Protein 4IJJ (pdb70)

Foldseek 3Di:
DVLVVLVPDDVCPLPPVLLVVLLVVLVVVLVVLVVVLVVLVVVLVVLVPDDDDPCVVVSVVVNVVSVVVNVVSVVVNVLSVVLNVCSVVSNAQAAPVPRHGADPVRCVVPVSDRHHDVVVVVVVVVVVD/DDDPVSQVPDDVCALPVVLLVVVLVVLVVVLVVLVVVLVVLVVVLVCLVVDDDDVPPVVSVVVNVVSVVVNVVSVVVSVLSVVLVVCSVVVNQQAAPVPRHGADPVNCVVPVSDHHHPVPVVVVVVVVVD/DVVCVQVPDDPCPPPPVNLVVLLVVLVVVLVVLVVVLVVLVVVLCVLVPDDDVVVPDCSVVCNVVSVVVSVVSVVVSVLSVVQNVCSVVVNAQAEDPDSHGADSVVCVVVVSDRHHDVCVVVVCVVVVD

Nearest PDB structures (foldseek):
  4ijj-assembly3_C  TM=1.008E+00  e=1.246E-18  Pseudomonas aeruginosa UCBPP-PA14
  4ijj-assembly1_A  TM=9.873E-01  e=1.034E-15  Pseudomonas aeruginosa UCBPP-PA14
  1tjl-assembly1_A  TM=8.844E-01  e=2.245E-07  Escherichia coli
  8qbv-assembly1_A  TM=3.954E-01  e=4.457E+00  Nostoc punctiforme
  6b87-assembly3_D  TM=4.694E-01  e=9.895E+00  synthetic construct

Solvent-accessible surface area: 24070 Å² total; per-residue (Å²): 96,105,101,136,121,11,60,76,55,116,113,34,47,9,62,150,72,5,32,46,36,0,89,81,32,0,71,125,50,64,95,90,5,73,13,104,15,33,15,9,74,26,34,20,35,84,28,109,42,134,84,75,175,94,49,40,80,58,55,75,74,16,87,68,14,6,54,29,17,7,72,36,7,88,130,54,27,53,78,6,45,94,0,29,115,37,6,76,172,36,80,0,0,92,4,120,95,54,57,103,67,0,23,31,180,32,0,35,65,46,7,14,0,42,24,0,65,93,0,47,88,124,65,73,134,169,58,168,173,209,38,111,98,141,115,4,52,69,52,128,103,31,48,3,59,148,70,6,35,52,24,0,89,55,44,0,86,130,60,79,90,102,16,75,13,92,20,35,16,6,102,37,38,9,108,77,35,69,45,136,63,106,170,110,63,54,83,72,71,83,72,18,77,59,15,3,35,22,9,13,57,38,12,87,89,59,26,67,75,3,48,86,0,29,117,29,5,82,195,38,72,3,1,89,5,123,91,62,45,105,70,4,23,38,170,23,0,36,74,45,6,18,2,39,28,8,87,121,0,35,89,97,44,64,141,156,103,129,187,120,105,99,131,130,14,48,76,64,152,92,43,51,8,60,149,72,7,34,37,38,0,100,65,48,0,79,153,51,87,93,97,6,93,16,106,17,37,18,6,95,12,35,19,129,60,24,104,39,147,66,92,164,94,73,48,81,54,63,131,84,16,54,52,18,8,49,18,11,5,54,32,6,92,144,46,33,82,64,3,49,98,0,34,107,38,11,98,174,44,73,1,2,96,9,120,124,68,66,100,69,1,30,32,175,53,0,28,74,44,6,10,3,19,38,6,82,107,12,52,87,148,65,48,123,210,89,170,171

InterPro domains:
  IPR000962 Zinc finger, DksA/TraR C4-type [PF01258] (91-126)
  IPR012784 RNA polymerase-binding transcription factor DksA [MF_00926] (11-132)
  IPR012784 RNA polymerase-binding transcription factor DksA [TIGR02420] (15-123)
  IPR037187 DksA, N-terminal domain superfamily [SSF109635] (1-92)
  IPR048489 DnaK suppressor protein DksA, N-terminal domain [PF21157] (19-88)

Organism: Pseudomonas aeruginosa (strain UCBPP-PA14) (NCBI:txid208963)

Sequence (388 aa):
AEQELLAQPDAAYMDEAQQDFFRDLLLRQRQELQARIEGEFGELRDLERPSDEADLASREEQRQWQLRLLEREKKLLDKIDEALERLARGDYGWCQETGEPIGLRRLLLRPTATLCIEAKERQEKRERHMAEQELLAQPDAAYMDEAQQDFFRDLLLRQRQELQARIEGEFGELRDLERPSDEADLASREEQRQWQLRLLEREKKLLDKIDEALERLARGDYGWCQETGEPIGLRRLLLRPTATLCIEAKERQEKRERHAEQELLAQPDAAYMDEAQQDFFRDLLLRQRQELQARIEGEFGELRDLERPSDEADLASREEQRQWQLRLLEREKKLLDKIDEALERLARGDYGWCQETGEPIGLRRLLLRPTATLCIEAKERQEKRERH

B-factor: mean 94.57, std 29.93, range [42.25, 234.41]

Radius of gyration: 23.08 Å; Cα contacts (8 Å, |Δi|>4): 278; chains: 3; bounding box: 61×60×61 Å

Secondary structure (DSSP, 8-state):
-HHHHHTS--TTTT-HHHHHHHHHHHHHHHHHHHHHHHHHHHTTTTTSS---SSTHHHHHHHHHHHHHHHHHHHHHHHHHHHHHHHHHHT-TTB-SSS--B--HHHHHH-TT--S-HHHHHHHHHHHT-/---HHHHTS--S-TT-HHHHHHHHHHHHHHHHHHHHHHHHHHHHHHHHSS---GGG-HHHHHHHHHHHHHHHHHHHHHHHHHHHHHHHHHT-TTB-TTT-PBPPHHHHHH-TT--S-HHHHHHHHTTT--/-HHHHHT--SS-TT-HHHHHHHHHHHHHHHHHHHHHHHHHHHHHHHHSSS--SSS-SSHHHHHHHHHHHHHHHHHHHHHHHHHHHHHHTT-TTB-SSS-PBP-HHHHHHSTT--S-HHHHHHHHTTT--

Structure (mmCIF, N/CA/C/O backbone):
data_4IJJ
#
_entry.id   4IJJ
#
_cell.length_a   169.453
_cell.length_b   169.453
_cell.length_c   92.320
_cell.angle_alpha   90.00
_cell.angle_beta   90.00
_cell.angle_gamma   120.00
#
_symmetry.space_group_name_H-M   'P 6 2 2'
#
loop_
_entity.id
_entity.type
_entity.pdbx_description
1 polymer 'Putative C4-type zinc finger protein, DksA/TraR family'
2 non-polymer 'SULFATE ION'
3 water water
#
loop_
_atom_site.group_PDB
_atom_site.id
_atom_site.type_symbol
_atom_site.label_atom_id
_atom_site.label_alt_id
_atom_site.label_comp_id
_atom_site.label_asym_id
_atom_site.label_entity_id
_atom_site.label_seq_id
_atom_site.pdbx_PDB_ins_code
_atom_site.Cartn_x
_atom_site.Cartn_y
_atom_site.Cartn_z
_atom_site.occupancy
_atom_site.B_iso_or_equiv
_atom_site.auth_seq_id
_atom_site.auth_comp_id
_atom_site.auth_asym_id
_atom_site.auth_atom_id
_atom_site.pdbx_PDB_model_num
ATOM 1 N N . ALA A 1 4 ? 80.751 -2.346 -34.828 1.00 85.42 2 ALA A N 1
ATOM 2 C CA . ALA A 1 4 ? 79.428 -2.282 -34.139 1.00 83.49 2 ALA A CA 1
ATOM 3 C C . ALA A 1 4 ? 79.241 -0.939 -33.425 1.00 81.60 2 ALA A C 1
ATOM 4 O O . ALA A 1 4 ? 80.212 -0.329 -32.980 1.00 80.70 2 ALA A O 1
ATOM 6 N N . GLU A 1 5 ? 77.989 -0.484 -33.336 1.00 81.29 3 GLU A N 1
ATOM 7 C CA . GLU A 1 5 ? 77.625 0.682 -32.533 1.00 79.53 3 GLU A CA 1
ATOM 8 C C . GLU A 1 5 ? 77.992 0.429 -31.073 1.00 76.12 3 GLU A C 1
ATOM 9 O O . GLU A 1 5 ? 78.349 1.360 -30.351 1.00 74.85 3 GLU A O 1
ATOM 15 N N . GLN A 1 6 ? 77.899 -0.833 -30.647 1.00 74.76 4 GLN A N 1
ATOM 16 C CA . GLN A 1 6 ? 78.398 -1.253 -29.336 1.00 72.03 4 GLN A CA 1
ATOM 17 C C . GLN A 1 6 ? 79.845 -0.814 -29.144 1.00 71.24 4 GLN A C 1
ATOM 18 O O . GLN A 1 6 ? 80.179 -0.242 -28.112 1.00 69.67 4 GLN A O 1
ATOM 24 N N . GLU A 1 7 ? 80.688 -1.066 -30.147 1.00 72.53 5 GLU A N 1
ATOM 25 C CA . GLU A 1 7 ? 82.071 -0.601 -30.131 1.00 72.50 5 GLU A CA 1
ATOM 26 C C . GLU A 1 7 ? 82.096 0.899 -29.953 1.00 71.61 5 GLU A C 1
ATOM 27 O O . GLU A 1 7 ? 82.722 1.406 -29.027 1.00 70.55 5 GLU A O 1
ATOM 33 N N . LEU A 1 8 ? 81.391 1.595 -30.841 1.00 72.56 6 LEU A N 1
ATOM 34 C CA . LEU A 1 8 ? 81.294 3.052 -30.836 1.00 72.25 6 LEU A CA 1
ATOM 35 C C . LEU A 1 8 ? 80.934 3.553 -29.442 1.00 69.47 6 LEU A C 1
ATOM 36 O O . LEU A 1 8 ? 81.618 4.403 -28.887 1.00 68.87 6 LEU A O 1
ATOM 41 N N . LEU A 1 9 ? 79.879 2.979 -28.878 1.00 67.74 7 LEU A N 1
ATOM 42 C CA . LEU A 1 9 ? 79.323 3.393 -27.600 1.00 65.93 7 LEU A CA 1
ATOM 43 C C . LEU A 1 9 ? 80.276 3.151 -26.448 1.00 64.22 7 LEU A C 1
ATOM 44 O O . LEU A 1 9 ? 80.379 3.972 -25.541 1.00 63.68 7 LEU A O 1
ATOM 49 N N . ALA A 1 10 ? 80.978 2.026 -26.477 1.00 64.07 8 ALA A N 1
ATOM 50 C CA . ALA A 1 10 ? 81.870 1.682 -25.369 1.00 63.08 8 ALA A CA 1
ATOM 51 C C . ALA A 1 10 ? 83.166 2.504 -25.414 1.00 63.53 8 ALA A C 1
ATOM 52 O O . ALA A 1 10 ? 84.122 2.200 -24.713 1.00 63.47 8 ALA A O 1
ATOM 54 N N . GLN A 1 11 ? 83.169 3.563 -26.222 1.00 64.57 9 GLN A N 1
ATOM 55 C CA . GLN A 1 11 ? 84.317 4.472 -26.330 1.00 65.31 9 GLN A CA 1
ATOM 56 C C . GLN A 1 11 ? 84.095 5.905 -25.757 1.00 65.17 9 GLN A C 1
ATOM 57 O O . GLN A 1 11 ? 85.043 6.492 -25.231 1.00 65.21 9 GLN A O 1
ATOM 59 N N . PRO A 1 12 ? 82.872 6.490 -25.893 1.00 65.27 10 PRO A N 1
ATOM 60 C CA . PRO A 1 12 ? 82.526 7.612 -25.022 1.00 65.08 10 PRO A CA 1
ATOM 61 C C . PRO A 1 12 ? 82.924 7.423 -23.528 1.00 63.85 10 PRO A C 1
ATOM 62 O O . PRO A 1 12 ? 83.263 6.311 -23.105 1.00 62.90 10 PRO A O 1
ATOM 66 N N . ASP A 1 13 ? 82.839 8.509 -22.751 1.00 63.91 11 ASP A N 1
ATOM 67 C CA . ASP A 1 13 ? 83.649 8.696 -21.548 1.00 63.24 11 ASP A CA 1
ATOM 68 C C . ASP A 1 13 ? 82.853 9.134 -20.298 1.00 63.37 11 ASP A C 1
ATOM 69 O O . ASP A 1 13 ? 82.000 8.405 -19.800 1.00 63.29 11 ASP A O 1
ATOM 74 N N . ALA A 1 14 ? 83.151 10.321 -19.778 1.00 63.95 12 ALA A N 1
ATOM 75 C CA . ALA A 1 14 ? 82.282 10.975 -18.808 1.00 64.33 12 ALA A CA 1
ATOM 76 C C . ALA A 1 14 ? 81.118 11.662 -19.535 1.00 65.26 12 ALA A C 1
ATOM 77 O O . ALA A 1 14 ? 80.740 12.789 -19.210 1.00 66.41 12 ALA A O 1
ATOM 79 N N . ALA A 1 15 ? 80.588 10.978 -20.548 1.00 64.78 13 ALA A N 1
ATOM 80 C CA . ALA A 1 15 ? 79.394 11.400 -21.288 1.00 65.79 13 ALA A CA 1
ATOM 81 C C . ALA A 1 15 ? 78.322 10.347 -21.032 1.00 64.94 13 ALA A C 1
ATOM 82 O O . ALA A 1 15 ? 77.286 10.284 -21.711 1.00 65.72 13 ALA A O 1
ATOM 84 N N . TYR A 1 16 ? 78.602 9.523 -20.027 1.00 63.21 14 TYR A N 1
ATOM 85 C CA . TYR A 1 16 ? 77.696 8.508 -19.560 1.00 62.37 14 TYR A CA 1
ATOM 86 C C . TYR A 1 16 ? 76.260 9.000 -19.485 1.00 63.90 14 TYR A C 1
ATOM 87 O O . TYR A 1 16 ? 75.948 9.904 -18.716 1.00 65.47 14 TYR A O 1
ATOM 96 N N . MET A 1 17 ? 75.400 8.400 -20.302 1.00 63.93 15 MET A N 1
ATOM 97 C CA . MET A 1 17 ? 73.947 8.637 -20.275 1.00 65.58 15 MET A CA 1
ATOM 98 C C . MET A 1 17 ? 73.489 9.971 -20.851 1.00 67.94 15 MET A C 1
ATOM 99 O O . MET A 1 17 ? 72.392 10.436 -20.538 1.00 69.96 15 MET A O 1
ATOM 104 N N . ASP A 1 18 ? 74.311 10.574 -21.705 1.00 67.93 16 ASP A N 1
ATOM 105 C CA . ASP A 1 18 ? 73.879 11.752 -22.443 1.00 70.55 16 ASP A CA 1
ATOM 106 C C . ASP A 1 18 ? 72.799 11.381 -23.461 1.00 71.74 16 ASP A C 1
ATOM 107 O O . ASP A 1 18 ? 72.556 10.202 -23.710 1.00 70.43 16 ASP A O 1
ATOM 112 N N . GLU A 1 19 ? 72.168 12.388 -24.057 1.00 74.64 17 GLU A N 1
ATOM 113 C CA . GLU A 1 19 ? 71.070 12.178 -24.999 1.00 76.70 17 GLU A CA 1
ATOM 114 C C . GLU A 1 19 ? 71.364 11.051 -25.981 1.00 74.92 17 GLU A C 1
ATOM 115 O O . GLU A 1 19 ? 70.485 10.249 -26.290 1.00 75.42 17 GLU A O 1
ATOM 121 N N . ALA A 1 20 ? 72.605 10.988 -26.453 1.00 73.11 18 ALA A N 1
ATOM 122 C CA . ALA A 1 20 ? 73.022 9.940 -27.378 1.00 71.73 18 ALA A CA 1
ATOM 123 C C . ALA A 1 20 ? 72.993 8.578 -26.706 1.00 68.77 18 ALA A C 1
ATOM 124 O O . ALA A 1 20 ? 72.356 7.652 -27.204 1.00 69.12 18 ALA A O 1
ATOM 126 N N . GLN A 1 21 ? 73.670 8.463 -25.568 1.00 66.16 19 GLN A N 1
ATOM 127 C CA . GLN A 1 21 ? 73.764 7.183 -24.878 1.00 63.64 19 GLN A CA 1
ATOM 128 C C . GLN A 1 21 ? 72.372 6.635 -24.546 1.00 64.10 19 GLN A C 1
ATOM 129 O O . GLN A 1 21 ? 72.083 5.458 -24.804 1.00 63.36 19 GLN A O 1
ATOM 135 N N . GLN A 1 22 ? 71.510 7.507 -24.021 1.00 65.40 20 GLN A N 1
ATOM 136 C CA . GLN A 1 22 ? 70.120 7.161 -23.732 1.00 66.33 20 GLN A CA 1
ATOM 137 C C . GLN A 1 22 ? 69.396 6.689 -24.981 1.00 67.89 20 GLN A C 1
ATOM 138 O O . GLN A 1 22 ? 68.803 5.609 -24.974 1.00 67.61 20 GLN A O 1
ATOM 144 N N . ASP A 1 23 ? 69.449 7.492 -26.049 1.00 69.87 21 ASP A N 1
ATOM 145 C CA . ASP A 1 23 ? 68.816 7.133 -27.326 1.00 71.86 21 ASP A CA 1
ATOM 146 C C . ASP A 1 23 ? 69.219 5.718 -27.743 1.00 70.01 21 ASP A C 1
ATOM 147 O O . ASP A 1 23 ? 68.405 4.967 -28.287 1.00 71.07 21 ASP A O 1
ATOM 149 N N . PHE A 1 24 ? 70.466 5.350 -27.442 1.00 67.41 22 PHE A N 1
ATOM 150 C CA . PHE A 1 24 ? 70.967 4.020 -27.744 1.00 65.95 22 PHE A CA 1
ATOM 151 C C . PHE A 1 24 ? 70.169 2.925 -27.054 1.00 65.33 22 PHE A C 1
ATOM 152 O O . PHE A 1 24 ? 69.716 1.992 -27.711 1.00 66.09 22 PHE A O 1
ATOM 160 N N . PHE A 1 25 ? 70.014 3.035 -25.737 1.00 64.39 23 PHE A N 1
ATOM 161 C CA . PHE A 1 25 ? 69.339 2.002 -24.947 1.00 63.92 23 PHE A CA 1
ATOM 162 C C . PHE A 1 25 ? 67.837 1.974 -25.144 1.00 66.59 23 PHE A C 1
ATOM 163 O O . PHE A 1 25 ? 67.211 0.917 -25.051 1.00 66.63 23 PHE A O 1
ATOM 171 N N . ARG A 1 26 ? 67.258 3.136 -25.412 1.00 69.24 24 ARG A N 1
ATOM 172 C CA . ARG A 1 26 ? 65.853 3.190 -25.739 1.00 72.59 24 ARG A CA 1
ATOM 173 C C . ARG A 1 26 ? 65.619 2.282 -26.940 1.00 73.53 24 ARG A C 1
ATOM 174 O O . ARG A 1 26 ? 64.687 1.480 -26.919 1.00 74.74 24 ARG A O 1
ATOM 182 N N . ASP A 1 27 ? 66.488 2.379 -27.955 1.00 73.36 25 ASP A N 1
ATOM 183 C CA . ASP A 1 27 ? 66.449 1.479 -29.119 1.00 74.43 25 ASP A CA 1
ATOM 184 C C . ASP A 1 27 ? 66.530 0.027 -28.683 1.00 72.27 25 ASP A C 1
ATOM 185 O O . ASP A 1 27 ? 65.650 -0.781 -28.994 1.00 73.78 25 ASP A O 1
ATOM 190 N N . LEU A 1 28 ? 67.597 -0.287 -27.953 1.00 68.92 26 LEU A N 1
ATOM 191 C CA . LEU A 1 28 ? 67.858 -1.632 -27.490 1.00 66.53 26 LEU A CA 1
ATOM 192 C C . LEU A 1 28 ? 66.627 -2.165 -26.801 1.00 67.18 26 LEU A C 1
ATOM 193 O O . LEU A 1 28 ? 66.071 -3.174 -27.224 1.00 68.27 26 LEU A O 1
ATOM 198 N N . LEU A 1 29 ? 66.181 -1.464 -25.766 1.00 66.90 27 LEU A N 1
ATOM 199 C CA . LEU A 1 29 ? 65.075 -1.942 -24.961 1.00 67.68 27 LEU A CA 1
ATOM 200 C C . LEU A 1 29 ? 63.848 -2.213 -25.802 1.00 70.74 27 LEU A C 1
ATOM 201 O O . LEU A 1 29 ? 63.287 -3.299 -25.734 1.00 71.36 27 LEU A O 1
ATOM 206 N N . LEU A 1 30 ? 63.450 -1.243 -26.616 1.00 73.11 28 LEU A N 1
ATOM 207 C CA . LEU A 1 30 ? 62.268 -1.401 -27.452 1.00 76.75 28 LEU A CA 1
ATOM 208 C C . LEU A 1 30 ? 62.359 -2.619 -28.367 1.00 77.23 28 LEU A C 1
ATOM 209 O O . LEU A 1 30 ? 61.377 -3.341 -28.544 1.00 78.92 28 LEU A O 1
ATOM 214 N N . ARG A 1 31 ? 63.538 -2.845 -28.942 1.00 76.08 29 ARG A N 1
ATOM 215 C CA . ARG A 1 31 ? 63.753 -4.023 -29.770 1.00 77.19 29 ARG A CA 1
ATOM 216 C C . ARG A 1 31 ? 63.503 -5.278 -28.958 1.00 76.01 29 ARG A C 1
ATOM 217 O O . ARG A 1 31 ? 62.772 -6.163 -29.400 1.00 78.09 29 ARG A O 1
ATOM 225 N N . GLN A 1 32 ? 64.082 -5.338 -27.763 1.00 73.50 30 GLN A N 1
ATOM 226 C CA . GLN A 1 32 ? 63.879 -6.480 -26.880 1.00 72.85 30 GLN A CA 1
ATOM 227 C C . GLN A 1 32 ? 62.411 -6.599 -26.484 1.00 75.33 30 GLN A C 1
ATOM 228 O O . GLN A 1 32 ? 61.887 -7.707 -26.368 1.00 76.19 30 GLN A O 1
ATOM 234 N N . ARG A 1 33 ? 61.758 -5.452 -26.296 1.00 76.90 31 ARG A N 1
ATOM 235 C CA . ARG A 1 33 ? 60.354 -5.400 -25.902 1.00 79.77 31 ARG A CA 1
ATOM 236 C C . ARG A 1 33 ? 59.485 -6.034 -26.968 1.00 82.65 31 ARG A C 1
ATOM 237 O O . ARG A 1 33 ? 58.659 -6.889 -26.670 1.00 83.92 31 ARG A O 1
ATOM 245 N N . GLN A 1 34 ? 59.677 -5.612 -28.211 1.00 84.14 32 GLN A N 1
ATOM 246 C CA . GLN A 1 34 ? 58.929 -6.170 -29.322 1.00 87.49 32 GLN A CA 1
ATOM 247 C C . GLN A 1 34 ? 59.247 -7.643 -29.495 1.00 86.63 32 GLN A C 1
ATOM 248 O O . GLN A 1 34 ? 58.357 -8.445 -29.769 1.00 89.03 32 GLN A O 1
ATOM 254 N N . GLU A 1 35 ? 60.511 -7.999 -29.304 1.00 83.66 33 GLU A N 1
ATOM 255 C CA . GLU A 1 35 ? 60.923 -9.386 -29.400 1.00 83.24 33 GLU A CA 1
ATOM 256 C C . GLU A 1 35 ? 60.262 -10.244 -28.337 1.00 82.90 33 GLU A C 1
ATOM 257 O O . GLU A 1 35 ? 59.759 -11.326 -28.634 1.00 84.50 33 GLU A O 1
ATOM 263 N N . LEU A 1 36 ? 60.266 -9.752 -27.103 1.00 81.22 34 LEU A N 1
ATOM 264 C CA . LEU A 1 36 ? 59.668 -10.460 -25.984 1.00 81.35 34 LEU A CA 1
ATOM 265 C C . LEU A 1 36 ? 58.160 -10.546 -26.179 1.00 84.96 34 LEU A C 1
ATOM 266 O O . LEU A 1 36 ? 57.560 -11.603 -25.996 1.00 86.16 34 LEU A O 1
ATOM 271 N N . GLN A 1 37 ? 57.566 -9.418 -26.565 1.00 87.03 35 GLN A N 1
ATOM 272 C CA . GLN A 1 37 ? 56.135 -9.300 -26.818 1.00 91.09 35 GLN A CA 1
ATOM 273 C C . GLN A 1 37 ? 55.669 -10.349 -27.814 1.00 93.42 35 GLN A C 1
ATOM 274 O O . GLN A 1 37 ? 54.694 -11.052 -27.567 1.00 95.61 35 GLN A O 1
ATOM 280 N N . ALA A 1 38 ? 56.389 -10.458 -28.928 1.00 93.48 36 ALA A N 1
ATOM 281 C CA . ALA A 1 38 ? 56.061 -11.410 -29.992 1.00 96.18 36 ALA A CA 1
ATOM 282 C C . ALA A 1 38 ? 56.335 -12.855 -29.590 1.00 95.14 36 ALA A C 1
ATOM 283 O O . ALA A 1 38 ? 55.674 -13.769 -30.080 1.00 97.69 36 ALA A O 1
ATOM 285 N N . ARG A 1 39 ? 57.312 -13.052 -28.708 1.00 91.87 37 ARG A N 1
ATOM 286 C CA . ARG A 1 39 ? 57.635 -14.381 -28.196 1.00 91.26 37 ARG A CA 1
ATOM 287 C C . ARG A 1 39 ? 56.568 -14.859 -27.213 1.00 92.67 37 ARG A C 1
ATOM 288 O O . ARG A 1 39 ? 56.230 -16.043 -27.192 1.00 93.89 37 ARG A O 1
ATOM 296 N N . ILE A 1 40 ? 56.047 -13.932 -26.409 1.00 92.82 38 ILE A N 1
ATOM 297 C CA . ILE A 1 40 ? 54.915 -14.213 -25.537 1.00 94.90 38 ILE A CA 1
ATOM 298 C C . ILE A 1 40 ? 53.762 -14.684 -26.404 1.00 99.00 38 ILE A C 1
ATOM 299 O O . ILE A 1 40 ? 53.239 -15.777 -26.198 1.00 100.72 38 ILE A O 1
ATOM 304 N N . GLU A 1 41 ? 53.394 -13.869 -27.391 1.00 101.11 39 GLU A N 1
ATOM 305 C CA . GLU A 1 41 ? 52.318 -14.201 -28.323 1.00 105.59 39 GLU A CA 1
ATOM 306 C C . GLU A 1 41 ? 52.472 -15.630 -28.844 1.00 106.33 39 GLU A C 1
ATOM 307 O O . GLU A 1 41 ? 51.482 -16.339 -29.049 1.00 109.58 39 GLU A O 1
ATOM 313 N N . GLY A 1 42 ? 53.723 -16.040 -29.042 1.00 103.67 40 GLY A N 1
ATOM 314 C CA . GLY A 1 42 ? 54.052 -17.410 -29.399 1.00 104.37 40 GLY A CA 1
ATOM 315 C C . GLY A 1 42 ? 53.602 -18.377 -28.325 1.00 104.85 40 GLY A C 1
ATOM 316 O O . GLY A 1 42 ? 52.727 -19.203 -28.569 1.00 107.86 40 GLY A O 1
ATOM 317 N N . GLU A 1 43 ? 54.178 -18.252 -27.128 1.00 102.32 41 GLU A N 1
ATOM 318 C CA . GLU A 1 43 ? 53.885 -19.161 -26.014 1.00 103.06 41 GLU A CA 1
ATOM 319 C C . GLU A 1 43 ? 52.396 -19.194 -25.661 1.00 106.64 41 GLU A C 1
ATOM 320 O O . GLU A 1 43 ? 51.936 -20.132 -25.008 1.00 108.17 41 GLU A O 1
ATOM 326 N N . PHE A 1 44 ? 51.649 -18.177 -26.097 1.00 108.59 42 PHE A N 1
ATOM 327 C CA . PHE A 1 44 ? 50.192 -18.142 -25.918 1.00 112.70 42 PHE A CA 1
ATOM 328 C C . PHE A 1 44 ? 49.465 -19.117 -26.849 1.00 116.30 42 PHE A C 1
ATOM 329 O O . PHE A 1 44 ? 48.676 -19.943 -26.394 1.00 118.57 42 PHE A O 1
ATOM 337 N N . GLY A 1 45 ? 49.729 -19.011 -28.150 1.00 117.13 43 GLY A N 1
ATOM 338 C CA . GLY A 1 45 ? 49.168 -19.942 -29.132 1.00 120.76 43 GLY A CA 1
ATOM 339 C C . GLY A 1 45 ? 49.718 -21.335 -28.906 1.00 119.85 43 GLY A C 1
ATOM 340 O O . GLY A 1 45 ? 49.047 -22.334 -29.166 1.00 122.89 43 GLY A O 1
ATOM 341 N N . GLU A 1 46 ? 50.953 -21.377 -28.412 1.00 115.99 44 GLU A N 1
ATOM 342 C CA . GLU A 1 46 ? 51.623 -22.597 -27.989 1.00 115.01 44 GLU A CA 1
ATOM 343 C C . GLU A 1 46 ? 50.850 -23.229 -26.840 1.00 116.32 44 GLU A C 1
ATOM 344 O O . GLU A 1 46 ? 50.996 -24.422 -26.573 1.00 117.04 44 GLU A O 1
ATOM 350 N N . LEU A 1 47 ? 50.037 -22.416 -26.165 1.00 117.07 45 LEU A N 1
ATOM 351 C CA . LEU A 1 47 ? 49.137 -22.890 -25.115 1.00 119.13 45 LEU A CA 1
ATOM 352 C C . LEU A 1 47 ? 47.773 -23.281 -25.689 1.00 123.92 45 LEU A C 1
ATOM 353 O O . LEU A 1 47 ? 47.186 -24.286 -25.281 1.00 126.20 45 LEU A O 1
ATOM 358 N N . ARG A 1 48 ? 47.281 -22.481 -26.635 1.00 125.71 46 ARG A N 1
ATOM 359 C CA . ARG A 1 48 ? 46.013 -22.751 -27.321 1.00 130.70 46 ARG A CA 1
ATOM 360 C C . ARG A 1 48 ? 46.091 -24.031 -28.150 1.00 132.48 46 ARG A C 1
ATOM 361 O O . ARG A 1 48 ? 45.134 -24.401 -28.834 1.00 136.77 46 ARG A O 1
ATOM 363 N N . ASP A 1 49 ? 47.244 -24.692 -28.082 1.00 129.52 47 ASP A N 1
ATOM 364 C CA . ASP A 1 49 ? 47.448 -25.985 -28.714 1.00 131.16 47 ASP A CA 1
ATOM 365 C C . ASP A 1 49 ? 47.325 -27.133 -27.714 1.00 131.67 47 ASP A C 1
ATOM 366 O O . ASP A 1 49 ? 47.179 -28.291 -28.109 1.00 134.19 47 ASP A O 1
ATOM 371 N N . LEU A 1 50 ? 47.378 -26.813 -26.423 1.00 129.76 48 LEU A N 1
ATOM 372 C CA . LEU A 1 50 ? 47.098 -27.807 -25.387 1.00 130.91 48 LEU A CA 1
ATOM 373 C C . LEU A 1 50 ? 45.640 -27.723 -24.946 1.00 134.91 48 LEU A C 1
ATOM 374 O O . LEU A 1 50 ? 45.114 -28.653 -24.331 1.00 137.31 48 LEU A O 1
ATOM 379 N N . GLU A 1 51 ? 44.998 -26.599 -25.266 1.00 136.00 49 GLU A N 1
ATOM 380 C CA . GLU A 1 51 ? 43.555 -26.431 -25.081 1.00 140.57 49 GLU A CA 1
ATOM 381 C C . GLU A 1 51 ? 42.758 -27.152 -26.166 1.00 144.96 49 GLU A C 1
ATOM 382 O O . GLU A 1 51 ? 41.564 -27.401 -25.998 1.00 149.28 49 GLU A O 1
ATOM 388 N N . ARG A 1 52 ? 43.428 -27.476 -27.274 1.00 144.22 50 ARG A N 1
ATOM 389 C CA . ARG A 1 52 ? 42.849 -28.270 -28.360 1.00 148.38 50 ARG A CA 1
ATOM 390 C C . ARG A 1 52 ? 42.238 -29.567 -27.819 1.00 151.45 50 ARG A C 1
ATOM 391 O O . ARG A 1 52 ? 42.803 -30.172 -26.904 1.00 149.32 50 ARG A O 1
ATOM 393 N N . PRO A 1 53 ? 41.080 -29.989 -28.376 1.00 156.79 51 PRO A N 1
ATOM 394 C CA . PRO A 1 53 ? 40.304 -31.142 -27.898 1.00 160.56 51 PRO A CA 1
ATOM 395 C C . PRO A 1 53 ? 41.153 -32.250 -27.266 1.00 158.51 51 PRO A C 1
ATOM 396 O O . PRO A 1 53 ? 41.986 -32.863 -27.942 1.00 157.47 51 PRO A O 1
ATOM 400 N N . SER A 1 54 ? 40.939 -32.483 -25.974 1.00 158.37 52 SER A N 1
ATOM 401 C CA . SER A 1 54 ? 41.724 -33.449 -25.211 1.00 156.70 52 SER A CA 1
ATOM 402 C C . SER A 1 54 ? 41.233 -34.889 -25.389 1.00 161.03 52 SER A C 1
ATOM 403 O O . SER A 1 54 ? 40.050 -35.128 -25.649 1.00 165.60 52 SER A O 1
ATOM 406 N N . ASP A 1 55 ? 42.160 -35.838 -25.258 1.00 159.86 53 ASP A N 1
ATOM 407 C CA . ASP A 1 55 ? 41.834 -37.268 -25.232 1.00 163.73 53 ASP A CA 1
ATOM 408 C C . ASP A 1 55 ? 42.149 -37.864 -23.853 1.00 163.17 53 ASP A C 1
ATOM 409 O O . ASP A 1 55 ? 42.931 -37.291 -23.082 1.00 159.40 53 ASP A O 1
ATOM 414 N N . GLU A 1 56 ? 41.542 -39.012 -23.555 1.00 167.22 54 GLU A N 1
ATOM 415 C CA . GLU A 1 56 ? 41.603 -39.614 -22.218 1.00 167.83 54 GLU A CA 1
ATOM 416 C C . GLU A 1 56 ? 42.989 -40.111 -21.796 1.00 164.79 54 GLU A C 1
ATOM 417 O O . GLU A 1 56 ? 43.395 -39.905 -20.650 1.00 163.20 54 GLU A O 1
ATOM 423 N N . ALA A 1 57 ? 43.705 -40.756 -22.717 1.00 164.34 55 ALA A N 1
ATOM 424 C CA . ALA A 1 57 ? 45.027 -41.323 -22.427 1.00 162.11 55 ALA A CA 1
ATOM 425 C C . ALA A 1 57 ? 46.131 -40.260 -22.279 1.00 156.48 55 ALA A C 1
ATOM 426 O O . ALA A 1 57 ? 46.839 -40.224 -21.267 1.00 154.55 55 ALA A O 1
ATOM 428 N N . ASP A 1 58 ? 46.259 -39.393 -23.282 1.00 154.06 56 ASP A N 1
ATOM 429 C CA . ASP A 1 58 ? 47.300 -38.368 -23.301 1.00 148.90 56 ASP A CA 1
ATOM 430 C C . ASP A 1 58 ? 47.028 -37.218 -22.324 1.00 146.47 56 ASP A C 1
ATOM 431 O O . ASP A 1 58 ? 47.838 -36.290 -22.205 1.00 142.32 56 ASP A O 1
ATOM 433 N N . LEU A 1 59 ? 45.897 -37.296 -21.619 1.00 149.21 57 LEU A N 1
ATOM 434 C CA . LEU A 1 59 ? 45.496 -36.283 -20.639 1.00 147.92 57 LEU A CA 1
ATOM 435 C C . LEU A 1 59 ? 46.532 -36.059 -19.527 1.00 144.83 57 LEU A C 1
ATOM 436 O O . LEU A 1 59 ? 46.785 -34.917 -19.129 1.00 141.81 57 LEU A O 1
ATOM 438 N N . ALA A 1 60 ? 47.129 -37.152 -19.048 1.00 145.80 58 ALA A N 1
ATOM 439 C CA . ALA A 1 60 ? 48.092 -37.118 -17.944 1.00 143.68 58 ALA A CA 1
ATOM 440 C C . ALA A 1 60 ? 49.253 -36.155 -18.185 1.00 138.54 58 ALA A C 1
ATOM 441 O O . ALA A 1 60 ? 49.344 -35.124 -17.518 1.00 136.40 58 ALA A O 1
ATOM 443 N N . SER A 1 61 ? 50.124 -36.480 -19.140 1.00 136.83 59 SER A N 1
ATOM 444 C CA . SER A 1 61 ? 51.302 -35.649 -19.421 1.00 132.21 59 SER A CA 1
ATOM 445 C C . SER A 1 61 ? 50.949 -34.275 -19.976 1.00 129.46 59 SER A C 1
ATOM 446 O O . SER A 1 61 ? 51.565 -33.279 -19.604 1.00 125.97 59 SER A O 1
ATOM 449 N N . ARG A 1 62 ? 49.950 -34.232 -20.854 1.00 131.25 60 ARG A N 1
ATOM 450 C CA . ARG A 1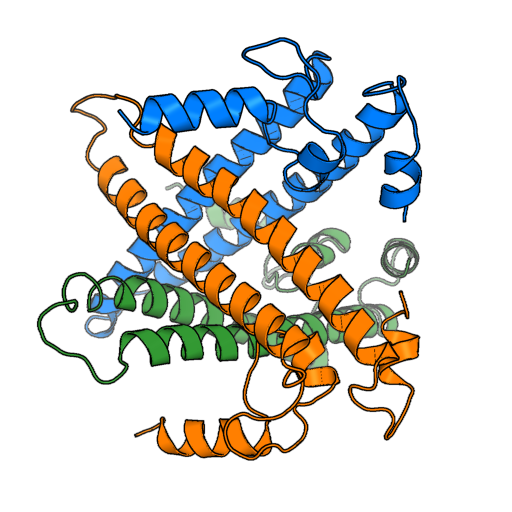 62 ? 49.534 -32.985 -21.491 1.00 129.42 60 ARG A CA 1
ATOM 451 C C . ARG A 1 62 ? 49.123 -31.926 -20.471 1.00 128.16 60 ARG A C 1
ATOM 452 O O . ARG A 1 62 ? 49.382 -30.742 -20.670 1.00 125.37 60 ARG A O 1
ATOM 460 N N . GLU A 1 63 ? 48.499 -32.347 -19.376 1.00 130.52 61 GLU A N 1
ATOM 461 C CA . GLU A 1 63 ? 48.124 -31.403 -18.331 1.00 129.94 61 GLU A CA 1
ATOM 462 C C . GLU A 1 63 ? 49.365 -30.850 -17.639 1.00 126.13 61 GLU A C 1
ATOM 463 O O . GLU A 1 63 ? 49.484 -29.639 -17.458 1.00 123.96 61 GLU A O 1
ATOM 469 N N . GLU A 1 64 ? 50.290 -31.730 -17.262 1.00 125.62 62 GLU A N 1
ATOM 470 C CA . GLU A 1 64 ? 51.498 -31.290 -16.565 1.00 122.46 62 GLU A CA 1
ATOM 471 C C . GLU A 1 64 ? 52.486 -30.573 -17.495 1.00 118.16 62 GLU A C 1
ATOM 472 O O . GLU A 1 64 ? 53.411 -29.905 -17.031 1.00 115.29 62 GLU A O 1
ATOM 478 N N . GLN A 1 65 ? 52.276 -30.719 -18.802 1.00 117.97 63 GLN A N 1
ATOM 479 C CA . GLN A 1 65 ? 52.994 -29.940 -19.805 1.00 114.48 63 GLN A CA 1
ATOM 480 C C . GLN A 1 65 ? 52.424 -28.523 -19.866 1.00 112.91 63 GLN A C 1
ATOM 481 O O . GLN A 1 65 ? 53.178 -27.551 -19.937 1.00 109.71 63 GLN A O 1
ATOM 487 N N . ARG A 1 66 ? 51.094 -28.419 -19.834 1.00 115.39 64 ARG A N 1
ATOM 488 C CA . ARG A 1 66 ? 50.397 -27.133 -19.743 1.00 114.88 64 ARG A CA 1
ATOM 489 C C . ARG A 1 66 ? 50.816 -26.410 -18.471 1.00 112.88 64 ARG A C 1
ATOM 490 O O . ARG A 1 66 ? 50.896 -25.180 -18.439 1.00 111.07 64 ARG A O 1
ATOM 498 N N . GLN A 1 67 ? 51.083 -27.190 -17.427 1.00 113.49 65 GLN A N 1
ATOM 499 C CA . GLN A 1 67 ? 51.571 -26.660 -16.160 1.00 112.11 65 GLN A CA 1
ATOM 500 C C . GLN A 1 67 ? 52.923 -25.971 -16.316 1.00 107.62 65 GLN A C 1
ATOM 501 O O . GLN A 1 67 ? 53.140 -24.891 -15.763 1.00 105.96 65 GLN A O 1
ATOM 507 N N . TRP A 1 68 ? 53.818 -26.596 -17.079 1.00 105.74 66 TRP A N 1
ATOM 508 C CA . TRP A 1 68 ? 55.134 -26.030 -17.350 1.00 101.90 66 TRP A CA 1
ATOM 509 C C . TRP A 1 68 ? 55.019 -24.734 -18.158 1.00 99.84 66 TRP A C 1
ATOM 510 O O . TRP A 1 68 ? 55.647 -23.726 -17.817 1.00 97.31 66 TRP A O 1
ATOM 521 N N . GLN A 1 69 ? 54.203 -24.775 -19.214 1.00 101.25 67 GLN A N 1
ATOM 522 C CA . GLN A 1 69 ? 53.957 -23.625 -20.088 1.00 100.14 67 GLN A CA 1
ATOM 523 C C . GLN A 1 69 ? 53.533 -22.408 -19.291 1.00 99.87 67 GLN A C 1
ATOM 524 O O . GLN A 1 69 ? 54.089 -21.326 -19.464 1.00 97.49 67 GLN A O 1
ATOM 530 N N . LEU A 1 70 ? 52.558 -22.597 -18.407 1.00 102.73 68 LEU A N 1
ATOM 531 C CA . LEU A 1 70 ? 51.993 -21.496 -17.637 1.00 103.57 68 LEU A CA 1
ATOM 532 C C . LEU A 1 70 ? 53.017 -20.756 -16.781 1.00 100.93 68 LEU A C 1
ATOM 533 O O . LEU A 1 70 ? 52.872 -19.560 -16.541 1.00 100.43 68 LEU A O 1
ATOM 538 N N . ARG A 1 71 ? 54.045 -21.469 -16.328 1.00 99.62 69 ARG A N 1
ATOM 539 C CA . ARG A 1 71 ? 55.105 -20.861 -15.530 1.00 97.51 69 ARG A CA 1
ATOM 540 C C . ARG A 1 71 ? 56.046 -20.046 -16.405 1.00 94.23 69 ARG A C 1
ATOM 541 O O . ARG A 1 71 ? 56.459 -18.946 -16.025 1.00 92.77 69 ARG A O 1
ATOM 549 N N . LEU A 1 72 ? 56.388 -20.595 -17.570 1.00 93.56 70 LEU A N 1
ATOM 550 C CA . LEU A 1 72 ? 57.178 -19.873 -18.560 1.00 91.04 70 LEU A CA 1
ATOM 551 C C . LEU A 1 72 ? 56.407 -18.635 -18.989 1.00 91.63 70 LEU A C 1
ATOM 552 O O . LEU A 1 72 ? 56.901 -17.511 -18.864 1.00 89.93 70 LEU A O 1
ATOM 557 N N . LEU A 1 73 ? 55.181 -18.846 -19.460 1.00 94.59 71 LEU A N 1
ATOM 558 C CA . LEU A 1 73 ? 54.313 -17.751 -19.858 1.00 96.05 71 LEU A CA 1
ATOM 559 C C . LEU A 1 73 ? 54.220 -16.717 -18.746 1.00 96.22 71 LEU A C 1
ATOM 560 O O . LEU A 1 73 ? 54.155 -15.524 -19.015 1.00 95.82 71 LEU A O 1
ATOM 565 N N . GLU A 1 74 ? 54.241 -17.176 -17.499 1.00 97.44 72 GLU A N 1
ATOM 566 C CA . GLU A 1 74 ? 54.257 -16.258 -16.372 1.00 98.27 72 GLU A CA 1
ATOM 567 C C . GLU A 1 74 ? 55.572 -15.519 -16.231 1.00 95.12 72 GLU A C 1
ATOM 568 O O . GLU A 1 74 ? 55.556 -14.296 -16.120 1.00 94.98 72 GLU A O 1
ATOM 574 N N . ARG A 1 75 ? 56.700 -16.236 -16.238 1.00 93.25 73 ARG A N 1
ATOM 575 C CA . ARG A 1 75 ? 58.010 -15.575 -16.163 1.00 90.61 73 ARG A CA 1
ATOM 576 C C . ARG A 1 75 ? 58.098 -14.535 -17.265 1.00 88.84 73 ARG A C 1
ATOM 577 O O . ARG A 1 75 ? 58.388 -13.366 -17.011 1.00 87.86 73 ARG A O 1
ATOM 585 N N . GLU A 1 76 ? 57.814 -14.984 -18.482 1.00 89.01 74 GLU A N 1
ATOM 586 C CA . GLU A 1 76 ? 57.839 -14.151 -19.666 1.00 88.34 74 GLU A CA 1
ATOM 587 C C . GLU A 1 76 ? 57.024 -12.868 -19.477 1.00 89.52 74 GLU A C 1
ATOM 588 O O . GLU A 1 76 ? 57.534 -11.768 -19.696 1.00 88.01 74 GLU A O 1
ATOM 594 N N . LYS A 1 77 ? 55.774 -13.012 -19.041 1.00 92.46 75 LYS A N 1
ATOM 595 C CA . LYS A 1 77 ? 54.860 -11.876 -18.887 1.00 94.56 75 LYS A CA 1
ATOM 596 C C . LYS A 1 77 ? 55.391 -10.832 -17.907 1.00 93.42 75 LYS A C 1
ATOM 597 O O . LYS A 1 77 ? 55.122 -9.638 -18.056 1.00 94.25 75 LYS A O 1
ATOM 603 N N . LYS A 1 78 ? 56.154 -11.286 -16.918 1.00 91.81 76 LYS A N 1
ATOM 604 C CA . LYS A 1 78 ? 56.737 -10.388 -15.934 1.00 90.94 76 LYS A CA 1
ATOM 605 C C . LYS A 1 78 ? 57.946 -9.667 -16.517 1.00 87.54 76 LYS A C 1
ATOM 606 O O . LYS A 1 78 ? 58.075 -8.447 -16.380 1.00 87.42 76 LYS A O 1
ATOM 612 N N . LEU A 1 79 ? 58.821 -10.429 -17.173 1.00 84.97 77 LEU A N 1
ATOM 613 C CA . LEU A 1 79 ? 59.969 -9.870 -17.874 1.00 81.94 77 LEU A CA 1
ATOM 614 C C . LEU A 1 79 ? 59.565 -8.650 -18.686 1.00 82.43 77 LEU A C 1
ATOM 615 O O . LEU A 1 79 ? 60.284 -7.651 -18.701 1.00 80.95 77 LEU A O 1
ATOM 620 N N . LEU A 1 80 ? 58.406 -8.739 -19.342 1.00 84.75 78 LEU A N 1
ATOM 621 C CA . LEU A 1 80 ? 57.877 -7.644 -20.148 1.00 85.97 78 LEU A CA 1
ATOM 622 C C . LEU A 1 80 ? 57.757 -6.379 -19.318 1.00 86.73 78 LEU A C 1
ATOM 623 O O . LEU A 1 80 ? 58.174 -5.305 -19.755 1.00 86.18 78 LEU A O 1
ATOM 628 N N . ASP A 1 81 ? 57.199 -6.509 -18.120 1.00 88.31 79 ASP A N 1
ATOM 629 C CA . ASP A 1 81 ? 57.044 -5.358 -17.247 1.00 89.72 79 ASP A CA 1
ATOM 630 C C . ASP A 1 81 ? 58.397 -4.797 -16.839 1.00 86.69 79 ASP A C 1
ATOM 631 O O . ASP A 1 81 ? 58.604 -3.583 -16.900 1.00 86.93 79 ASP A O 1
ATOM 636 N N . LYS A 1 82 ? 59.323 -5.682 -16.466 1.00 84.02 80 LYS A N 1
ATOM 637 C CA . LYS A 1 82 ? 60.702 -5.289 -16.165 1.00 81.00 80 LYS A CA 1
ATOM 638 C C . LYS A 1 82 ? 61.243 -4.324 -17.227 1.00 79.35 80 LYS A C 1
ATOM 639 O O . LYS A 1 82 ? 61.786 -3.268 -16.894 1.00 78.89 80 LYS A O 1
ATOM 645 N N . ILE A 1 83 ? 61.073 -4.689 -18.497 1.00 78.70 81 ILE A N 1
ATOM 646 C CA . ILE A 1 83 ? 61.472 -3.849 -19.621 1.00 77.61 81 ILE A CA 1
ATOM 647 C C . ILE A 1 83 ? 60.670 -2.554 -19.649 1.00 80.36 81 ILE A C 1
ATOM 648 O O . ILE A 1 83 ? 61.241 -1.463 -19.705 1.00 79.77 81 ILE A O 1
ATOM 653 N N . ASP A 1 84 ? 59.348 -2.677 -19.588 1.00 83.65 82 ASP A N 1
ATOM 654 C CA . ASP A 1 84 ? 58.473 -1.510 -19.630 1.00 87.21 82 ASP A CA 1
ATOM 655 C C . ASP A 1 84 ? 58.828 -0.502 -18.532 1.00 87.48 82 ASP A C 1
ATOM 656 O O . ASP A 1 84 ? 58.717 0.713 -18.734 1.00 88.97 82 ASP A O 1
ATOM 661 N N . GLU A 1 85 ? 59.264 -1.024 -17.384 1.00 86.28 83 GLU A N 1
ATOM 662 C CA . GLU A 1 85 ? 59.694 -0.209 -16.248 1.00 86.63 83 GLU A CA 1
ATOM 663 C C . GLU A 1 85 ? 60.967 0.558 -16.578 1.00 83.81 83 GLU A C 1
ATOM 664 O O . GLU A 1 85 ? 61.069 1.758 -16.308 1.00 85.01 83 GLU A O 1
ATOM 670 N N . ALA A 1 86 ? 61.929 -0.143 -17.172 1.00 80.40 84 ALA A N 1
ATOM 671 C CA . ALA A 1 86 ? 63.176 0.465 -17.595 1.00 77.85 84 ALA A CA 1
ATOM 672 C C . ALA A 1 86 ? 62.923 1.490 -18.695 1.00 79.08 84 ALA A C 1
ATOM 673 O O . ALA A 1 86 ? 63.525 2.568 -18.702 1.00 78.99 84 ALA A O 1
ATOM 675 N N . LEU A 1 87 ? 62.018 1.160 -19.615 1.00 80.59 85 LEU A N 1
ATOM 676 C CA . LEU A 1 87 ? 61.645 2.082 -20.682 1.00 82.33 85 LEU A CA 1
ATOM 677 C C . LEU A 1 87 ? 61.083 3.380 -20.124 1.00 85.35 85 LEU A C 1
ATOM 678 O O . LEU A 1 87 ? 61.248 4.445 -20.720 1.00 86.36 85 LEU A O 1
ATOM 683 N N . GLU A 1 88 ? 60.424 3.286 -18.975 1.00 87.20 86 GLU A N 1
ATOM 684 C CA . GLU A 1 88 ? 59.903 4.470 -18.316 1.00 90.71 86 GLU A CA 1
ATOM 685 C C . GLU A 1 88 ? 61.006 5.188 -17.550 1.00 89.03 86 GLU A C 1
ATOM 686 O O . GLU A 1 88 ? 61.075 6.422 -17.559 1.00 90.97 86 GLU A O 1
ATOM 692 N N . ARG A 1 89 ? 61.873 4.419 -16.898 1.00 85.78 87 ARG A N 1
ATOM 693 C CA . ARG A 1 89 ? 63.011 4.992 -16.203 1.00 84.02 87 ARG A CA 1
ATOM 694 C C . ARG A 1 89 ? 63.717 5.964 -17.151 1.00 83.28 87 ARG A C 1
ATOM 695 O O . ARG A 1 89 ? 64.031 7.097 -16.772 1.00 84.26 87 ARG A O 1
ATOM 703 N N . LEU A 1 90 ? 63.904 5.524 -18.397 1.00 82.03 88 LEU A N 1
ATOM 704 C CA . LEU A 1 90 ? 64.485 6.345 -19.465 1.00 81.91 88 LEU A CA 1
ATOM 705 C C . LEU A 1 90 ? 63.755 7.655 -19.687 1.00 85.72 88 LEU A C 1
ATOM 706 O O . LEU A 1 90 ? 64.391 8.691 -19.859 1.00 85.97 88 LEU A O 1
ATOM 711 N N . ALA A 1 91 ? 62.426 7.594 -19.700 1.00 89.20 89 ALA A N 1
ATOM 712 C CA . ALA A 1 91 ? 61.593 8.774 -19.917 1.00 93.79 89 ALA A CA 1
ATOM 713 C C . ALA A 1 91 ? 61.781 9.804 -18.807 1.00 95.51 89 ALA A C 1
ATOM 714 O O . ALA A 1 91 ? 61.992 10.986 -19.087 1.00 97.08 89 ALA A O 1
ATOM 716 N N . ARG A 1 92 ? 61.724 9.343 -17.557 1.00 95.53 90 ARG A N 1
ATOM 717 C CA . ARG A 1 92 ? 61.908 10.206 -16.382 1.00 97.73 90 ARG A CA 1
ATOM 718 C C . ARG A 1 92 ? 63.344 10.742 -16.275 1.00 95.12 90 ARG A C 1
ATOM 719 O O . ARG A 1 92 ? 63.585 11.783 -15.654 1.00 96.95 90 ARG A O 1
ATOM 727 N N . GLY A 1 93 ? 64.283 10.047 -16.914 1.00 91.28 91 GLY A N 1
ATOM 728 C CA . GLY A 1 93 ? 65.680 10.471 -16.935 1.00 88.75 91 GLY A CA 1
ATOM 729 C C . GLY A 1 93 ? 66.422 9.905 -15.746 1.00 86.87 91 GLY A C 1
ATOM 730 O O . GLY A 1 93 ? 67.488 10.404 -15.368 1.00 85.76 91 GLY A O 1
ATOM 731 N N . ASP A 1 94 ? 65.848 8.856 -15.163 1.00 86.72 92 ASP A N 1
ATOM 732 C CA . ASP A 1 94 ? 66.453 8.170 -14.041 1.00 85.38 92 ASP A CA 1
ATOM 733 C C . ASP A 1 94 ? 67.146 6.881 -14.447 1.00 81.73 92 ASP A C 1
ATOM 734 O O . ASP A 1 94 ? 67.537 6.089 -13.588 1.00 81.21 92 ASP A O 1
ATOM 739 N N . TYR A 1 95 ? 67.307 6.669 -15.750 1.00 79.80 93 TYR A N 1
ATOM 740 C CA . TYR A 1 95 ? 67.888 5.428 -16.249 1.00 76.58 93 TYR A CA 1
ATOM 741 C C . TYR A 1 95 ? 69.396 5.405 -16.039 1.00 74.36 93 TYR A C 1
ATOM 742 O O . TYR A 1 95 ? 70.025 6.455 -15.932 1.00 74.77 93 TYR A O 1
ATOM 751 N N . GLY A 1 96 ? 69.967 4.205 -15.961 1.00 72.44 94 GLY A N 1
ATOM 752 C CA . GLY A 1 96 ? 71.420 4.034 -15.961 1.00 70.51 94 GLY A CA 1
ATOM 753 C C . GLY A 1 96 ? 72.101 4.284 -14.633 1.00 71.20 94 GLY A C 1
ATOM 754 O O . GLY A 1 96 ? 73.311 4.090 -14.494 1.00 69.46 94 GLY A O 1
ATOM 755 N N . TRP A 1 97 ? 71.325 4.716 -13.647 1.00 74.03 95 TRP A N 1
ATOM 756 C CA . TRP A 1 97 ? 71.885 4.985 -12.339 1.00 75.62 95 TRP A CA 1
ATOM 757 C C . TRP A 1 97 ? 71.425 3.994 -11.277 1.00 77.20 95 TRP A C 1
ATOM 758 O O . TRP A 1 97 ? 70.255 3.616 -11.211 1.00 78.50 95 TRP A O 1
ATOM 769 N N . CYS A 1 98 ? 72.400 3.543 -10.493 1.00 77.65 96 CYS A N 1
ATOM 770 C CA . CYS A 1 98 ? 72.227 2.580 -9.416 1.00 79.41 96 CYS A CA 1
ATOM 771 C C . CYS A 1 98 ? 71.178 3.093 -8.441 1.00 82.96 96 CYS A C 1
ATOM 772 O O . CYS A 1 98 ? 71.195 4.265 -8.071 1.00 84.80 96 CYS A O 1
ATOM 775 N N . GLN A 1 99 ? 70.249 2.233 -8.049 1.00 84.53 97 GLN A N 1
ATOM 776 C CA . GLN A 1 99 ? 69.143 2.675 -7.208 1.00 88.58 97 GLN A CA 1
ATOM 777 C C . GLN A 1 99 ? 69.535 2.907 -5.763 1.00 91.54 97 GLN A C 1
ATOM 778 O O . GLN A 1 99 ? 69.095 3.883 -5.158 1.00 94.71 97 GLN A O 1
ATOM 784 N N . GLU A 1 100 ? 70.350 2.015 -5.210 1.00 91.23 98 GLU A N 1
ATOM 785 C CA . GLU A 1 100 ? 70.826 2.176 -3.841 1.00 94.42 98 GLU A CA 1
ATOM 786 C C . GLU A 1 100 ? 71.731 3.409 -3.742 1.00 94.33 98 GLU A C 1
ATOM 787 O O . GLU A 1 100 ? 71.315 4.434 -3.218 1.00 97.18 98 GLU A O 1
ATOM 793 N N . THR A 1 101 ? 72.954 3.316 -4.255 1.00 91.47 99 THR A N 1
ATOM 794 C CA . THR A 1 101 ? 73.809 4.490 -4.397 1.00 90.84 99 THR A CA 1
ATOM 795 C C . THR A 1 101 ? 73.523 5.059 -5.763 1.00 88.14 99 THR A C 1
ATOM 796 O O . THR A 1 101 ? 73.537 4.316 -6.739 1.00 85.55 99 THR A O 1
ATOM 800 N N . GLY A 1 102 ? 73.283 6.364 -5.851 1.00 89.12 100 GLY A N 1
ATOM 801 C CA . GLY A 1 102 ? 73.049 7.016 -7.148 1.00 87.02 100 GLY A CA 1
ATOM 802 C C . GLY A 1 102 ? 74.117 6.772 -8.211 1.00 83.36 100 GLY A C 1
ATOM 803 O O . GLY A 1 102 ? 73.964 7.185 -9.355 1.00 81.74 100 GLY A O 1
ATOM 804 N N . GLU A 1 103 ? 75.192 6.092 -7.815 1.00 82.54 101 GLU A N 1
ATOM 805 C CA . GLU A 1 103 ? 76.336 5.738 -8.663 1.00 79.67 101 GLU A CA 1
ATOM 806 C C . GLU A 1 103 ? 75.965 5.183 -10.038 1.00 76.73 101 GLU A C 1
ATOM 807 O O . GLU A 1 103 ? 74.897 4.596 -10.195 1.00 76.99 101 GLU A O 1
ATOM 813 N N . PRO A 1 104 ? 76.858 5.350 -11.037 1.00 74.28 102 PRO A N 1
ATOM 814 C CA . PRO A 1 104 ? 76.550 4.879 -12.385 1.00 71.83 102 PRO A CA 1
ATOM 815 C C . PRO A 1 104 ? 76.569 3.371 -12.451 1.00 70.42 102 PRO A C 1
ATOM 816 O O . PRO A 1 104 ? 77.464 2.752 -11.885 1.00 70.54 102 PRO A O 1
ATOM 820 N N . ILE A 1 105 ? 75.579 2.789 -13.122 1.00 69.54 103 ILE A N 1
ATOM 821 C CA . ILE A 1 105 ? 75.595 1.360 -13.438 1.00 68.04 103 ILE A CA 1
ATOM 822 C C . ILE A 1 105 ? 76.501 1.191 -14.637 1.00 66.06 103 ILE A C 1
ATOM 823 O O . ILE A 1 105 ? 76.366 1.912 -15.620 1.00 65.76 103 ILE A O 1
ATOM 828 N N . GLY A 1 106 ? 77.429 0.249 -14.573 1.00 65.44 104 GLY A N 1
ATOM 829 C CA . GLY A 1 106 ? 78.338 0.015 -15.715 1.00 64.17 104 GLY A CA 1
ATOM 830 C C . GLY A 1 106 ? 77.716 0.071 -17.113 1.00 62.95 104 GLY A C 1
ATOM 831 O O . GLY A 1 106 ? 76.671 -0.538 -17.376 1.00 63.18 104 GLY A O 1
ATOM 832 N N . LEU A 1 107 ? 78.352 0.807 -18.017 1.00 61.91 105 LEU A N 1
ATOM 833 C CA . LEU A 1 107 ? 77.919 0.796 -19.409 1.00 61.25 105 LEU A CA 1
ATOM 834 C C . LEU A 1 107 ? 77.972 -0.620 -20.004 1.00 60.73 105 LEU A C 1
ATOM 835 O O . LEU A 1 107 ? 76.997 -1.074 -20.604 1.00 60.74 105 LEU A O 1
ATOM 840 N N . ARG A 1 108 ? 79.099 -1.313 -19.814 1.00 60.30 106 ARG A N 1
ATOM 841 C CA . ARG A 1 108 ? 79.217 -2.725 -20.190 1.00 60.20 106 ARG A CA 1
ATOM 842 C C . ARG A 1 108 ? 78.104 -3.514 -19.537 1.00 59.61 106 ARG A C 1
ATOM 843 O O . ARG A 1 108 ? 77.380 -4.231 -20.206 1.00 59.68 106 ARG A O 1
ATOM 851 N N . ARG A 1 109 ? 77.977 -3.359 -18.223 1.00 59.22 107 ARG A N 1
ATOM 852 C CA . ARG A 1 109 ? 76.933 -4.016 -17.452 1.00 59.20 107 ARG A CA 1
ATOM 853 C C . ARG A 1 109 ? 75.570 -3.828 -18.123 1.00 59.07 107 ARG A C 1
ATOM 854 O O . ARG A 1 109 ? 74.935 -4.804 -18.535 1.00 59.46 107 ARG A O 1
ATOM 862 N N . LEU A 1 110 ? 75.144 -2.577 -18.271 1.00 58.52 108 LEU A N 1
ATOM 863 C CA . LEU A 1 110 ? 73.848 -2.294 -18.875 1.00 58.61 108 LEU A CA 1
ATOM 864 C C . LEU A 1 110 ? 73.680 -2.884 -20.267 1.00 58.36 108 LEU A C 1
ATOM 865 O O . LEU A 1 110 ? 72.564 -3.140 -20.688 1.00 59.13 108 LEU A O 1
ATOM 870 N N . LEU A 1 111 ? 74.776 -3.097 -20.985 1.00 57.58 109 LEU A N 1
ATOM 871 C CA . LEU A 1 111 ? 74.675 -3.694 -22.309 1.00 57.77 109 LEU A CA 1
ATOM 872 C C . LEU A 1 111 ? 74.165 -5.111 -22.221 1.00 58.48 109 LEU A C 1
ATOM 873 O O . LEU A 1 111 ? 73.253 -5.471 -22.954 1.00 59.66 109 LEU A O 1
ATOM 878 N N . LEU A 1 112 ? 74.731 -5.908 -21.316 1.00 58.42 110 LEU A N 1
ATOM 879 C CA . LEU A 1 112 ? 74.339 -7.318 -21.199 1.00 59.25 110 LEU A CA 1
ATOM 880 C C . LEU A 1 112 ? 72.989 -7.473 -20.519 1.00 60.09 110 LEU A C 1
ATOM 881 O O . LEU A 1 112 ? 72.195 -8.313 -20.916 1.00 61.33 110 LEU A O 1
ATOM 886 N N . ARG A 1 113 ? 72.731 -6.670 -19.496 1.00 60.15 111 ARG A N 1
ATOM 887 C CA . ARG A 1 113 ? 71.383 -6.564 -18.960 1.00 61.36 111 ARG A CA 1
ATOM 888 C C . ARG A 1 113 ? 70.965 -5.112 -18.948 1.00 61.54 111 ARG A C 1
ATOM 889 O O . ARG A 1 113 ? 71.257 -4.387 -17.994 1.00 61.65 111 ARG A O 1
ATOM 897 N N . PRO A 1 114 ? 70.289 -4.673 -20.020 1.00 62.03 112 PRO A N 1
ATOM 898 C CA . PRO A 1 114 ? 69.739 -3.317 -20.116 1.00 62.77 112 PRO A CA 1
ATOM 899 C C . PRO A 1 114 ? 68.712 -3.072 -19.019 1.00 64.36 112 PRO A C 1
ATOM 900 O O . PRO A 1 114 ? 68.315 -1.933 -18.769 1.00 65.25 112 PRO A O 1
ATOM 904 N N . THR A 1 115 ? 68.314 -4.157 -18.364 1.00 65.10 113 THR A N 1
ATOM 905 C CA . THR A 1 115 ? 67.192 -4.163 -17.450 1.00 67.08 113 THR A CA 1
ATOM 906 C C . THR A 1 115 ? 67.656 -3.976 -16.001 1.00 67.50 113 THR A C 1
ATOM 907 O O . THR A 1 115 ? 66.859 -3.615 -15.131 1.00 69.42 113 THR A O 1
ATOM 911 N N . ALA A 1 116 ? 68.953 -4.190 -15.770 1.00 66.14 114 ALA A N 1
ATOM 912 C CA . ALA A 1 116 ? 69.564 -4.107 -14.441 1.00 66.89 114 ALA A CA 1
ATOM 913 C C . ALA A 1 116 ? 69.285 -2.784 -13.728 1.00 68.41 114 ALA A C 1
ATOM 914 O O . ALA A 1 116 ? 69.244 -1.734 -14.363 1.00 68.15 114 ALA A O 1
ATOM 916 N N . THR A 1 117 ? 69.099 -2.847 -12.410 1.00 70.72 115 THR A N 1
ATOM 917 C CA . THR A 1 117 ? 68.713 -1.677 -11.613 1.00 73.41 115 THR A CA 1
ATOM 918 C C . THR A 1 117 ? 69.753 -1.246 -10.576 1.00 74.27 115 THR A C 1
ATOM 919 O O . THR A 1 117 ? 69.712 -0.117 -10.074 1.00 75.52 115 THR A O 1
ATOM 923 N N . LEU A 1 118 ? 70.670 -2.150 -10.247 1.00 74.24 116 LEU A N 1
ATOM 924 C CA . LEU A 1 118 ? 71.770 -1.832 -9.344 1.00 75.41 116 LEU A CA 1
ATOM 925 C C . LEU A 1 118 ? 73.124 -1.875 -10.026 1.00 73.66 116 LEU A C 1
ATOM 926 O O . LEU A 1 118 ? 73.345 -2.621 -10.979 1.00 71.96 116 LEU A O 1
ATOM 931 N N . CYS A 1 119 ? 74.023 -1.049 -9.514 1.00 74.79 117 CYS A N 1
ATOM 932 C CA . CYS A 1 119 ? 75.424 -1.076 -9.868 1.00 74.41 117 CYS A CA 1
ATOM 933 C C . CYS A 1 119 ? 76.081 -2.282 -9.192 1.00 75.77 117 CYS A C 1
ATOM 934 O O . CYS A 1 119 ? 75.551 -2.806 -8.207 1.00 78.14 117 CYS A O 1
ATOM 937 N N . ILE A 1 120 ? 77.232 -2.703 -9.722 1.00 75.11 118 ILE A N 1
ATOM 938 C CA . ILE A 1 120 ? 77.958 -3.912 -9.290 1.00 76.53 118 ILE A CA 1
ATOM 939 C C . ILE A 1 120 ? 78.095 -4.053 -7.773 1.00 79.90 118 ILE A C 1
ATOM 940 O O . ILE A 1 120 ? 77.572 -5.002 -7.182 1.00 81.57 118 ILE A O 1
ATOM 945 N N . GLU A 1 121 ? 78.797 -3.108 -7.152 1.00 81.34 119 GLU A N 1
ATOM 946 C CA . GLU A 1 121 ? 79.075 -3.160 -5.714 1.00 85.25 119 GLU A CA 1
ATOM 947 C C . GLU A 1 121 ? 77.818 -3.223 -4.849 1.00 87.62 119 GLU A C 1
ATOM 948 O O . GLU A 1 121 ? 77.816 -3.875 -3.797 1.00 90.65 119 GLU A O 1
ATOM 954 N N . ALA A 1 122 ? 76.756 -2.556 -5.295 1.00 86.74 120 ALA A N 1
ATOM 955 C CA . ALA A 1 122 ? 75.464 -2.647 -4.623 1.00 89.25 120 ALA A CA 1
ATOM 956 C C . ALA A 1 122 ? 74.944 -4.078 -4.654 1.00 89.87 120 ALA A C 1
ATOM 957 O O . ALA A 1 122 ? 74.409 -4.571 -3.660 1.00 92.83 120 ALA A O 1
ATOM 959 N N . LYS A 1 123 ?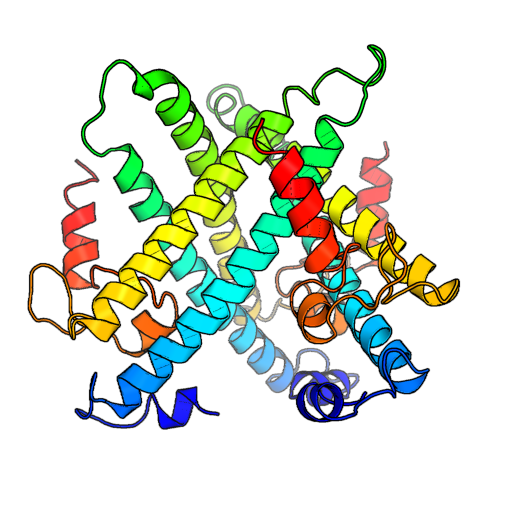 75.113 -4.730 -5.804 1.00 87.48 121 LYS A N 1
ATOM 960 C CA . LYS A 1 123 ? 74.735 -6.125 -5.991 1.00 88.15 121 LYS A CA 1
ATOM 961 C C . LYS A 1 123 ? 75.589 -7.037 -5.113 1.00 90.61 121 LYS A C 1
ATOM 962 O O . LYS A 1 123 ? 75.057 -7.928 -4.448 1.00 93.02 121 LYS A O 1
ATOM 968 N N . GLU A 1 124 ? 76.899 -6.796 -5.095 1.00 90.49 122 GLU A N 1
ATOM 969 C CA . GLU A 1 124 ? 77.793 -7.515 -4.185 1.00 93.70 122 GLU A CA 1
ATOM 970 C C . GLU A 1 124 ? 77.324 -7.414 -2.734 1.00 97.48 122 GLU A C 1
ATOM 971 O O . GLU A 1 124 ? 77.288 -8.410 -2.013 1.00 100.30 122 GLU A O 1
ATOM 977 N N . ARG A 1 125 ? 76.962 -6.203 -2.324 1.0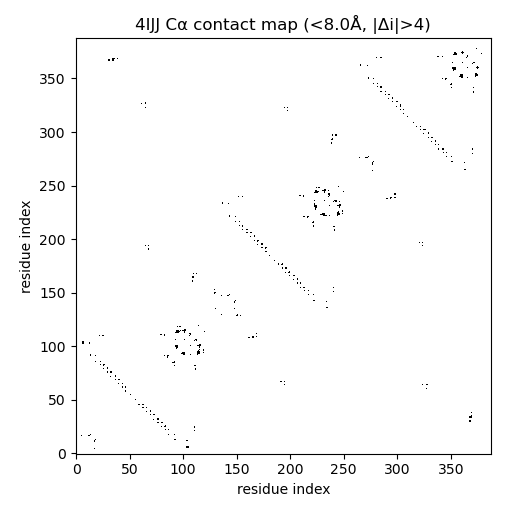0 97.80 123 ARG A N 1
ATOM 978 C CA . ARG A 1 125 ? 76.493 -5.944 -0.972 1.00 101.82 123 ARG A CA 1
ATOM 979 C C . ARG A 1 125 ? 75.129 -6.565 -0.684 1.00 103.24 123 ARG A C 1
ATOM 980 O O . ARG A 1 125 ? 74.845 -6.945 0.450 1.00 107.34 123 ARG A O 1
ATOM 988 N N . GLN A 1 126 ? 74.292 -6.676 -1.709 1.00 100.21 124 GLN A N 1
ATOM 989 C CA . GLN A 1 126 ? 72.960 -7.243 -1.538 1.00 101.46 124 GLN A CA 1
ATOM 990 C C . GLN A 1 126 ? 73.020 -8.756 -1.511 1.00 102.21 124 GLN A C 1
ATOM 991 O O . GLN A 1 126 ? 72.248 -9.391 -0.799 1.00 105.43 124 GLN A O 1
ATOM 997 N N . GLU A 1 127 ? 73.933 -9.325 -2.294 1.00 99.61 125 GLU A N 1
ATOM 998 C CA . GLU A 1 127 ? 74.180 -10.763 -2.272 1.00 100.72 125 GLU A CA 1
ATOM 999 C C . GLU A 1 127 ? 74.824 -11.184 -0.948 1.00 105.02 125 GLU A C 1
ATOM 1000 O O . GLU A 1 127 ? 74.554 -12.269 -0.428 1.00 107.82 125 GLU A O 1
ATOM 1006 N N . LYS A 1 128 ? 75.657 -10.300 -0.403 1.00 105.84 126 LYS A N 1
ATOM 1007 C CA . LYS A 1 128 ? 76.332 -10.524 0.873 1.00 110.34 126 LYS A CA 1
ATOM 1008 C C . LYS A 1 128 ? 75.354 -10.527 2.050 1.00 114.78 126 LYS A C 1
ATOM 1009 O O . LYS A 1 128 ? 75.553 -11.263 3.018 1.00 119.26 126 LYS A O 1
ATOM 1015 N N . ARG A 1 129 ? 74.309 -9.701 1.969 1.00 114.02 127 ARG A N 1
ATOM 1016 C CA . ARG A 1 129 ? 73.230 -9.727 2.960 1.00 118.27 127 ARG A CA 1
ATOM 1017 C C . ARG A 1 129 ? 72.428 -11.015 2.814 1.00 119.25 127 ARG A C 1
ATOM 1018 O O . ARG A 1 129 ? 72.076 -11.649 3.814 1.00 124.01 127 ARG A O 1
ATOM 1026 N N . GLU A 1 130 ? 72.155 -11.394 1.564 1.00 115.09 128 GLU A N 1
ATOM 1027 C CA . GLU A 1 130 ? 71.428 -12.624 1.258 1.00 115.70 128 GLU A CA 1
ATOM 1028 C C . GLU A 1 130 ? 72.079 -13.840 1.921 1.00 119.32 128 GLU A C 1
ATOM 1029 O O . GLU A 1 130 ? 71.382 -14.717 2.436 1.00 122.52 128 GLU A O 1
ATOM 1035 N N . ARG A 1 131 ? 73.415 -13.864 1.925 1.00 119.19 129 ARG A N 1
ATOM 1036 C CA . ARG A 1 131 ? 74.209 -14.912 2.588 1.00 123.04 129 ARG A CA 1
ATOM 1037 C C . ARG A 1 131 ? 73.849 -15.137 4.064 1.00 129.21 129 ARG A C 1
ATOM 1038 O O . ARG A 1 131 ? 74.295 -16.113 4.667 1.00 133.13 129 ARG A O 1
ATOM 1046 N N . HIS A 1 132 ? 73.058 -14.232 4.642 1.00 130.55 130 HIS A N 1
ATOM 1047 C CA . HIS A 1 132 ? 72.706 -14.297 6.064 1.00 136.88 130 HIS A CA 1
ATOM 1048 C C . HIS A 1 132 ? 71.227 -14.014 6.317 1.00 138.19 130 HIS A C 1
ATOM 1049 O O . HIS A 1 132 ? 70.692 -14.349 7.376 1.00 143.61 130 HIS A O 1
ATOM 1056 N N . MET B 1 3 ? 89.472 -12.317 -33.306 1.00 79.93 1 MET B N 1
ATOM 1057 C CA . MET B 1 3 ? 88.972 -11.131 -34.073 1.00 82.40 1 MET B CA 1
ATOM 1058 C C . MET B 1 3 ? 88.820 -11.357 -35.606 1.00 81.97 1 MET B C 1
ATOM 1059 O O . MET B 1 3 ? 88.509 -10.417 -36.357 1.00 84.30 1 MET B O 1
ATOM 1064 N N . ALA B 1 4 ? 89.037 -12.596 -36.053 1.00 78.98 2 ALA B N 1
ATOM 1065 C CA . ALA B 1 4 ? 88.650 -13.021 -37.402 1.00 78.09 2 ALA B CA 1
ATOM 1066 C C . ALA B 1 4 ? 87.131 -13.142 -37.454 1.00 76.24 2 ALA B C 1
ATOM 1067 O O . ALA B 1 4 ? 86.518 -13.601 -36.494 1.00 74.14 2 ALA B O 1
ATOM 1069 N N . GLU B 1 5 ? 86.528 -12.714 -38.562 1.00 77.14 3 GLU B N 1
ATOM 1070 C CA . GLU B 1 5 ? 85.075 -12.790 -38.736 1.00 75.91 3 GLU B CA 1
ATOM 1071 C C . GLU B 1 5 ? 84.673 -14.202 -39.135 1.00 72.54 3 GLU B C 1
ATOM 1072 O O . GLU B 1 5 ? 85.445 -14.903 -39.778 1.00 72.38 3 GLU B O 1
ATOM 1078 N N . GLN B 1 6 ? 83.474 -14.618 -38.738 1.00 70.00 4 GLN B N 1
ATOM 1079 C CA . GLN B 1 6 ? 82.910 -15.902 -39.153 1.00 67.41 4 GLN B CA 1
ATOM 1080 C C . GLN B 1 6 ? 83.182 -16.251 -40.608 1.00 67.70 4 GLN B C 1
ATOM 1081 O O . GLN B 1 6 ? 83.578 -17.370 -40.917 1.00 66.55 4 GLN B O 1
ATOM 1087 N N . GLU B 1 7 ? 82.956 -15.299 -41.501 1.00 69.27 5 GLU B N 1
ATOM 1088 C CA . GLU B 1 7 ? 83.154 -15.552 -42.911 1.00 70.01 5 GLU B CA 1
ATOM 1089 C C . GLU B 1 7 ? 84.616 -15.858 -43.220 1.00 69.32 5 GLU B C 1
ATOM 1090 O O . GLU B 1 7 ? 84.893 -16.750 -44.016 1.00 69.36 5 GLU B O 1
ATOM 1096 N N . LEU B 1 8 ? 85.539 -15.128 -42.588 1.00 68.83 6 LEU B N 1
ATOM 1097 C CA . LEU B 1 8 ? 86.979 -15.372 -42.736 1.00 68.25 6 LEU B CA 1
ATOM 1098 C C . LEU B 1 8 ? 87.301 -16.756 -42.206 1.00 64.87 6 LEU B C 1
ATOM 1099 O O . LEU B 1 8 ? 88.129 -17.466 -42.765 1.00 64.75 6 LEU B O 1
ATOM 1104 N N . LEU B 1 9 ? 86.612 -17.124 -41.130 1.00 62.17 7 LEU B N 1
ATOM 1105 C CA . LEU B 1 9 ? 86.889 -18.326 -40.367 1.00 59.60 7 LEU B CA 1
ATOM 1106 C C . LEU B 1 9 ? 86.374 -19.566 -41.048 1.00 58.85 7 LEU B C 1
ATOM 1107 O O . LEU B 1 9 ? 87.027 -20.603 -40.999 1.00 58.65 7 LEU B O 1
ATOM 1112 N N . ALA B 1 10 ? 85.204 -19.490 -41.670 1.00 59.24 8 ALA B N 1
ATOM 1113 C CA . ALA B 1 10 ? 84.684 -20.660 -42.362 1.00 58.84 8 ALA B CA 1
ATOM 1114 C C . ALA B 1 10 ? 85.339 -20.751 -43.749 1.00 60.86 8 ALA B C 1
ATOM 1115 O O . ALA B 1 10 ? 84.798 -21.363 -44.660 1.00 62.02 8 ALA B O 1
ATOM 1117 N N . GLN B 1 11 ? 86.527 -20.159 -43.882 1.00 61.95 9 GLN B N 1
ATOM 1118 C CA . GLN B 1 11 ? 87.222 -20.061 -45.168 1.00 64.44 9 GLN B CA 1
ATOM 1119 C C . GLN B 1 11 ? 88.690 -20.529 -45.227 1.00 65.22 9 GLN B C 1
ATOM 1120 O O . GLN B 1 11 ? 89.224 -20.646 -46.319 1.00 67.02 9 GLN B O 1
ATOM 1122 N N . PRO B 1 12 ? 89.374 -20.738 -44.075 1.00 64.40 10 PRO B N 1
ATOM 1123 C CA . PRO B 1 12 ? 90.595 -21.552 -44.167 1.00 65.10 10 PRO B CA 1
ATOM 1124 C C . PRO B 1 12 ? 90.300 -23.038 -44.488 1.00 64.69 10 PRO B C 1
ATOM 1125 O O . PRO B 1 12 ? 89.380 -23.300 -45.250 1.00 65.31 10 PRO B O 1
ATOM 1129 N N . ASP B 1 13 ? 91.046 -23.999 -43.932 1.00 64.53 11 ASP B N 1
ATOM 1130 C CA . ASP B 1 13 ? 91.186 -25.316 -44.605 1.00 65.44 11 ASP B CA 1
ATOM 1131 C C . ASP B 1 13 ? 91.638 -26.541 -43.773 1.00 65.01 11 ASP B C 1
ATOM 1132 O O . ASP B 1 13 ? 90.822 -27.371 -43.373 1.00 64.00 11 ASP B O 1
ATOM 1137 N N . ALA B 1 14 ? 92.947 -26.682 -43.581 1.00 66.33 12 ALA B N 1
ATOM 1138 C CA . ALA B 1 14 ? 93.513 -27.673 -42.670 1.00 66.36 12 ALA B CA 1
ATOM 1139 C C . ALA B 1 14 ? 94.295 -26.887 -41.638 1.00 66.37 12 ALA B C 1
ATOM 1140 O O . ALA B 1 14 ? 95.223 -27.395 -41.013 1.00 67.24 12 ALA B O 1
ATOM 1142 N N . ALA B 1 15 ? 93.912 -25.620 -41.502 1.00 65.76 13 ALA B N 1
ATOM 1143 C CA . ALA B 1 15 ? 94.378 -24.739 -40.441 1.00 65.71 13 ALA B CA 1
ATOM 1144 C C . ALA B 1 15 ? 93.476 -24.919 -39.214 1.00 63.70 13 ALA B C 1
ATOM 1145 O O . ALA B 1 15 ? 93.478 -24.096 -38.291 1.00 63.29 13 ALA B O 1
ATOM 1147 N N . TYR B 1 16 ? 92.710 -26.011 -39.221 1.00 62.67 14 TYR B N 1
ATOM 1148 C CA . TYR B 1 16 ? 91.694 -26.274 -38.214 1.00 60.80 14 TYR B CA 1
ATOM 1149 C C . TYR B 1 16 ? 92.246 -26.150 -36.811 1.00 61.06 14 TYR B C 1
ATOM 1150 O O . TYR B 1 16 ? 93.275 -26.731 -36.487 1.00 62.75 14 TYR B O 1
ATOM 1159 N N . MET B 1 17 ? 91.550 -25.375 -35.990 1.00 59.94 15 MET B N 1
ATOM 1160 C CA . MET B 1 17 ? 91.921 -25.169 -34.599 1.00 60.44 15 MET B CA 1
ATOM 1161 C C . MET B 1 17 ? 93.350 -24.706 -34.400 1.00 62.41 15 MET B C 1
ATOM 1162 O O . MET B 1 17 ? 93.907 -24.911 -33.326 1.00 63.63 15 MET B O 1
ATOM 1167 N N . ASP B 1 18 ? 93.951 -24.081 -35.410 1.00 63.26 16 ASP B N 1
ATOM 1168 C CA . ASP B 1 18 ? 95.266 -23.484 -35.196 1.00 65.69 16 ASP B CA 1
ATOM 1169 C C . ASP B 1 18 ? 95.119 -22.360 -34.170 1.00 65.49 16 ASP B C 1
ATOM 1170 O O . ASP B 1 18 ? 94.014 -22.093 -33.699 1.00 63.57 16 ASP B O 1
ATOM 1175 N N . GLU B 1 19 ? 96.213 -21.711 -33.801 1.00 67.79 17 GLU B N 1
ATOM 1176 C CA . GLU B 1 19 ? 96.109 -20.684 -32.777 1.00 68.41 17 GLU B CA 1
ATOM 1177 C C . GLU B 1 19 ? 95.128 -19.596 -33.183 1.00 66.76 17 GLU B C 1
ATOM 1178 O O . GLU B 1 19 ? 94.350 -19.125 -32.356 1.00 65.87 17 GLU B O 1
ATOM 1184 N N . ALA B 1 20 ? 95.152 -19.228 -34.462 1.00 66.55 18 ALA B N 1
ATOM 1185 C CA . ALA B 1 20 ? 94.202 -18.268 -35.010 1.00 65.28 18 ALA B CA 1
ATOM 1186 C C . ALA B 1 20 ? 92.774 -18.667 -34.656 1.00 62.08 18 ALA B C 1
ATOM 1187 O O . ALA B 1 20 ? 92.083 -17.939 -33.950 1.00 61.75 18 ALA B O 1
ATOM 1189 N N . GLN B 1 21 ? 92.354 -19.841 -35.113 1.00 60.02 19 GLN B N 1
ATOM 1190 C CA . GLN B 1 21 ? 90.999 -20.329 -34.865 1.00 57.70 19 GLN B CA 1
ATOM 1191 C C . GLN B 1 21 ? 90.681 -20.520 -33.391 1.00 57.12 19 GLN B C 1
ATOM 1192 O O . GLN B 1 21 ? 89.519 -20.470 -32.996 1.00 55.99 19 GLN B O 1
ATOM 1198 N N . GLN B 1 22 ? 91.703 -20.757 -32.577 1.00 58.42 20 GLN B N 1
ATOM 1199 C CA . GLN B 1 22 ? 91.482 -20.958 -31.153 1.00 58.25 20 GLN B CA 1
ATOM 1200 C C . GLN B 1 22 ? 91.143 -19.631 -30.518 1.00 58.94 20 GLN B C 1
ATOM 1201 O O . GLN B 1 22 ? 90.165 -19.516 -29.780 1.00 58.03 20 GLN B O 1
ATOM 1207 N N . ASP B 1 23 ? 91.947 -18.621 -30.839 1.00 61.16 21 ASP B N 1
ATOM 1208 C CA . ASP B 1 23 ? 91.724 -17.264 -30.351 1.00 62.42 21 ASP B CA 1
ATOM 1209 C C . ASP B 1 23 ? 90.321 -16.787 -30.735 1.00 60.92 21 ASP B C 1
ATOM 1210 O O . ASP B 1 23 ? 89.783 -15.882 -30.089 1.00 61.82 21 ASP B O 1
ATOM 1212 N N . PHE B 1 24 ? 89.729 -17.407 -31.762 1.00 59.04 22 PHE B N 1
ATOM 1213 C CA . PHE B 1 24 ? 88.379 -17.053 -32.182 1.00 57.95 22 PHE B CA 1
ATOM 1214 C C . PHE B 1 24 ? 87.384 -17.554 -31.174 1.00 56.68 22 PHE B C 1
ATOM 1215 O O . PHE B 1 24 ? 86.570 -16.792 -30.667 1.00 57.11 22 PHE B O 1
ATOM 1223 N N . PHE B 1 25 ? 87.452 -18.846 -30.893 1.00 56.01 23 PHE B N 1
ATOM 1224 C CA . PHE B 1 25 ? 86.442 -19.505 -30.075 1.00 55.23 23 PHE B CA 1
ATOM 1225 C C . PHE B 1 25 ? 86.494 -19.141 -28.603 1.00 56.10 23 PHE B C 1
ATOM 1226 O O . PHE B 1 25 ? 85.510 -19.303 -27.888 1.00 55.35 23 PHE B O 1
ATOM 1234 N N . ARG B 1 26 ? 87.642 -18.647 -28.162 1.00 58.12 24 ARG B N 1
ATOM 1235 C CA . ARG B 1 26 ? 87.772 -18.118 -26.825 1.00 60.22 24 ARG B CA 1
ATOM 1236 C C . ARG B 1 26 ? 87.030 -16.778 -26.803 1.00 61.17 24 ARG B C 1
ATOM 1237 O O . ARG B 1 26 ? 86.133 -16.551 -25.979 1.00 61.10 24 ARG B O 1
ATOM 1245 N N . ASP B 1 27 ? 87.386 -15.914 -27.751 1.00 62.56 25 ASP B N 1
ATOM 1246 C CA . ASP B 1 27 ? 86.718 -14.636 -27.960 1.00 63.89 25 ASP B CA 1
ATOM 1247 C C . ASP B 1 27 ? 85.214 -14.821 -28.108 1.00 62.00 25 ASP B C 1
ATOM 1248 O O . ASP B 1 27 ? 84.462 -13.842 -28.117 1.00 63.38 25 ASP B O 1
ATOM 1253 N N . LEU B 1 28 ? 84.783 -16.073 -28.243 1.00 59.25 26 LEU B N 1
ATOM 1254 C CA . LEU B 1 28 ? 83.384 -16.368 -28.455 1.00 57.36 26 LEU B CA 1
ATOM 1255 C C . LEU B 1 28 ? 82.752 -16.870 -27.184 1.00 56.71 26 LEU B C 1
ATOM 1256 O O . LEU B 1 28 ? 81.735 -16.344 -26.753 1.00 57.30 26 LEU B O 1
ATOM 1261 N N . LEU B 1 29 ? 83.357 -17.896 -26.595 1.00 56.00 27 LEU B N 1
ATOM 1262 C CA . LEU B 1 29 ? 82.862 -18.502 -25.364 1.00 55.31 27 LEU B CA 1
ATOM 1263 C C . LEU B 1 29 ? 82.888 -17.503 -24.210 1.00 56.54 27 LEU B C 1
ATOM 1264 O O . LEU B 1 29 ? 81.969 -17.463 -23.395 1.00 56.53 27 LEU B O 1
ATOM 1269 N N . LEU B 1 30 ? 83.927 -16.675 -24.161 1.00 57.65 28 LEU B N 1
ATOM 1270 C CA . LEU B 1 30 ? 84.024 -15.657 -23.130 1.00 59.54 28 LEU B CA 1
ATOM 1271 C C . LEU B 1 30 ? 82.826 -14.723 -23.194 1.00 60.04 28 LEU B C 1
ATOM 1272 O O . LEU B 1 30 ? 82.366 -14.221 -22.165 1.00 61.53 28 LEU B O 1
ATOM 1277 N N . ARG B 1 31 ? 82.333 -14.494 -24.409 1.00 59.24 29 ARG B N 1
ATOM 1278 C CA . ARG B 1 31 ? 81.168 -13.657 -24.627 1.00 59.69 29 ARG B CA 1
ATOM 1279 C C . ARG B 1 31 ? 79.930 -14.391 -24.183 1.00 58.53 29 ARG B C 1
ATOM 1280 O O . ARG B 1 31 ? 79.162 -13.881 -23.382 1.00 59.84 29 ARG B O 1
ATOM 1288 N N . GLN B 1 32 ? 79.754 -15.607 -24.681 1.00 56.83 30 GLN B N 1
ATOM 1289 C CA . GLN B 1 32 ? 78.638 -16.446 -24.273 1.00 56.28 30 GLN B CA 1
ATOM 1290 C C . GLN B 1 32 ? 78.581 -16.546 -22.758 1.00 56.96 30 GLN B C 1
ATOM 1291 O O . GLN B 1 32 ? 77.503 -16.637 -22.173 1.00 57.69 30 GLN B O 1
ATOM 1297 N N . ARG B 1 33 ? 79.750 -16.528 -22.127 1.00 57.23 31 ARG B N 1
ATOM 1298 C CA . ARG B 1 33 ? 79.830 -16.673 -20.691 1.00 58.18 31 ARG B CA 1
ATOM 1299 C C . ARG B 1 33 ? 79.266 -15.431 -20.033 1.00 59.72 31 ARG B C 1
ATOM 1300 O O . ARG B 1 33 ? 78.369 -15.515 -19.199 1.00 60.44 31 ARG B O 1
ATOM 1308 N N . GLN B 1 34 ? 79.792 -14.278 -20.428 1.00 60.69 32 GLN B N 1
ATOM 1309 C CA . GLN B 1 34 ? 79.320 -13.003 -19.935 1.00 62.64 32 GLN B CA 1
ATOM 1310 C C . GLN B 1 34 ? 77.810 -12.957 -19.972 1.00 62.70 32 GLN B C 1
ATOM 1311 O O . GLN B 1 34 ? 77.168 -12.656 -18.969 1.00 64.30 32 GLN B O 1
ATOM 1317 N N . GLU B 1 35 ? 77.253 -13.273 -21.134 1.00 61.42 33 GLU B N 1
ATOM 1318 C CA . GLU B 1 35 ? 75.829 -13.124 -21.376 1.00 62.12 33 GLU B CA 1
ATOM 1319 C C . GLU B 1 35 ? 75.010 -14.062 -20.509 1.00 61.69 33 GLU B C 1
ATOM 1320 O O . GLU B 1 35 ? 73.904 -13.727 -20.096 1.00 62.95 33 GLU B O 1
ATOM 1326 N N . LEU B 1 36 ? 75.564 -15.235 -20.229 1.00 60.45 34 LEU B N 1
ATOM 1327 C CA . LEU B 1 36 ? 74.911 -16.192 -19.356 1.00 60.65 34 LEU B CA 1
ATOM 1328 C C . LEU B 1 36 ? 74.966 -15.693 -17.910 1.00 62.75 34 LEU B C 1
ATOM 1329 O O . LEU B 1 36 ? 73.946 -15.669 -17.219 1.00 63.96 34 LEU B O 1
ATOM 1334 N N . GLN B 1 37 ? 76.151 -15.282 -17.464 1.00 63.53 35 GLN B N 1
ATOM 1335 C CA . GLN B 1 37 ? 76.320 -14.733 -16.124 1.00 66.11 35 GLN B CA 1
ATOM 1336 C C . GLN B 1 37 ? 75.309 -13.628 -15.846 1.00 68.02 35 GLN B C 1
ATOM 1337 O O . GLN B 1 37 ? 74.647 -13.634 -14.808 1.00 69.72 35 GLN B O 1
ATOM 1343 N N . ALA B 1 38 ? 75.190 -12.696 -16.790 1.00 68.24 36 ALA B N 1
ATOM 1344 C CA . ALA B 1 38 ? 74.272 -11.571 -16.682 1.00 70.38 36 ALA B CA 1
ATOM 1345 C C . ALA B 1 38 ? 72.834 -12.047 -16.640 1.00 70.61 36 ALA B C 1
ATOM 1346 O O . ALA B 1 38 ? 72.038 -11.551 -15.846 1.00 72.63 36 ALA B O 1
ATOM 1348 N N . ARG B 1 39 ? 72.518 -13.013 -17.501 1.00 68.97 37 ARG B N 1
ATOM 1349 C CA . ARG B 1 39 ? 71.196 -13.628 -17.566 1.00 69.78 37 ARG B CA 1
ATOM 1350 C C . ARG B 1 39 ? 70.880 -14.337 -16.256 1.00 70.28 37 ARG B C 1
ATOM 1351 O O . ARG B 1 39 ? 69.736 -14.333 -15.814 1.00 71.75 37 ARG B O 1
ATOM 1359 N N . ILE B 1 40 ? 71.906 -14.932 -15.646 1.00 69.76 38 ILE B N 1
ATOM 1360 C CA . ILE B 1 40 ? 71.783 -15.622 -14.355 1.00 71.17 38 ILE B CA 1
ATOM 1361 C C . ILE B 1 40 ? 71.411 -14.652 -13.230 1.00 74.21 38 ILE B C 1
ATOM 1362 O O . ILE B 1 40 ? 70.393 -14.840 -12.553 1.00 75.66 38 ILE B O 1
ATOM 1367 N N . GLU B 1 41 ? 72.242 -13.626 -13.037 1.00 75.39 39 GLU B N 1
ATOM 1368 C CA . GLU B 1 41 ? 71.959 -12.574 -12.080 1.00 78.74 39 GLU B CA 1
ATOM 1369 C C . GLU B 1 41 ? 70.515 -12.145 -12.269 1.00 80.36 39 GLU B C 1
ATOM 1370 O O . GLU B 1 41 ? 69.776 -11.982 -11.300 1.00 82.91 39 GLU B O 1
ATOM 1376 N N . GLY B 1 42 ? 70.118 -11.987 -13.528 1.00 79.52 40 GLY B N 1
ATOM 1377 C CA . GLY B 1 42 ? 68.730 -11.724 -13.883 1.00 81.31 40 GLY B CA 1
ATOM 1378 C C . GLY B 1 42 ? 67.772 -12.731 -13.277 1.00 82.08 40 GLY B C 1
ATOM 1379 O O . GLY B 1 42 ? 66.873 -12.352 -12.530 1.00 84.74 40 GLY B O 1
ATOM 1380 N N . GLU B 1 43 ? 67.974 -14.011 -13.581 1.00 80.29 41 GLU B N 1
ATOM 1381 C CA . GLU B 1 43 ? 67.116 -15.071 -13.052 1.00 81.55 41 GLU B CA 1
ATOM 1382 C C . GLU B 1 43 ? 67.039 -15.043 -11.535 1.00 83.75 41 GLU B C 1
ATOM 1383 O O . GLU B 1 43 ? 65.952 -15.168 -10.974 1.00 86.05 41 GLU B O 1
ATOM 1389 N N . PHE B 1 44 ? 68.187 -14.880 -10.876 1.00 83.58 42 PHE B N 1
ATOM 1390 C CA . PHE B 1 44 ? 68.227 -14.784 -9.416 1.00 86.04 42 PHE B CA 1
ATOM 1391 C C . PHE B 1 44 ? 67.342 -13.651 -8.950 1.00 88.71 42 PHE B C 1
ATOM 1392 O O . PHE B 1 44 ? 66.535 -13.826 -8.049 1.00 91.09 42 PHE B O 1
ATOM 1400 N N . GLY B 1 45 ? 67.487 -12.495 -9.588 1.00 88.74 43 GLY B N 1
ATOM 1401 C CA . GLY B 1 45 ? 66.660 -11.334 -9.289 1.00 91.92 43 GLY B CA 1
ATOM 1402 C C . GLY B 1 45 ? 65.182 -11.648 -9.376 1.00 93.42 43 GLY B C 1
ATOM 1403 O O . GLY B 1 45 ? 64.404 -11.226 -8.525 1.00 96.48 43 GLY B O 1
ATOM 1404 N N . GLU B 1 46 ? 64.804 -12.400 -10.408 1.00 91.75 44 GLU B N 1
ATOM 1405 C CA . GLU B 1 46 ? 63.421 -12.830 -10.603 1.00 93.51 44 GLU B CA 1
ATOM 1406 C C . GLU B 1 46 ? 62.990 -13.690 -9.426 1.00 95.42 44 GLU B C 1
ATOM 1407 O O . GLU B 1 46 ? 61.907 -13.507 -8.868 1.00 98.38 44 GLU B O 1
ATOM 1409 N N . LEU B 1 47 ? 63.874 -14.607 -9.042 1.00 94.28 45 LEU B N 1
ATOM 1410 C CA . LEU B 1 47 ? 63.621 -15.548 -7.961 1.00 96.39 45 LEU B CA 1
ATOM 1411 C C . LEU B 1 47 ? 63.642 -14.864 -6.598 1.00 99.74 45 LEU B C 1
ATOM 1412 O O . LEU B 1 47 ? 62.706 -15.015 -5.810 1.00 102.81 45 LEU B O 1
ATOM 1417 N N . ARG B 1 48 ? 64.709 -14.115 -6.329 1.00 99.67 46 ARG B N 1
ATOM 1418 C CA . ARG B 1 48 ? 64.882 -13.463 -5.034 1.00 103.13 46 ARG B CA 1
ATOM 1419 C C . ARG B 1 48 ? 63.969 -12.251 -4.867 1.00 106.08 46 ARG B C 1
ATOM 1420 O O . ARG B 1 48 ? 64.268 -11.350 -4.084 1.00 108.39 46 ARG B O 1
ATOM 1428 N N . ASP B 1 49 ? 62.871 -12.229 -5.621 1.00 106.56 47 ASP B N 1
ATOM 1429 C CA . ASP B 1 49 ? 61.756 -11.321 -5.345 1.00 110.47 47 ASP B CA 1
ATOM 1430 C C . ASP B 1 49 ? 60.405 -12.011 -5.552 1.00 112.02 47 ASP B C 1
ATOM 1431 O O . ASP B 1 49 ? 59.353 -11.445 -5.241 1.00 115.46 47 ASP B O 1
ATOM 1436 N N . LEU B 1 50 ? 60.445 -13.232 -6.083 1.00 110.09 48 LEU B N 1
ATOM 1437 C CA . LEU B 1 50 ? 59.291 -14.122 -6.038 1.00 112.11 48 LEU B CA 1
ATOM 1438 C C . LEU B 1 50 ? 59.002 -14.461 -4.596 1.00 115.62 48 LEU B C 1
ATOM 1439 O O . LEU B 1 50 ? 57.849 -14.548 -4.194 1.00 118.97 48 L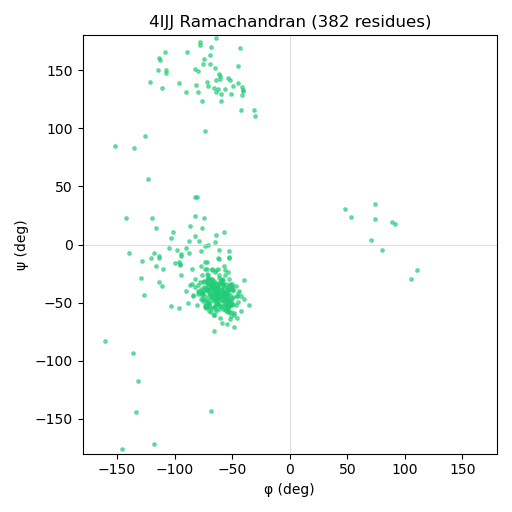EU B O 1
ATOM 1444 N N . GLU B 1 51 ? 60.068 -14.653 -3.825 1.00 115.39 49 GLU B N 1
ATOM 1445 C CA . GLU B 1 51 ? 59.953 -14.971 -2.408 1.00 119.10 49 GLU B CA 1
ATOM 1446 C C . GLU B 1 51 ? 59.862 -13.731 -1.521 1.00 122.30 49 GLU B C 1
ATOM 1447 O O . GLU B 1 51 ? 59.805 -13.843 -0.291 1.00 125.42 49 GLU B O 1
ATOM 1453 N N . ARG B 1 52 ? 59.843 -12.553 -2.147 1.00 122.08 50 ARG B N 1
ATOM 1454 C CA . ARG B 1 52 ? 59.584 -11.306 -1.430 1.00 125.78 50 ARG B CA 1
ATOM 1455 C C . ARG B 1 52 ? 58.200 -11.406 -0.774 1.00 130.20 50 ARG B C 1
ATOM 1456 O O . ARG B 1 52 ? 57.212 -11.658 -1.466 1.00 130.55 50 ARG B O 1
ATOM 1458 N N . PRO B 1 53 ? 58.134 -11.229 0.564 1.00 133.99 51 PRO B N 1
ATOM 1459 C CA . PRO B 1 53 ? 56.954 -11.502 1.402 1.00 138.43 51 PRO B CA 1
ATOM 1460 C C . PRO B 1 53 ? 55.594 -11.068 0.833 1.00 140.60 51 PRO B C 1
ATOM 1461 O O . PRO B 1 53 ? 55.455 -9.961 0.304 1.00 140.80 51 PRO B O 1
ATOM 1465 N N . SER B 1 54 ? 54.615 -11.964 0.952 1.00 142.69 52 SER B N 1
ATOM 1466 C CA . SER B 1 54 ? 53.232 -11.726 0.532 1.00 145.74 52 SER B CA 1
ATOM 1467 C C . SER B 1 54 ? 52.281 -12.188 1.644 1.00 150.72 52 SER B C 1
ATOM 1468 O O . SER B 1 54 ? 52.599 -12.040 2.827 1.00 153.02 52 SER B O 1
ATOM 1471 N N . ASP B 1 55 ? 51.122 -12.735 1.274 1.00 152.90 53 ASP B N 1
ATOM 1472 C CA . ASP B 1 55 ? 50.173 -13.287 2.258 1.00 158.00 53 ASP B CA 1
ATOM 1473 C C . ASP B 1 55 ? 49.383 -14.519 1.788 1.00 158.87 53 ASP B C 1
ATOM 1474 O O . ASP B 1 55 ? 49.608 -15.041 0.690 1.00 155.42 53 ASP B O 1
ATOM 1479 N N . GLU B 1 56 ? 48.461 -14.968 2.641 1.00 163.90 54 GLU B N 1
ATOM 1480 C CA . GLU B 1 56 ? 47.829 -16.291 2.544 1.00 165.70 54 GLU B CA 1
ATOM 1481 C C . GLU B 1 56 ? 46.848 -16.501 1.387 1.00 166.37 54 GLU B C 1
ATOM 1482 O O . GLU B 1 56 ? 46.676 -17.632 0.922 1.00 166.17 54 GLU B O 1
ATOM 1488 N N . ALA B 1 57 ? 46.198 -15.428 0.939 1.00 167.67 55 ALA B N 1
ATOM 1489 C CA . ALA B 1 57 ? 45.255 -15.511 -0.181 1.00 168.73 55 ALA B CA 1
ATOM 1490 C C . ALA B 1 57 ? 45.956 -15.751 -1.531 1.00 163.18 55 ALA B C 1
ATOM 1491 O O . ALA B 1 57 ? 45.392 -16.393 -2.423 1.00 163.74 55 ALA B O 1
ATOM 1493 N N . ASP B 1 58 ? 47.184 -15.247 -1.666 1.00 158.10 56 ASP B N 1
ATOM 1494 C CA . ASP B 1 58 ? 47.960 -15.398 -2.898 1.00 152.61 56 ASP B CA 1
ATOM 1495 C C . ASP B 1 58 ? 49.313 -16.083 -2.653 1.00 148.01 56 ASP B C 1
ATOM 1496 O O . ASP B 1 58 ? 50.373 -15.541 -2.995 1.00 143.90 56 ASP B O 1
ATOM 1498 N N . LEU B 1 59 ? 49.263 -17.278 -2.065 1.00 149.04 57 LEU B N 1
ATOM 1499 C CA . LEU B 1 59 ? 50.463 -18.074 -1.797 1.00 145.41 57 LEU B CA 1
ATOM 1500 C C . LEU B 1 59 ? 50.499 -19.364 -2.624 1.00 143.80 57 LEU B C 1
ATOM 1501 O O . LEU B 1 59 ? 51.533 -20.032 -2.699 1.00 140.56 57 LEU B O 1
ATOM 1503 N N . ALA B 1 60 ? 49.367 -19.691 -3.247 1.00 146.35 58 ALA B N 1
ATOM 1504 C CA . ALA B 1 60 ? 49.187 -20.950 -3.975 1.00 146.09 58 ALA B CA 1
ATOM 1505 C C . ALA B 1 60 ? 50.047 -21.057 -5.231 1.00 140.67 58 ALA B C 1
ATOM 1506 O O . ALA B 1 60 ? 50.789 -22.027 -5.391 1.00 138.61 58 ALA B O 1
ATOM 1508 N N . SER B 1 61 ? 49.937 -20.064 -6.114 1.00 138.77 59 SER B N 1
ATOM 1509 C CA . SER B 1 61 ? 50.701 -20.033 -7.369 1.00 133.86 59 SER B CA 1
ATOM 1510 C C . SER B 1 61 ? 52.183 -19.756 -7.158 1.00 128.82 59 SER B C 1
ATOM 1511 O O . SER B 1 61 ? 53.027 -20.270 -7.894 1.00 125.11 59 SER B O 1
ATOM 1514 N N . ARG B 1 62 ? 52.485 -18.945 -6.148 1.00 128.94 60 ARG B N 1
ATOM 1515 C CA . ARG B 1 62 ? 53.820 -18.388 -5.972 1.00 124.67 60 ARG B CA 1
ATOM 1516 C C . ARG B 1 62 ? 54.884 -19.424 -5.613 1.00 122.18 60 ARG B C 1
ATOM 1517 O O . ARG B 1 62 ? 56.050 -19.246 -5.960 1.00 118.32 60 ARG B O 1
ATOM 1525 N N . GLU B 1 63 ? 54.489 -20.500 -4.933 1.00 124.62 61 GLU B N 1
ATOM 1526 C CA . GLU B 1 63 ? 55.424 -21.590 -4.635 1.00 122.87 61 GLU B CA 1
ATOM 1527 C C . GLU B 1 63 ? 55.791 -22.374 -5.892 1.00 119.63 61 GLU B C 1
ATOM 1528 O O . GLU B 1 63 ? 56.956 -22.726 -6.095 1.00 116.35 61 GLU B O 1
ATOM 1534 N N . GLU B 1 64 ? 54.790 -22.638 -6.727 1.00 120.69 62 GLU B N 1
ATOM 1535 C CA . GLU B 1 64 ? 54.990 -23.332 -7.997 1.00 118.09 62 GLU B CA 1
ATOM 1536 C C . GLU B 1 64 ? 56.023 -22.601 -8.860 1.00 112.75 62 GLU B C 1
ATOM 1537 O O . GLU B 1 64 ? 56.991 -23.208 -9.330 1.00 109.79 62 GLU B O 1
ATOM 1543 N N . GLN B 1 65 ? 55.817 -21.295 -9.032 1.00 111.75 63 GLN B N 1
ATOM 1544 C CA . GLN B 1 65 ? 56.705 -20.440 -9.817 1.00 107.33 63 GLN B CA 1
ATOM 1545 C C . GLN B 1 65 ? 58.121 -20.388 -9.236 1.00 104.22 63 GLN B C 1
ATOM 1546 O O . GLN B 1 65 ? 59.101 -20.436 -9.980 1.00 100.62 63 GLN B O 1
ATOM 1552 N N . ARG B 1 66 ? 58.218 -20.297 -7.910 1.00 105.81 64 ARG B N 1
ATOM 1553 C CA . ARG B 1 66 ? 59.506 -20.309 -7.212 1.00 103.73 64 ARG B CA 1
ATOM 1554 C C . ARG B 1 66 ? 60.311 -21.567 -7.544 1.00 101.80 64 ARG B C 1
ATOM 1555 O O . ARG B 1 66 ? 61.515 -21.493 -7.782 1.00 98.76 64 ARG B O 1
ATOM 1563 N N . GLN B 1 67 ? 59.634 -22.714 -7.561 1.00 103.87 65 GLN B N 1
ATOM 1564 C CA . GLN B 1 67 ? 60.270 -23.991 -7.875 1.00 102.82 65 GLN B CA 1
ATOM 1565 C C . GLN B 1 67 ? 60.693 -24.063 -9.332 1.00 99.16 65 GLN B C 1
ATOM 1566 O O . GLN B 1 67 ? 61.753 -24.603 -9.654 1.00 97.01 65 GLN B O 1
ATOM 1572 N N . TRP B 1 68 ? 59.854 -23.515 -10.204 1.00 98.80 66 TRP B N 1
ATOM 1573 C CA . TRP B 1 68 ? 60.104 -23.515 -11.636 1.00 95.72 66 TRP B CA 1
ATOM 1574 C C . TRP B 1 68 ? 61.382 -22.753 -11.954 1.00 91.75 66 TRP B C 1
ATOM 1575 O O . TRP B 1 68 ? 62.195 -23.204 -12.761 1.00 89.15 66 TRP B O 1
ATOM 1586 N N . GLN B 1 69 ? 61.549 -21.602 -11.304 1.00 91.61 67 GLN B N 1
ATOM 1587 C CA . GLN B 1 69 ? 62.755 -20.798 -11.442 1.00 88.71 67 GLN B CA 1
ATOM 1588 C C . GLN B 1 69 ? 63.955 -21.578 -10.951 1.00 87.51 67 GLN B C 1
ATOM 1589 O O . GLN B 1 69 ? 64.987 -21.619 -11.617 1.00 84.98 67 GLN B O 1
ATOM 1595 N N . LEU B 1 70 ? 63.805 -22.212 -9.791 1.00 89.91 68 LEU B N 1
ATOM 1596 C CA . LEU B 1 70 ? 64.874 -22.996 -9.184 1.00 89.61 68 LEU B CA 1
ATOM 1597 C C . LEU B 1 70 ? 65.494 -23.998 -10.152 1.00 87.58 68 LEU B C 1
ATOM 1598 O O . LEU B 1 70 ? 66.696 -24.245 -10.091 1.00 86.29 68 LEU B O 1
ATOM 1603 N N . ARG B 1 71 ? 64.682 -24.553 -11.051 1.00 87.68 69 ARG B N 1
ATOM 1604 C CA . ARG B 1 71 ? 65.179 -25.464 -12.090 1.00 85.96 69 ARG B CA 1
ATOM 1605 C C . ARG B 1 71 ? 65.972 -24.685 -13.119 1.00 82.11 69 ARG B C 1
ATOM 1606 O O . ARG B 1 71 ? 67.122 -25.010 -13.400 1.00 80.13 69 ARG B O 1
ATOM 1614 N N . LEU B 1 72 ? 65.344 -23.647 -13.663 1.00 81.44 70 LEU B N 1
ATOM 1615 C CA . LEU B 1 72 ? 65.965 -22.780 -14.656 1.00 78.60 70 LEU B CA 1
ATOM 1616 C C . LEU B 1 72 ? 67.330 -22.285 -14.198 1.00 77.13 70 LEU B C 1
ATOM 1617 O O . LEU B 1 72 ? 68.266 -22.200 -14.994 1.00 74.64 70 LEU B O 1
ATOM 1622 N N . LEU B 1 73 ? 67.422 -21.967 -12.910 1.00 79.13 71 LEU B N 1
ATOM 1623 C CA . LEU B 1 73 ? 68.664 -21.539 -12.290 1.00 78.90 71 LEU B CA 1
ATOM 1624 C C . LEU B 1 73 ? 69.629 -22.698 -12.118 1.00 79.25 71 LEU B C 1
ATOM 1625 O O . LEU B 1 73 ? 70.834 -22.531 -12.317 1.00 77.78 71 LEU B O 1
ATOM 1630 N N . GLU B 1 74 ? 69.102 -23.866 -11.749 1.00 81.87 72 GLU B N 1
ATOM 1631 C CA . GLU B 1 74 ? 69.918 -25.074 -11.652 1.00 83.05 72 GLU B CA 1
ATOM 1632 C C . GLU B 1 74 ? 70.361 -25.519 -13.039 1.00 80.99 72 GLU B C 1
ATOM 1633 O O . GLU B 1 74 ? 71.435 -26.089 -13.193 1.00 80.54 72 GLU B O 1
ATOM 1639 N N . ARG B 1 75 ? 69.537 -25.229 -14.042 1.00 80.54 73 ARG B N 1
ATOM 1640 C CA . ARG B 1 75 ? 69.857 -25.515 -15.441 1.00 79.09 73 ARG B CA 1
ATOM 1641 C C . ARG B 1 75 ? 70.971 -24.601 -15.929 1.00 76.73 73 ARG B C 1
ATOM 1642 O O . ARG B 1 75 ? 71.967 -25.065 -16.482 1.00 75.62 73 ARG B O 1
ATOM 1650 N N . GLU B 1 76 ? 70.790 -23.302 -15.708 1.00 76.70 74 GLU B N 1
ATOM 1651 C CA . GLU B 1 76 ? 71.697 -22.284 -16.210 1.00 75.07 74 GLU B CA 1
ATOM 1652 C C . GLU B 1 76 ? 73.111 -22.431 -15.643 1.00 74.91 74 GLU B C 1
ATOM 1653 O O . GLU B 1 76 ? 74.083 -22.393 -16.397 1.00 73.21 74 GLU B O 1
ATOM 1659 N N . LYS B 1 77 ? 73.219 -22.620 -14.325 1.00 77.09 75 LYS B N 1
ATOM 1660 C CA . LYS B 1 77 ? 74.527 -22.707 -13.664 1.00 77.87 75 LYS B CA 1
ATOM 1661 C C . LYS B 1 77 ? 75.319 -23.919 -14.132 1.00 77.38 75 LYS B C 1
ATOM 1662 O O . LYS B 1 77 ? 76.545 -23.952 -14.019 1.00 77.32 75 LYS B O 1
ATOM 1668 N N . LYS B 1 78 ? 74.593 -24.901 -14.664 1.00 77.43 76 LYS B N 1
ATOM 1669 C CA . LYS B 1 78 ? 75.175 -26.107 -15.239 1.00 77.19 76 LYS B CA 1
ATOM 1670 C C . LYS B 1 78 ? 75.573 -25.877 -16.688 1.00 74.21 76 LYS B C 1
ATOM 1671 O O . LYS B 1 78 ? 76.555 -26.444 -17.157 1.00 73.92 76 LYS B O 1
ATOM 1677 N N . LEU B 1 79 ? 74.808 -25.055 -17.400 1.00 72.41 77 LEU B N 1
ATOM 1678 C CA . LEU B 1 79 ? 75.183 -24.675 -18.753 1.00 69.92 77 LEU B CA 1
ATOM 1679 C C . LEU B 1 79 ? 76.474 -23.858 -18.702 1.00 68.86 77 LEU B C 1
ATOM 1680 O O . LEU B 1 79 ? 77.395 -24.094 -19.490 1.00 67.86 77 LEU B O 1
ATOM 1685 N N . LEU B 1 80 ? 76.534 -22.914 -17.760 1.00 69.20 78 LEU B N 1
ATOM 1686 C CA . LEU B 1 80 ? 77.749 -22.158 -17.472 1.00 68.85 78 LEU B CA 1
ATOM 1687 C C . LEU B 1 80 ? 78.903 -23.109 -17.183 1.00 69.56 78 LEU B C 1
ATOM 1688 O O . LEU B 1 80 ? 80.007 -22.919 -17.692 1.00 68.88 78 LEU B O 1
ATOM 1693 N N . ASP B 1 81 ? 78.635 -24.137 -16.381 1.00 71.29 79 ASP B N 1
ATOM 1694 C CA . ASP B 1 81 ? 79.629 -25.169 -16.086 1.00 72.80 79 ASP B CA 1
ATOM 1695 C C . ASP B 1 81 ? 80.240 -25.708 -17.366 1.00 71.00 79 ASP B C 1
ATOM 1696 O O . ASP B 1 81 ? 81.464 -25.750 -17.511 1.00 71.20 79 ASP B O 1
ATOM 1701 N N . LYS B 1 82 ? 79.371 -26.105 -18.292 1.00 69.42 80 LYS B N 1
ATOM 1702 C CA . LYS B 1 82 ? 79.793 -26.633 -19.578 1.00 67.91 80 LYS B CA 1
ATOM 1703 C C . LYS B 1 82 ? 80.698 -25.659 -20.320 1.00 65.82 80 LYS B C 1
ATOM 1704 O O . LYS B 1 82 ? 81.709 -26.069 -20.892 1.00 65.44 80 LYS B O 1
ATOM 1710 N N . ILE B 1 83 ? 80.341 -24.376 -20.289 1.00 64.64 81 ILE B N 1
ATOM 1711 C CA . ILE B 1 83 ? 81.143 -23.328 -20.930 1.00 63.43 81 ILE B CA 1
ATOM 1712 C C . ILE B 1 83 ? 82.531 -23.257 -20.294 1.00 64.82 81 ILE B C 1
ATOM 1713 O O . ILE B 1 83 ? 83.546 -23.296 -20.998 1.00 64.54 81 ILE B O 1
ATOM 1718 N N . ASP B 1 84 ? 82.569 -23.169 -18.967 1.00 66.46 82 ASP B N 1
ATOM 1719 C CA . ASP B 1 84 ? 83.828 -23.167 -18.241 1.00 68.47 82 ASP B CA 1
ATOM 1720 C C . ASP B 1 84 ? 84.669 -24.372 -18.612 1.00 68.75 82 ASP B C 1
ATOM 1721 O O . ASP B 1 84 ? 85.889 -24.270 -18.721 1.00 69.64 82 ASP B O 1
ATOM 1726 N N . GLU B 1 85 ? 84.007 -25.507 -18.814 1.00 68.28 83 GLU B N 1
ATOM 1727 C CA . GLU B 1 85 ? 84.678 -26.706 -19.294 1.00 68.86 83 GLU B CA 1
ATOM 1728 C C . GLU B 1 85 ? 85.296 -26.448 -20.661 1.00 66.77 83 GLU B C 1
ATOM 1729 O O . GLU B 1 85 ? 86.490 -26.671 -20.855 1.00 67.91 83 GLU B O 1
ATOM 1735 N N . ALA B 1 86 ? 84.490 -25.954 -21.598 1.00 64.08 84 ALA B N 1
ATOM 1736 C CA . ALA B 1 86 ? 84.972 -25.675 -22.945 1.00 62.32 84 ALA B CA 1
ATOM 1737 C C . ALA B 1 86 ? 86.186 -24.771 -22.904 1.00 62.78 84 ALA B C 1
ATOM 1738 O O . ALA B 1 86 ? 87.116 -24.925 -23.693 1.00 63.08 84 ALA B O 1
ATOM 1740 N N . LEU B 1 87 ? 86.181 -23.830 -21.971 1.00 63.18 85 LEU B N 1
ATOM 1741 C CA . LEU B 1 87 ? 87.276 -22.891 -21.869 1.00 63.88 85 LEU B CA 1
ATOM 1742 C C . LEU B 1 87 ? 88.542 -23.583 -21.375 1.00 66.39 85 LEU B C 1
ATOM 1743 O O . LEU B 1 87 ? 89.613 -23.380 -21.938 1.00 67.29 85 LEU B O 1
ATOM 1748 N N . GLU B 1 88 ? 88.413 -24.421 -20.349 1.00 67.98 86 GLU B N 1
ATOM 1749 C CA . GLU B 1 88 ? 89.549 -25.191 -19.830 1.00 70.93 86 GLU B CA 1
ATOM 1750 C C . GLU B 1 88 ? 90.150 -26.009 -20.959 1.00 69.97 86 GLU B C 1
ATOM 1751 O O . GLU B 1 88 ? 91.364 -26.038 -21.161 1.00 71.43 86 GLU B O 1
ATOM 1757 N N . ARG B 1 89 ? 89.263 -26.663 -21.696 1.00 67.54 87 ARG B N 1
ATOM 1758 C CA . ARG B 1 89 ? 89.622 -27.482 -22.824 1.00 66.78 87 ARG B CA 1
ATOM 1759 C C . ARG B 1 89 ? 90.465 -26.646 -23.768 1.00 66.21 87 ARG B C 1
ATOM 1760 O O . ARG B 1 89 ? 91.450 -27.132 -24.321 1.00 67.64 87 ARG B O 1
ATOM 1768 N N . LEU B 1 90 ? 90.088 -25.379 -23.923 1.00 64.63 88 LEU B N 1
ATOM 1769 C CA . LEU B 1 90 ? 90.784 -24.470 -24.827 1.00 64.35 88 LEU B CA 1
ATOM 1770 C C . LEU B 1 90 ? 92.162 -24.079 -24.291 1.00 67.23 88 LEU B C 1
ATOM 1771 O O . LEU B 1 90 ? 93.048 -23.720 -25.059 1.00 67.71 88 LEU B O 1
ATOM 1776 N N . ALA B 1 91 ? 92.337 -24.146 -22.974 1.00 69.60 89 ALA B N 1
ATOM 1777 C CA . ALA B 1 91 ? 93.635 -23.875 -22.362 1.00 73.33 89 ALA B CA 1
ATOM 1778 C C . ALA B 1 91 ? 94.534 -25.108 -22.463 1.00 75.77 89 ALA B C 1
ATOM 1779 O O . ALA B 1 91 ? 95.671 -25.027 -22.947 1.00 77.41 89 ALA B O 1
ATOM 1781 N N . ARG B 1 92 ? 94.003 -26.247 -22.018 1.00 76.36 90 ARG B N 1
ATOM 1782 C CA . ARG B 1 92 ? 94.669 -27.542 -22.138 1.00 79.00 90 ARG B CA 1
ATOM 1783 C C . ARG B 1 92 ? 95.081 -27.826 -23.588 1.00 77.96 90 ARG B C 1
ATOM 1784 O O . ARG B 1 92 ? 95.993 -28.616 -23.837 1.00 80.52 90 ARG B O 1
ATOM 1792 N N . GLY B 1 93 ? 94.401 -27.184 -24.535 1.00 74.68 91 GLY B N 1
ATOM 1793 C CA . GLY B 1 93 ? 94.698 -27.344 -25.952 1.00 73.66 91 GLY B CA 1
ATOM 1794 C C . GLY B 1 93 ? 93.895 -28.449 -26.605 1.00 72.49 91 GLY B C 1
ATOM 1795 O O . GLY B 1 93 ? 94.243 -28.906 -27.694 1.00 72.49 91 GLY B O 1
ATOM 1796 N N . ASP B 1 94 ? 92.811 -28.861 -25.943 1.00 71.87 92 ASP B N 1
ATOM 1797 C CA . ASP B 1 94 ? 91.963 -29.975 -26.388 1.00 71.34 92 ASP B CA 1
ATOM 1798 C C . ASP B 1 94 ? 90.753 -29.534 -27.185 1.00 67.97 92 ASP B C 1
ATOM 1799 O O . ASP B 1 94 ? 90.102 -30.354 -27.833 1.00 67.75 92 ASP B O 1
ATOM 1804 N N . TYR B 1 95 ? 90.433 -28.250 -27.128 1.00 65.85 93 TYR B N 1
ATOM 1805 C CA . TYR B 1 95 ? 89.201 -27.771 -27.724 1.00 63.01 93 TYR B CA 1
ATOM 1806 C C . TYR B 1 95 ? 89.181 -27.991 -29.229 1.00 61.96 93 TYR B C 1
ATOM 1807 O O . TYR B 1 95 ? 90.154 -27.696 -29.921 1.00 62.45 93 TYR B O 1
ATOM 1816 N N . GLY B 1 96 ? 88.061 -28.507 -29.723 1.00 60.79 94 GLY B N 1
ATOM 1817 C CA . GLY B 1 96 ? 87.862 -28.692 -31.156 1.00 60.10 94 GLY B CA 1
ATOM 1818 C C . GLY B 1 96 ? 87.848 -30.144 -31.597 1.00 61.39 94 GLY B C 1
ATOM 1819 O O . GLY B 1 96 ? 87.309 -30.471 -32.655 1.00 61.10 94 GLY B O 1
ATOM 1820 N N . TRP B 1 97 ? 88.441 -31.019 -30.789 1.00 63.15 95 TRP B N 1
ATOM 1821 C CA . TRP B 1 97 ? 88.496 -32.432 -31.128 1.00 64.76 95 TRP B CA 1
ATOM 1822 C C . TRP B 1 97 ? 87.580 -33.290 -30.273 1.00 65.44 95 TRP B C 1
ATOM 1823 O O . TRP B 1 97 ? 87.354 -32.999 -29.100 1.00 65.35 95 TRP B O 1
ATOM 1834 N N . CYS B 1 98 ? 87.069 -34.350 -30.891 1.00 66.20 96 CYS B N 1
ATOM 1835 C CA . CYS B 1 98 ? 86.083 -35.255 -30.306 1.00 67.55 96 CYS B CA 1
ATOM 1836 C C . CYS B 1 98 ? 86.621 -36.004 -29.086 1.00 70.23 96 CYS B C 1
ATOM 1837 O O . CYS B 1 98 ? 87.712 -36.558 -29.136 1.00 72.31 96 CYS B O 1
ATOM 1840 N N . GLN B 1 99 ? 85.866 -36.018 -27.990 1.00 70.65 97 GLN B N 1
ATOM 1841 C CA . GLN B 1 99 ? 86.306 -36.731 -26.789 1.00 74.01 97 GLN B CA 1
ATOM 1842 C C . GLN B 1 99 ? 86.413 -38.208 -27.063 1.00 77.59 97 GLN B C 1
ATOM 1843 O O . GLN B 1 99 ? 87.323 -38.874 -26.575 1.00 80.99 97 GLN B O 1
ATOM 1849 N N . GLU B 1 100 ? 85.484 -38.713 -27.864 1.00 77.48 98 GLU B N 1
ATOM 1850 C CA . GLU B 1 100 ? 85.387 -40.134 -28.121 1.00 81.05 98 GLU B CA 1
ATOM 1851 C C . GLU B 1 100 ? 86.483 -40.612 -29.070 1.00 81.84 98 GLU B C 1
ATOM 1852 O O . GLU B 1 100 ? 87.146 -41.609 -28.797 1.00 85.62 98 GLU B O 1
ATOM 1858 N N . THR B 1 101 ? 86.681 -39.887 -30.168 1.00 78.55 99 THR B N 1
ATOM 1859 C CA . THR B 1 101 ? 87.547 -40.345 -31.252 1.00 79.51 99 THR B CA 1
ATOM 1860 C C . THR B 1 101 ? 88.723 -39.427 -31.569 1.00 77.70 99 THR B C 1
ATOM 1861 O O . THR B 1 101 ? 89.610 -39.803 -32.340 1.00 79.36 99 THR B O 1
ATOM 1865 N N . GLY B 1 102 ? 88.726 -38.220 -31.013 1.00 74.75 100 GLY B N 1
ATOM 1866 C CA . GLY B 1 102 ? 89.801 -37.266 -31.279 1.00 73.15 100 GLY B CA 1
ATOM 1867 C C . GLY B 1 102 ? 89.778 -36.696 -32.687 1.00 71.13 100 GLY B C 1
ATOM 1868 O O . GLY B 1 102 ? 90.677 -35.936 -33.072 1.00 70.23 100 GLY B O 1
ATOM 1869 N N . GLU B 1 103 ? 88.758 -37.074 -33.457 1.00 70.82 101 GLU B N 1
ATOM 1870 C CA . GLU B 1 103 ? 88.526 -36.517 -34.783 1.00 69.20 101 GLU B CA 1
ATOM 1871 C C . GLU B 1 103 ? 88.102 -35.067 -34.623 1.00 65.83 101 GLU B C 1
ATOM 1872 O O . GLU B 1 103 ? 87.721 -34.659 -33.520 1.00 65.06 101 GLU B O 1
ATOM 1878 N N . PRO B 1 104 ? 88.175 -34.271 -35.708 1.00 64.21 102 PRO B N 1
ATOM 1879 C CA . PRO B 1 104 ? 87.776 -32.877 -35.568 1.00 61.42 102 PRO B CA 1
ATOM 1880 C C . PRO B 1 104 ? 86.258 -32.734 -35.526 1.00 60.32 102 PRO B C 1
ATOM 1881 O O . PRO B 1 104 ? 85.566 -33.198 -36.437 1.00 61.38 102 PRO B O 1
ATOM 1885 N N . ILE B 1 105 ? 85.749 -32.124 -34.459 1.00 58.72 103 ILE B N 1
ATOM 1886 C CA . ILE B 1 105 ? 84.367 -31.675 -34.423 1.00 57.27 103 ILE B CA 1
ATOM 1887 C C . ILE B 1 105 ? 84.232 -30.661 -35.541 1.00 56.16 103 ILE B C 1
ATOM 1888 O O . ILE B 1 105 ? 85.181 -29.935 -35.852 1.00 55.51 103 ILE B O 1
ATOM 1893 N N . GLY B 1 106 ? 83.065 -30.604 -36.163 1.00 56.42 104 GLY B N 1
ATOM 1894 C CA . GLY B 1 106 ? 82.832 -29.591 -37.207 1.00 56.16 104 GLY B CA 1
ATOM 1895 C C . GLY B 1 106 ? 83.217 -28.167 -36.812 1.00 54.33 104 GLY B C 1
ATOM 1896 O O . GLY B 1 106 ? 82.939 -27.722 -35.691 1.00 53.74 104 GLY B O 1
ATOM 1897 N N . LEU B 1 107 ? 83.872 -27.452 -37.722 1.00 53.87 105 LEU B N 1
ATOM 1898 C CA . LEU B 1 107 ? 84.072 -26.022 -37.514 1.00 52.47 105 LEU B CA 1
ATOM 1899 C C . LEU B 1 107 ? 82.713 -25.339 -37.533 1.00 52.02 105 LEU B C 1
ATOM 1900 O O . LEU B 1 107 ? 82.468 -24.420 -36.770 1.00 51.10 105 LEU B O 1
ATOM 1905 N N . ARG B 1 108 ? 81.826 -25.821 -38.396 1.00 52.84 106 ARG B N 1
ATOM 1906 C CA . ARG B 1 108 ? 80.439 -25.365 -38.397 1.00 53.13 106 ARG B CA 1
ATOM 1907 C C . ARG B 1 108 ? 79.665 -25.891 -37.185 1.00 52.83 106 ARG B C 1
ATOM 1908 O O . ARG B 1 108 ? 78.776 -25.208 -36.661 1.00 52.56 106 ARG B O 1
ATOM 1916 N N . ARG B 1 109 ? 80.020 -27.098 -36.742 1.00 52.97 107 ARG B N 1
ATOM 1917 C CA . ARG B 1 109 ? 79.337 -27.734 -35.620 1.00 53.12 107 ARG B CA 1
ATOM 1918 C C . ARG B 1 109 ? 79.511 -26.925 -34.345 1.00 51.99 107 ARG B C 1
ATOM 1919 O O . ARG B 1 109 ? 78.552 -26.704 -33.594 1.00 52.16 107 ARG B O 1
ATOM 1927 N N . LEU B 1 110 ? 80.742 -26.486 -34.111 1.00 51.11 108 LEU B N 1
ATOM 1928 C CA . LEU B 1 110 ? 81.042 -25.682 -32.954 1.00 50.22 108 LEU B CA 1
ATOM 1929 C C . LEU B 1 110 ? 80.320 -24.360 -33.080 1.00 50.23 108 LEU B C 1
ATOM 1930 O O . LEU B 1 110 ? 79.634 -23.952 -32.161 1.00 50.28 108 LEU B O 1
ATOM 1935 N N . LEU B 1 111 ? 80.428 -23.706 -34.233 1.00 50.69 109 LEU B N 1
ATOM 1936 C CA . LEU B 1 111 ? 79.798 -22.391 -34.403 1.00 51.12 109 LEU B CA 1
ATOM 1937 C C . LEU B 1 111 ? 78.369 -22.366 -33.876 1.00 51.59 109 LEU B C 1
ATOM 1938 O O . LEU B 1 111 ? 77.985 -21.444 -33.173 1.00 51.69 109 LEU B O 1
ATOM 1943 N N . LEU B 1 112 ? 77.602 -23.400 -34.195 1.00 52.45 110 LEU B N 1
ATOM 1944 C CA . LEU B 1 112 ? 76.232 -23.526 -33.719 1.00 53.48 110 LEU B CA 1
ATOM 1945 C C . LEU B 1 112 ? 76.165 -23.906 -32.253 1.00 53.11 110 LEU B C 1
ATOM 1946 O O . LEU B 1 112 ? 75.230 -23.530 -31.564 1.00 53.75 110 LEU B O 1
ATOM 1951 N N . ARG B 1 113 ? 77.146 -24.657 -31.777 1.00 52.79 111 ARG B N 1
ATOM 1952 C CA . ARG B 1 113 ? 77.197 -25.007 -30.364 1.00 53.26 111 ARG B CA 1
ATOM 1953 C C . ARG B 1 113 ? 78.636 -25.232 -29.917 1.00 52.91 111 ARG B C 1
ATOM 1954 O O . ARG B 1 113 ? 79.125 -26.368 -29.890 1.00 53.37 111 ARG B O 1
ATOM 1962 N N . PRO B 1 114 ? 79.322 -24.135 -29.559 1.00 52.59 112 PRO B N 1
ATOM 1963 C CA . PRO B 1 114 ? 80.759 -24.150 -29.304 1.00 52.54 112 PRO B CA 1
ATOM 1964 C C . PRO B 1 114 ? 81.079 -25.048 -28.134 1.00 53.26 112 PRO B C 1
ATOM 1965 O O . PRO B 1 114 ? 82.237 -25.397 -27.899 1.00 53.74 112 PRO B O 1
ATOM 1969 N N . THR B 1 115 ? 80.027 -25.441 -27.433 1.00 53.82 113 THR B N 1
ATOM 1970 C CA . THR B 1 115 ? 80.148 -26.207 -26.221 1.00 54.96 113 THR B CA 1
ATOM 1971 C C . THR B 1 115 ? 80.035 -27.723 -26.492 1.00 56.29 113 THR B C 1
ATOM 1972 O O . THR B 1 115 ? 80.296 -28.549 -25.610 1.00 57.69 113 THR B O 1
ATOM 1976 N N . ALA B 1 116 ? 79.677 -28.071 -27.730 1.00 56.23 114 ALA B N 1
ATOM 1977 C CA . ALA B 1 116 ? 79.518 -29.459 -28.159 1.00 57.82 114 ALA B CA 1
ATOM 1978 C C . ALA B 1 116 ? 80.840 -30.235 -28.147 1.00 58.87 114 ALA B C 1
ATOM 1979 O O . ALA B 1 116 ? 81.845 -29.743 -28.640 1.00 58.30 114 ALA B O 1
ATOM 1981 N N . THR B 1 117 ? 80.824 -31.456 -27.615 1.00 61.22 115 THR B N 1
ATOM 1982 C CA . THR B 1 117 ? 82.061 -32.201 -27.346 1.00 62.98 115 THR B CA 1
ATOM 1983 C C . THR B 1 117 ? 82.326 -33.478 -28.174 1.00 65.14 115 THR B C 1
ATOM 1984 O O . THR B 1 117 ? 83.422 -34.051 -28.092 1.00 66.65 115 THR B O 1
ATOM 1988 N N . LEU B 1 118 ? 81.335 -33.935 -28.941 1.00 65.66 116 LEU B N 1
ATOM 1989 C CA . LEU B 1 118 ? 81.542 -35.032 -29.891 1.00 67.52 116 LEU B CA 1
ATOM 1990 C C . LEU B 1 118 ? 81.403 -34.517 -31.312 1.00 66.24 116 LEU B C 1
ATOM 1991 O O . LEU B 1 118 ? 80.770 -33.489 -31.536 1.00 64.59 116 LEU B O 1
ATOM 1996 N N . CYS B 1 119 ? 81.970 -35.232 -32.277 1.00 67.67 117 CYS B N 1
ATOM 1997 C CA . CYS B 1 119 ? 81.748 -34.899 -33.681 1.00 67.46 117 CYS B CA 1
ATOM 1998 C C . CYS B 1 119 ? 80.514 -35.619 -34.222 1.00 69.50 117 CYS B C 1
ATOM 1999 O O . CYS B 1 119 ? 80.016 -36.546 -33.586 1.00 71.85 117 CYS B O 1
ATOM 2002 N N . ILE B 1 120 ? 80.019 -35.193 -35.386 1.00 69.46 118 ILE B N 1
ATOM 2003 C CA . ILE B 1 120 ? 78.781 -35.756 -35.943 1.00 71.97 118 ILE B CA 1
ATOM 2004 C C . ILE B 1 120 ? 78.890 -37.268 -36.014 1.00 75.63 118 ILE B C 1
ATOM 2005 O O . ILE B 1 120 ? 78.047 -37.989 -35.475 1.00 77.88 118 ILE B O 1
ATOM 2010 N N . GLU B 1 121 ? 79.954 -37.734 -36.658 1.00 76.67 119 GLU B N 1
ATOM 2011 C CA . GLU B 1 121 ? 80.177 -39.151 -36.859 1.00 80.65 119 GLU B CA 1
ATOM 2012 C C . GLU B 1 121 ? 80.013 -39.914 -35.538 1.00 82.64 119 GLU B C 1
ATOM 2013 O O . GLU B 1 121 ? 79.422 -40.999 -35.509 1.00 86.44 119 GLU B O 1
ATOM 2019 N N . ALA B 1 122 ? 80.499 -39.322 -34.447 1.00 80.62 120 ALA B N 1
ATOM 2020 C CA . ALA B 1 122 ? 80.511 -39.982 -33.142 1.00 82.75 120 ALA B CA 1
ATOM 2021 C C . ALA B 1 122 ? 79.200 -39.853 -32.368 1.00 83.41 120 ALA B C 1
ATOM 2022 O O . ALA B 1 122 ? 78.730 -40.824 -31.769 1.00 86.73 120 ALA B O 1
ATOM 2024 N N . LYS B 1 123 ? 78.625 -38.653 -32.380 1.00 80.71 121 LYS B N 1
ATOM 2025 C CA . LYS B 1 123 ? 77.377 -38.366 -31.669 1.00 81.25 121 LYS B CA 1
ATOM 2026 C C . LYS B 1 123 ? 76.202 -39.209 -32.175 1.00 84.60 121 LYS B C 1
ATOM 2027 O O . LYS B 1 123 ? 75.321 -39.594 -31.405 1.00 86.65 121 LYS B O 1
ATOM 2033 N N . GLU B 1 124 ? 76.203 -39.497 -33.469 1.00 85.62 122 GLU B N 1
ATOM 2034 C CA . GLU B 1 124 ? 75.140 -40.278 -34.077 1.00 89.54 122 GLU B CA 1
ATOM 2035 C C . GLU B 1 124 ? 75.274 -41.748 -33.738 1.00 94.09 122 GLU B C 1
ATOM 2036 O O . GLU B 1 124 ? 74.271 -42.456 -33.621 1.00 97.82 122 GLU B O 1
ATOM 2042 N N . ARG B 1 125 ? 76.517 -42.200 -33.588 1.00 94.29 123 ARG B N 1
ATOM 2043 C CA . ARG B 1 125 ? 76.807 -43.570 -33.177 1.00 98.88 123 ARG B CA 1
ATOM 2044 C C . ARG B 1 125 ? 76.293 -43.802 -31.756 1.00 100.47 123 ARG B C 1
ATOM 2045 O O . ARG B 1 125 ? 75.862 -44.900 -31.414 1.00 105.27 123 ARG B O 1
ATOM 2053 N N . GLN B 1 126 ? 76.334 -42.749 -30.946 1.00 96.89 124 GLN B N 1
ATOM 2054 C CA . GLN B 1 126 ? 75.833 -42.778 -29.578 1.00 98.12 124 GLN B CA 1
ATOM 2055 C C . GLN B 1 126 ? 74.309 -42.642 -29.539 1.00 99.43 124 GLN B C 1
ATOM 2056 O O . GLN B 1 126 ? 73.648 -43.342 -28.777 1.00 103.15 124 GLN B O 1
ATOM 2062 N N . GLU B 1 127 ? 73.758 -41.742 -30.354 1.00 96.93 125 GLU B N 1
ATOM 2063 C CA . GLU B 1 127 ? 72.304 -41.582 -30.470 1.00 98.67 125 GLU B CA 1
ATOM 2064 C C . GLU B 1 127 ? 71.657 -42.858 -30.987 1.00 103.82 125 GLU B C 1
ATOM 2065 O O . GLU B 1 127 ? 70.575 -43.236 -30.543 1.00 107.06 125 GLU B O 1
ATOM 2071 N N . LYS B 1 128 ? 72.334 -43.518 -31.923 1.00 105.02 126 LYS B N 1
ATOM 2072 C CA . LYS B 1 128 ? 71.870 -44.783 -32.475 1.00 110.67 126 LYS B CA 1
ATOM 2073 C C . LYS B 1 128 ? 72.005 -45.904 -31.439 1.00 115.08 126 LYS B C 1
ATOM 2074 O O . LYS B 1 128 ? 71.646 -47.052 -31.696 1.00 120.54 126 LYS B O 1
ATOM 2080 N N . ARG B 1 129 ? 72.514 -45.553 -30.263 1.00 113.19 127 ARG B N 1
ATOM 2081 C CA . ARG B 1 129 ? 72.633 -46.479 -29.148 1.00 117.49 127 ARG B CA 1
ATOM 2082 C C . ARG B 1 129 ? 71.788 -45.969 -27.981 1.00 117.51 127 ARG B C 1
ATOM 2083 O O . ARG B 1 129 ? 71.626 -46.651 -26.967 1.00 121.22 127 ARG B O 1
ATOM 2091 N N . GLU B 1 130 ? 71.256 -44.759 -28.143 1.00 113.79 128 GLU B N 1
ATOM 2092 C CA . GLU B 1 130 ? 70.369 -44.132 -27.163 1.00 113.89 128 GLU B CA 1
ATOM 2093 C C . GLU B 1 130 ? 68.923 -44.587 -27.352 1.00 118.30 128 GLU B C 1
ATOM 2094 O O . GLU B 1 130 ? 68.245 -44.928 -26.379 1.00 121.60 128 GLU B O 1
ATOM 2100 N N . ARG B 1 131 ? 68.481 -44.609 -28.611 1.00 118.92 129 ARG B N 1
ATOM 2101 C CA . ARG B 1 131 ? 67.107 -44.958 -29.012 1.00 123.24 129 ARG B CA 1
ATOM 2102 C C . ARG B 1 131 ? 66.459 -46.110 -28.239 1.00 129.80 129 ARG B C 1
ATOM 2103 O O . ARG B 1 131 ? 65.240 -46.136 -28.068 1.00 132.88 129 ARG B O 1
ATOM 2111 N N . HIS B 1 132 ? 67.271 -47.061 -27.785 1.00 132.40 130 HIS B N 1
ATOM 2112 C CA . HIS B 1 132 ? 66.757 -48.230 -27.080 1.00 139.52 130 HIS B CA 1
ATOM 2113 C C . HIS B 1 132 ? 67.665 -48.644 -25.922 1.00 140.17 130 HIS B C 1
ATOM 2114 O O . HIS B 1 132 ? 67.434 -48.271 -24.770 1.00 139.66 130 HIS B O 1
ATOM 2121 N N . ALA C 1 4 ? 71.929 -3.296 -44.198 1.00 99.80 2 ALA C N 1
ATOM 2122 C CA . ALA C 1 4 ? 71.331 -4.585 -43.738 1.00 96.63 2 ALA C CA 1
ATOM 2123 C C . ALA C 1 4 ? 70.407 -5.198 -44.805 1.00 95.57 2 ALA C C 1
ATOM 2124 O O . ALA C 1 4 ? 69.991 -4.514 -45.751 1.00 97.09 2 ALA C O 1
ATOM 2126 N N . GLU C 1 5 ? 70.107 -6.491 -44.651 1.00 93.20 3 GLU C N 1
ATOM 2127 C CA . GLU C 1 5 ? 69.233 -7.205 -45.576 1.00 91.99 3 GLU C CA 1
ATOM 2128 C C . GLU C 1 5 ? 67.781 -6.931 -45.216 1.00 90.25 3 GLU C C 1
ATOM 2129 O O . GLU C 1 5 ? 66.934 -6.797 -46.101 1.00 91.05 3 GLU C O 1
ATOM 2135 N N . GLN C 1 6 ? 67.503 -6.832 -43.917 1.00 88.26 4 GLN C N 1
ATOM 2136 C CA . GLN C 1 6 ? 66.163 -6.510 -43.434 1.00 86.99 4 GLN C CA 1
ATOM 2137 C C . GLN C 1 6 ? 65.661 -5.193 -44.006 1.00 88.21 4 GLN C C 1
ATOM 2138 O O . GLN C 1 6 ? 64.481 -5.061 -44.308 1.00 88.42 4 GLN C O 1
ATOM 2144 N N . GLU C 1 7 ? 66.559 -4.226 -44.155 1.00 89.27 5 GLU C N 1
ATOM 2145 C CA . GLU C 1 7 ? 66.201 -2.956 -44.754 1.00 90.89 5 GLU C CA 1
ATOM 2146 C C . GLU C 1 7 ? 65.791 -3.145 -46.207 1.00 91.67 5 GLU C C 1
ATOM 2147 O O . GLU C 1 7 ? 64.688 -2.763 -46.592 1.00 92.40 5 GLU C O 1
ATOM 2153 N N . LEU C 1 8 ? 66.668 -3.754 -47.001 1.00 91.98 6 LEU C N 1
ATOM 2154 C CA . LEU C 1 8 ? 66.381 -4.047 -48.407 1.00 93.06 6 LEU C CA 1
ATOM 2155 C C . LEU C 1 8 ? 65.030 -4.751 -48.508 1.00 91.70 6 LEU C C 1
ATOM 2156 O O . LEU C 1 8 ? 64.254 -4.501 -49.430 1.00 93.31 6 LEU C O 1
ATOM 2161 N N . LEU C 1 9 ? 64.755 -5.611 -47.534 1.00 89.05 7 LEU C N 1
ATOM 2162 C CA . LEU C 1 9 ? 63.514 -6.359 -47.488 1.00 88.05 7 LEU C CA 1
ATOM 2163 C C . LEU C 1 9 ? 62.337 -5.494 -47.050 1.00 88.39 7 LEU C C 1
ATOM 2164 O O . LEU C 1 9 ? 61.288 -5.517 -47.686 1.00 89.85 7 LEU C O 1
ATOM 2169 N N . ALA C 1 10 ? 62.501 -4.739 -45.970 1.00 87.67 8 ALA C N 1
ATOM 2170 C CA . ALA C 1 10 ? 61.419 -3.897 -45.465 1.00 88.54 8 ALA C CA 1
ATOM 2171 C C . ALA C 1 10 ? 61.342 -2.568 -46.221 1.00 91.09 8 ALA C C 1
ATOM 2172 O O . ALA C 1 10 ? 61.114 -1.514 -45.627 1.00 92.14 8 ALA C O 1
ATOM 2174 N N . GLN C 1 11 ? 61.522 -2.628 -47.538 1.00 92.48 9 GLN C N 1
ATOM 2175 C CA . GLN C 1 11 ? 61.531 -1.424 -48.362 1.00 95.28 9 GLN C CA 1
ATOM 2176 C C . GLN C 1 11 ? 60.556 -1.423 -49.557 1.00 97.62 9 GLN C C 1
ATOM 2177 O O . GLN C 1 11 ? 59.913 -0.407 -49.808 1.00 99.92 9 GLN C O 1
ATOM 2179 N N . PRO C 1 12 ? 60.453 -2.538 -50.312 1.00 97.67 10 PRO C N 1
ATOM 2180 C CA . PRO C 1 12 ? 59.505 -2.549 -51.439 1.00 100.41 10 PRO C CA 1
ATOM 2181 C C . PRO C 1 12 ? 58.038 -2.544 -50.996 1.00 101.13 10 PRO C C 1
ATOM 2182 O O . PRO C 1 12 ? 57.725 -2.991 -49.892 1.00 99.28 10 PRO C O 1
ATOM 2186 N N . ASP C 1 13 ? 57.159 -2.058 -51.867 1.00 104.11 11 ASP C N 1
ATOM 2187 C CA . ASP C 1 13 ? 55.802 -1.661 -51.480 1.00 105.93 11 ASP C CA 1
ATOM 2188 C C . ASP C 1 13 ? 54.774 -2.794 -51.548 1.00 106.66 11 ASP C C 1
ATOM 2189 O O . ASP C 1 13 ? 54.012 -3.036 -50.605 1.00 106.00 11 ASP C O 1
ATOM 2194 N N . ALA C 1 14 ? 54.759 -3.464 -52.691 1.00 108.52 12 ALA C N 1
ATOM 2195 C CA . ALA C 1 14 ? 53.755 -4.459 -53.022 1.00 110.62 12 ALA C CA 1
ATOM 2196 C C . ALA C 1 14 ? 54.431 -5.602 -53.771 1.00 110.50 12 ALA C C 1
ATOM 2197 O O . ALA C 1 14 ? 53.790 -6.336 -54.527 1.00 113.20 12 ALA C O 1
ATOM 2199 N N . ALA C 1 15 ? 55.740 -5.733 -53.562 1.00 107.94 13 ALA C N 1
ATOM 2200 C CA . ALA C 1 15 ? 56.496 -6.881 -54.044 1.00 107.50 13 ALA C CA 1
ATOM 2201 C C . ALA C 1 15 ? 56.241 -8.043 -53.093 1.00 105.47 13 ALA C C 1
ATOM 2202 O O . ALA C 1 15 ? 56.794 -9.132 -53.253 1.00 104.79 13 ALA C O 1
ATOM 2204 N N . TYR C 1 16 ? 55.373 -7.787 -52.115 1.00 104.93 14 TYR C N 1
ATOM 2205 C CA . TYR C 1 16 ? 55.098 -8.690 -51.004 1.00 103.05 14 TYR C CA 1
ATOM 2206 C C . TYR C 1 16 ? 55.027 -10.162 -51.392 1.00 103.84 14 TYR C C 1
ATOM 2207 O O . TYR C 1 16 ? 54.381 -10.538 -52.373 1.00 107.20 14 TYR C O 1
ATOM 2216 N N . MET C 1 17 ? 55.714 -10.978 -50.600 1.00 101.07 15 MET C N 1
ATOM 2217 C CA . MET C 1 17 ? 55.788 -12.427 -50.775 1.00 101.65 15 MET C CA 1
ATOM 2218 C C . MET C 1 17 ? 56.100 -12.907 -52.185 1.00 104.58 15 MET C C 1
ATOM 2219 O O . MET C 1 17 ? 55.676 -13.994 -52.583 1.00 106.77 15 MET C O 1
ATOM 2224 N N . ASP C 1 18 ? 56.850 -12.103 -52.933 1.00 105.12 16 ASP C N 1
ATOM 2225 C CA . ASP C 1 18 ? 57.357 -12.547 -54.219 1.00 108.17 16 ASP C CA 1
ATOM 2226 C C . ASP C 1 18 ? 58.554 -13.461 -53.980 1.00 106.53 16 ASP C C 1
ATOM 2227 O O . ASP C 1 18 ? 59.037 -13.575 -52.851 1.00 103.03 16 ASP C O 1
ATOM 2232 N N . GLU C 1 19 ? 59.030 -14.097 -55.048 1.00 109.52 17 GLU C N 1
ATOM 2233 C CA . GLU C 1 19 ? 60.135 -15.054 -54.973 1.00 109.06 17 GLU C CA 1
ATOM 2234 C C . GLU C 1 19 ? 61.280 -14.600 -54.066 1.00 105.26 17 GLU C C 1
ATOM 2235 O O . GLU C 1 19 ? 61.630 -15.297 -53.110 1.00 102.91 17 GLU C O 1
ATOM 2241 N N . ALA C 1 20 ? 61.850 -13.433 -54.364 1.00 105.01 18 ALA C N 1
ATOM 2242 C CA . ALA C 1 20 ? 62.978 -12.905 -53.598 1.00 102.23 18 ALA C CA 1
ATOM 2243 C C . ALA C 1 20 ? 62.654 -12.814 -52.105 1.00 98.33 18 ALA C C 1
ATOM 2244 O O . ALA C 1 20 ? 63.466 -13.207 -51.265 1.00 96.17 18 ALA C O 1
ATOM 2246 N N . GLN C 1 21 ? 61.458 -12.323 -51.786 1.00 97.86 19 GLN C N 1
ATOM 2247 C CA . GLN C 1 21 ? 61.014 -12.214 -50.396 1.00 94.92 19 GLN C CA 1
ATOM 2248 C C . GLN C 1 21 ? 60.910 -13.571 -49.722 1.00 93.77 19 GLN C C 1
ATOM 2249 O O . GLN C 1 21 ? 61.242 -13.707 -48.549 1.00 91.24 19 GLN C O 1
ATOM 2255 N N . GLN C 1 22 ? 60.448 -14.568 -50.470 1.00 96.09 20 GLN C N 1
ATOM 2256 C CA . GLN C 1 22 ? 60.366 -15.935 -49.970 1.00 95.63 20 GLN C CA 1
ATOM 2257 C C . GLN C 1 22 ? 61.758 -16.509 -49.749 1.00 94.41 20 GLN C C 1
ATOM 2258 O O . GLN C 1 22 ? 62.015 -17.143 -48.725 1.00 92.39 20 GLN C O 1
ATOM 2264 N N . ASP C 1 23 ? 62.652 -16.268 -50.706 1.00 96.00 21 ASP C N 1
ATOM 2265 C CA . ASP C 1 23 ? 64.049 -16.675 -50.580 1.00 95.63 21 ASP C CA 1
ATOM 2266 C C . ASP C 1 23 ? 64.624 -16.212 -49.238 1.00 92.05 21 ASP C C 1
ATOM 2267 O O . ASP C 1 23 ? 65.267 -16.989 -48.531 1.00 90.96 21 ASP C O 1
ATOM 2269 N N . PHE C 1 24 ? 64.357 -14.953 -48.889 1.00 90.54 22 PHE C N 1
ATOM 2270 C CA . PHE C 1 24 ? 64.753 -14.381 -47.606 1.00 87.62 22 PHE C CA 1
ATOM 2271 C C . PHE C 1 24 ? 64.266 -15.237 -46.435 1.00 85.57 22 PHE C C 1
ATOM 2272 O O . PHE C 1 24 ? 65.064 -15.707 -45.621 1.00 84.19 22 PHE C O 1
ATOM 2280 N N . PHE C 1 25 ? 62.957 -15.447 -46.365 1.00 85.77 23 PHE C N 1
ATOM 2281 C CA . PHE C 1 25 ? 62.357 -16.131 -45.228 1.00 84.42 23 PHE C CA 1
ATOM 2282 C C . PHE C 1 25 ? 62.732 -17.597 -45.135 1.00 84.95 23 PHE C C 1
ATOM 2283 O O . PHE C 1 25 ? 62.933 -18.120 -44.035 1.00 83.38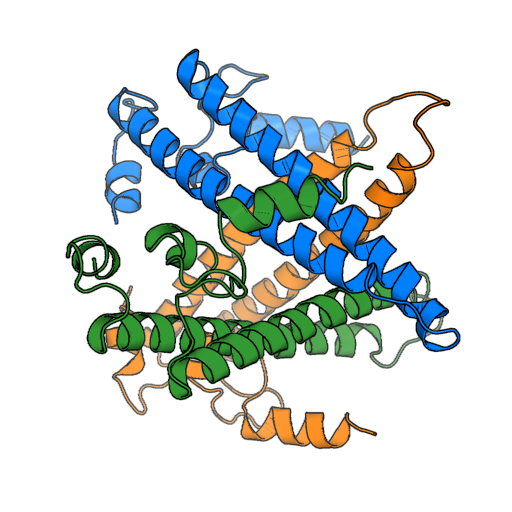 23 PHE C O 1
ATOM 2291 N N . ARG C 1 26 ? 62.833 -18.254 -46.287 1.00 87.58 24 ARG C N 1
ATOM 2292 C CA . ARG C 1 26 ? 63.250 -19.650 -46.339 1.00 88.65 24 ARG C CA 1
ATOM 2293 C C . ARG C 1 26 ? 64.630 -19.819 -45.704 1.00 87.15 24 ARG C C 1
ATOM 2294 O O . ARG C 1 26 ? 64.860 -20.768 -44.954 1.00 86.43 24 ARG C O 1
ATOM 2302 N N . ASP C 1 27 ? 65.529 -18.879 -45.988 1.00 86.99 25 ASP C N 1
ATOM 2303 C CA . ASP C 1 27 ? 66.890 -18.917 -45.457 1.00 86.26 25 ASP C CA 1
ATOM 2304 C C . ASP C 1 27 ? 66.929 -18.616 -43.972 1.00 83.15 25 ASP C C 1
ATOM 2305 O O . ASP C 1 27 ? 67.731 -19.199 -43.238 1.00 82.62 25 ASP C O 1
ATOM 2310 N N . LEU C 1 28 ? 66.059 -17.705 -43.541 1.00 81.41 26 LEU C N 1
ATOM 2311 C CA . LEU C 1 28 ? 65.956 -17.346 -42.134 1.00 78.71 26 LEU C CA 1
ATOM 2312 C C . LEU C 1 28 ? 65.523 -18.564 -41.347 1.00 77.69 26 LEU C C 1
ATOM 2313 O O . LEU C 1 28 ? 66.140 -18.914 -40.345 1.00 76.57 26 LEU C O 1
ATOM 2318 N N . LEU C 1 29 ? 64.471 -19.216 -41.832 1.00 78.40 27 LEU C N 1
ATOM 2319 C CA . LEU C 1 29 ? 63.891 -20.362 -41.151 1.00 77.98 27 LEU C CA 1
ATOM 2320 C C . LEU C 1 29 ? 64.818 -21.560 -41.164 1.00 78.61 27 LEU C C 1
ATOM 2321 O O . LEU C 1 29 ? 64.831 -22.337 -40.214 1.00 77.84 27 LEU C O 1
ATOM 2326 N N . LEU C 1 30 ? 65.591 -21.701 -42.237 1.00 80.37 28 LEU C N 1
ATOM 2327 C CA . LEU C 1 30 ? 66.597 -22.751 -42.314 1.00 81.70 28 LEU C CA 1
ATOM 2328 C C . LEU C 1 30 ? 67.675 -22.542 -41.259 1.00 80.41 28 LEU C C 1
ATOM 2329 O O . LEU C 1 30 ? 68.066 -23.492 -40.584 1.00 80.39 28 LEU C O 1
ATOM 2334 N N . ARG C 1 31 ? 68.143 -21.301 -41.114 1.00 79.88 29 ARG C N 1
ATOM 2335 C CA . ARG C 1 31 ? 69.077 -20.959 -40.050 1.00 79.27 29 ARG C CA 1
ATOM 2336 C C . ARG C 1 31 ? 68.426 -21.280 -38.724 1.00 77.47 29 ARG C C 1
ATOM 2337 O O . ARG C 1 31 ? 68.842 -22.207 -38.036 1.00 77.77 29 ARG C O 1
ATOM 2345 N N . GLN C 1 32 ? 67.380 -20.540 -38.382 1.00 76.32 30 GLN C N 1
ATOM 2346 C CA . GLN C 1 32 ? 66.644 -20.797 -37.156 1.00 75.28 30 GLN C CA 1
ATOM 2347 C C . GLN C 1 32 ? 66.575 -22.287 -36.855 1.00 75.72 30 GLN C C 1
ATOM 2348 O O . GLN C 1 32 ? 66.948 -22.709 -35.766 1.00 75.22 30 GLN C O 1
ATOM 2354 N N . ARG C 1 33 ? 66.130 -23.07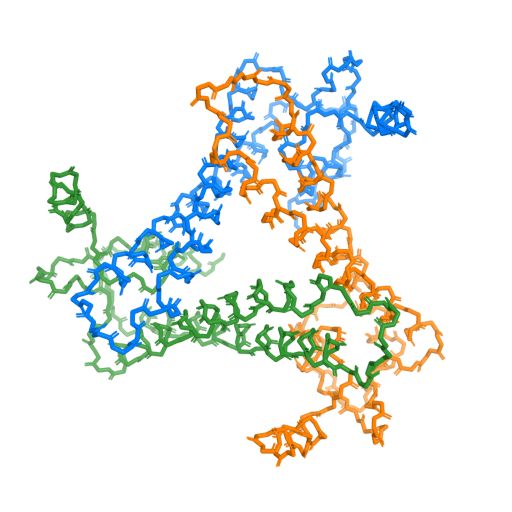3 -37.837 1.00 77.13 31 ARG C N 1
ATOM 2355 C CA . ARG C 1 33 ? 66.020 -24.527 -37.707 1.00 78.18 31 ARG C CA 1
ATOM 2356 C C . ARG C 1 33 ? 67.317 -25.187 -37.240 1.00 78.46 31 ARG C C 1
ATOM 2357 O O . ARG C 1 33 ? 67.313 -25.946 -36.270 1.00 78.19 31 ARG C O 1
ATOM 2365 N N . GLN C 1 34 ? 68.416 -24.904 -37.935 1.00 79.33 32 GLN C N 1
ATOM 2366 C CA . GLN C 1 34 ? 69.720 -25.452 -37.574 1.00 80.28 32 GLN C CA 1
ATOM 2367 C C . GLN C 1 34 ? 70.107 -25.080 -36.158 1.00 78.83 32 GLN C C 1
ATOM 2368 O O . GLN C 1 34 ? 70.657 -25.902 -35.417 1.00 79.46 32 GLN C O 1
ATOM 2374 N N . GLU C 1 35 ? 69.826 -23.828 -35.801 1.00 77.31 33 GLU C N 1
ATOM 2375 C CA . GLU C 1 35 ? 70.116 -23.299 -34.475 1.00 76.36 33 GLU C CA 1
ATOM 2376 C C . GLU C 1 35 ? 69.293 -24.042 -33.438 1.00 75.34 33 GLU C C 1
ATOM 2377 O O . GLU C 1 35 ? 69.784 -24.390 -32.367 1.00 75.52 33 GLU C O 1
ATOM 2383 N N . LEU C 1 36 ? 68.040 -24.303 -33.786 1.00 74.88 34 LEU C N 1
ATOM 2384 C CA . LEU C 1 36 ? 67.108 -24.968 -32.900 1.00 74.38 34 LEU C CA 1
ATOM 2385 C C . LEU C 1 36 ? 67.455 -26.443 -32.815 1.00 75.53 34 LEU C C 1
ATOM 2386 O O . LEU C 1 36 ? 67.490 -27.013 -31.728 1.00 75.64 34 LEU C 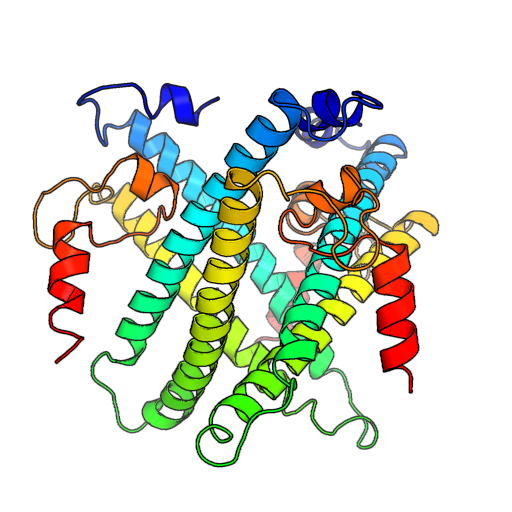O 1
ATOM 2391 N N . GLN C 1 37 ? 67.739 -27.048 -33.963 1.00 76.85 35 GLN C N 1
ATOM 2392 C CA . GLN C 1 37 ? 68.113 -28.453 -34.020 1.00 78.61 35 GLN C CA 1
ATOM 2393 C C . GLN C 1 37 ? 69.345 -28.731 -33.162 1.00 78.75 35 GLN C C 1
ATOM 2394 O O . GLN C 1 37 ? 69.381 -29.712 -32.420 1.00 79.36 35 GLN C O 1
ATOM 2400 N N . ALA C 1 38 ? 70.342 -27.856 -33.262 1.00 78.55 36 ALA C N 1
ATOM 2401 C CA . ALA C 1 38 ? 71.573 -27.990 -32.493 1.00 79.21 36 ALA C CA 1
ATOM 2402 C C . ALA C 1 38 ? 71.369 -27.708 -31.000 1.00 77.88 36 ALA C C 1
ATOM 2403 O O . ALA C 1 38 ? 72.119 -28.217 -30.162 1.00 78.77 36 ALA C O 1
ATOM 2405 N N . ARG C 1 39 ? 70.355 -26.904 -30.672 1.00 76.03 37 ARG C N 1
ATOM 2406 C CA . ARG C 1 39 ? 70.054 -26.574 -29.284 1.00 75.29 37 ARG C CA 1
ATOM 2407 C C . ARG C 1 39 ? 69.495 -27.790 -28.580 1.00 75.46 37 ARG C C 1
ATOM 2408 O O . ARG C 1 39 ? 69.809 -28.045 -27.422 1.00 76.00 37 ARG C O 1
ATOM 2416 N N . ILE C 1 40 ? 68.658 -28.529 -29.298 1.00 75.46 38 ILE C N 1
ATOM 2417 C CA . ILE C 1 40 ? 68.034 -29.732 -28.789 1.00 76.05 38 ILE C CA 1
ATOM 2418 C C . ILE C 1 40 ? 69.104 -30.783 -28.532 1.00 77.61 38 ILE C C 1
ATOM 2419 O O . ILE C 1 40 ? 69.133 -31.411 -27.474 1.00 78.10 38 ILE C O 1
ATOM 2424 N N . GLU C 1 41 ? 70.002 -30.949 -29.493 1.00 78.85 39 GLU C N 1
ATOM 2425 C CA . GLU C 1 41 ? 71.136 -31.838 -29.329 1.00 81.17 39 GLU C CA 1
ATOM 2426 C C . GLU C 1 41 ? 71.883 -31.492 -28.049 1.00 81.51 39 GLU C C 1
ATOM 2427 O O . GLU C 1 41 ? 72.489 -32.357 -27.423 1.00 83.27 39 GLU C O 1
ATOM 2433 N N . GLY C 1 42 ? 71.833 -30.219 -27.669 1.00 80.55 40 GLY C N 1
ATOM 2434 C CA . GLY C 1 42 ? 72.397 -29.761 -26.402 1.00 81.45 40 GLY C CA 1
ATOM 2435 C C . GLY C 1 42 ? 71.475 -29.984 -25.212 1.00 81.15 40 GLY C C 1
ATOM 2436 O O . GLY C 1 42 ? 71.937 -30.166 -24.084 1.00 82.08 40 GLY C O 1
ATOM 2437 N N . GLU C 1 43 ? 70.169 -29.961 -25.459 1.00 80.32 41 GLU C N 1
ATOM 2438 C CA . GLU C 1 43 ? 69.198 -30.187 -24.401 1.00 80.74 41 GLU C CA 1
ATOM 2439 C C . GLU C 1 43 ? 69.205 -31.648 -23.975 1.00 82.28 41 GLU C C 1
ATOM 2440 O O . GLU C 1 43 ? 69.103 -31.948 -22.783 1.00 83.12 41 GLU C O 1
ATOM 2446 N N . PHE C 1 44 ? 69.344 -32.545 -24.950 1.00 83.14 42 PHE C N 1
ATOM 2447 C CA . PHE C 1 44 ? 69.418 -33.980 -24.684 1.00 85.10 42 PHE C CA 1
ATOM 2448 C C . PHE C 1 44 ? 70.676 -34.354 -23.914 1.00 86.64 42 PHE C C 1
ATOM 2449 O O . PHE C 1 44 ? 70.647 -35.248 -23.073 1.00 87.86 42 PHE C O 1
ATOM 2457 N N . GLY C 1 45 ? 71.775 -33.667 -24.211 1.00 86.98 43 GLY C N 1
ATOM 2458 C CA . GLY C 1 45 ? 73.042 -33.900 -23.529 1.00 89.31 43 GLY C CA 1
ATOM 2459 C C . GLY C 1 45 ? 72.932 -33.579 -22.054 1.00 89.76 43 GLY C C 1
ATOM 2460 O O . GLY C 1 45 ? 73.489 -34.282 -21.211 1.00 91.54 43 GLY C O 1
ATOM 2461 N N . GLU C 1 46 ? 72.205 -32.506 -21.751 1.00 88.60 44 GLU C N 1
ATOM 2462 C CA . GLU C 1 46 ? 71.934 -32.113 -20.377 1.00 89.50 44 GLU C CA 1
ATOM 2463 C C . GLU C 1 46 ? 71.132 -33.214 -19.715 1.00 90.74 44 GLU C C 1
ATOM 2464 O O . GLU C 1 46 ? 71.405 -33.586 -18.575 1.00 92.65 44 GLU C O 1
ATOM 2466 N N . LEU C 1 47 ? 70.151 -33.737 -20.449 1.00 90.41 45 LEU C N 1
ATOM 2467 C CA . LEU C 1 47 ? 69.302 -34.820 -19.964 1.00 91.85 45 LEU C CA 1
ATOM 2468 C C . LEU C 1 47 ? 70.076 -36.131 -19.813 1.00 94.29 45 LEU C C 1
ATOM 2469 O O . LEU C 1 47 ? 69.929 -36.822 -18.804 1.00 95.73 45 LEU C O 1
ATOM 2474 N N . ARG C 1 48 ? 70.893 -36.460 -20.815 1.00 95.23 46 ARG C N 1
ATOM 2475 C CA . ARG C 1 48 ? 71.809 -37.599 -20.744 1.00 98.29 46 ARG C CA 1
ATOM 2476 C C . ARG C 1 48 ? 72.597 -37.540 -19.437 1.00 100.31 46 ARG C C 1
ATOM 2477 O O . ARG C 1 48 ? 72.831 -38.562 -18.789 1.00 102.66 46 ARG C O 1
ATOM 2485 N N . ASP C 1 49 ? 72.982 -36.327 -19.053 1.00 100.05 47 ASP C N 1
ATOM 2486 C CA . ASP C 1 49 ? 73.794 -36.094 -17.875 1.00 102.42 47 ASP C CA 1
ATOM 2487 C C . ASP C 1 49 ? 73.014 -36.345 -16.582 1.00 103.41 47 ASP C C 1
ATOM 2488 O O . ASP C 1 49 ? 73.581 -36.805 -15.593 1.00 105.73 47 ASP C O 1
ATOM 2493 N N . LEU C 1 50 ? 71.717 -36.049 -16.597 1.00 102.37 48 LEU C N 1
ATOM 2494 C CA . LEU C 1 50 ? 70.869 -36.218 -15.413 1.00 104.08 48 LEU C CA 1
ATOM 2495 C C . LEU C 1 50 ? 70.554 -37.679 -15.100 1.00 106.56 48 LEU C C 1
ATOM 2496 O O . LEU C 1 50 ? 70.183 -38.020 -13.973 1.00 108.18 48 LEU C O 1
ATOM 2501 N N . GLU C 1 51 ? 70.692 -38.532 -16.108 1.00 107.53 49 GLU C N 1
ATOM 2502 C CA . GLU C 1 51 ? 70.394 -39.953 -15.974 1.00 110.42 49 GLU C CA 1
ATOM 2503 C C . GLU C 1 51 ? 71.673 -40.785 -15.901 1.00 113.29 49 GLU C C 1
ATOM 2504 O O . GLU C 1 51 ? 71.615 -42.008 -15.729 1.00 115.48 49 GLU C O 1
ATOM 2510 N N . ARG C 1 52 ? 72.819 -40.110 -16.026 1.00 113.93 50 ARG C N 1
ATOM 2511 C CA . ARG C 1 52 ? 74.132 -40.747 -15.932 1.00 117.35 50 ARG C CA 1
ATOM 2512 C C . ARG C 1 52 ? 74.184 -41.707 -14.743 1.00 120.83 50 ARG C C 1
ATOM 2513 O O . ARG C 1 52 ? 73.650 -41.387 -13.676 1.00 120.85 50 ARG C O 1
ATOM 2515 N N . PRO C 1 53 ? 74.813 -42.891 -14.928 1.00 124.29 51 PRO C N 1
ATOM 2516 C CA . PRO C 1 53 ? 74.914 -43.904 -13.878 1.00 127.87 51 PRO C CA 1
ATOM 2517 C C . PRO C 1 53 ? 74.935 -43.264 -12.490 1.00 128.90 51 PRO C C 1
ATOM 2518 O O . PRO C 1 53 ? 75.900 -42.581 -12.131 1.00 129.78 51 PRO C O 1
ATOM 2522 N N . SER C 1 54 ? 73.861 -43.465 -11.731 1.00 129.51 52 SER C N 1
ATOM 2523 C CA . SER C 1 54 ? 73.673 -42.738 -10.480 1.00 130.60 52 SER C CA 1
ATOM 2524 C C . SER C 1 54 ? 73.539 -43.612 -9.228 1.00 134.31 52 SER C C 1
ATOM 2525 O O . SER C 1 54 ? 72.901 -44.673 -9.241 1.00 135.40 52 SER C O 1
ATOM 2528 N N . ASP C 1 55 ? 74.169 -43.141 -8.153 1.00 136.79 53 ASP C N 1
ATOM 2529 C CA . ASP C 1 55 ? 74.012 -43.693 -6.809 1.00 140.38 53 ASP C CA 1
ATOM 2530 C C . ASP C 1 55 ? 72.691 -43.200 -6.210 1.00 139.78 53 ASP C C 1
ATOM 2531 O O . ASP C 1 55 ? 71.998 -42.367 -6.807 1.00 136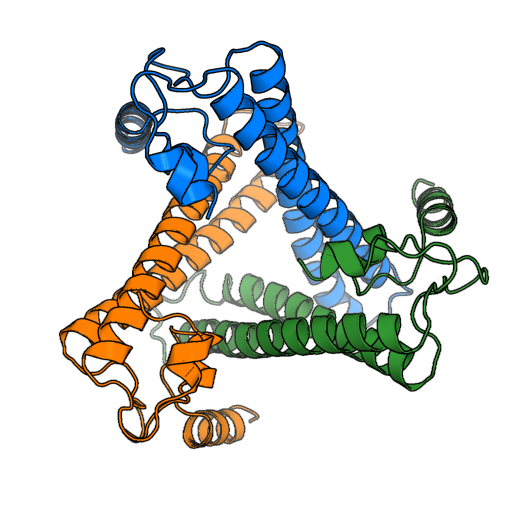.88 53 ASP C O 1
ATOM 2536 N N . GLU C 1 56 ? 72.345 -43.712 -5.032 1.00 142.99 54 GLU C N 1
ATOM 2537 C CA . GLU C 1 56 ? 71.140 -43.269 -4.331 1.00 143.41 54 GLU C CA 1
ATOM 2538 C C . GLU C 1 56 ? 71.323 -41.873 -3.706 1.00 143.54 54 GLU C C 1
ATOM 2539 O O . GLU C 1 56 ? 70.389 -41.064 -3.706 1.00 142.28 54 GLU C O 1
ATOM 2545 N N . ALA C 1 57 ? 72.533 -41.599 -3.207 1.00 145.51 55 ALA C N 1
ATOM 2546 C CA . ALA C 1 57 ? 72.854 -40.383 -2.433 1.00 146.86 55 ALA C CA 1
ATOM 2547 C C . ALA C 1 57 ? 72.387 -39.050 -3.038 1.00 143.74 55 ALA C C 1
ATOM 2548 O O . ALA C 1 57 ? 71.465 -38.419 -2.510 1.00 144.20 55 ALA C O 1
ATOM 2550 N N . ASP C 1 58 ? 73.022 -38.623 -4.129 1.00 140.94 56 ASP C N 1
ATOM 2551 C CA . ASP C 1 58 ? 72.675 -37.354 -4.779 1.00 138.03 56 ASP C CA 1
ATOM 2552 C C . ASP C 1 58 ? 71.326 -37.418 -5.502 1.00 134.98 56 ASP C C 1
ATOM 2553 O O . ASP C 1 58 ? 70.760 -36.380 -5.861 1.00 133.13 56 ASP C O 1
ATOM 2555 N N . LEU C 1 59 ? 70.819 -38.636 -5.705 1.00 134.84 57 LEU C N 1
ATOM 2556 C CA . LEU C 1 59 ? 69.536 -38.858 -6.378 1.00 132.62 57 LEU C CA 1
ATOM 2557 C C . LEU C 1 59 ? 68.342 -38.482 -5.489 1.00 134.15 57 LEU C C 1
ATOM 2558 O O . LEU C 1 59 ? 67.910 -39.267 -4.637 1.00 137.02 57 LEU C O 1
ATOM 2560 N N . ALA C 1 60 ? 67.827 -37.271 -5.697 1.00 132.40 58 ALA C N 1
ATOM 2561 C CA . ALA C 1 60 ? 66.685 -36.759 -4.945 1.00 133.91 58 ALA C CA 1
ATOM 2562 C C . ALA C 1 60 ? 65.702 -36.072 -5.893 1.00 131.00 58 ALA C C 1
ATOM 2563 O O . ALA C 1 60 ? 64.837 -36.724 -6.484 1.00 130.20 58 ALA C O 1
ATOM 2565 N N . SER C 1 61 ? 65.857 -34.759 -6.047 1.00 129.54 59 SER C N 1
ATOM 2566 C CA . SER C 1 61 ? 65.020 -33.968 -6.942 1.00 126.87 59 SER C CA 1
ATOM 2567 C C . SER C 1 61 ? 65.492 -34.047 -8.391 1.00 122.59 59 SER C C 1
ATOM 2568 O O . SER C 1 61 ? 64.991 -33.324 -9.255 1.00 120.48 59 SER C O 1
ATOM 2571 N N . ARG C 1 62 ? 66.464 -34.916 -8.651 1.00 121.53 60 ARG C N 1
ATOM 2572 C CA . ARG C 1 62 ? 66.971 -35.112 -10.003 1.00 117.94 60 ARG C CA 1
ATOM 2573 C C . ARG C 1 62 ? 65.917 -35.815 -10.848 1.00 116.48 60 ARG C C 1
ATOM 2574 O O . ARG C 1 62 ? 65.480 -35.273 -11.864 1.00 114.13 60 ARG C O 1
ATOM 2582 N N . GLU C 1 63 ? 65.486 -36.996 -10.401 1.00 118.09 61 GLU C N 1
ATOM 2583 C CA . GLU C 1 63 ? 64.354 -37.710 -11.007 1.00 117.78 61 GLU C CA 1
ATOM 2584 C C . GLU C 1 63 ? 63.085 -36.843 -10.991 1.00 117.45 61 GLU C C 1
ATOM 2585 O O . GLU C 1 63 ? 61.985 -37.322 -11.290 1.00 118.35 61 GLU C O 1
ATOM 2591 N N . GLU C 1 64 ? 63.265 -35.565 -10.653 1.00 116.18 62 GLU C N 1
ATOM 2592 C CA . GLU C 1 64 ? 62.173 -34.613 -10.502 1.00 116.28 62 GLU C CA 1
ATOM 2593 C C . GLU C 1 64 ? 62.423 -33.321 -11.296 1.00 112.91 62 GLU C C 1
ATOM 2594 O O . GLU C 1 64 ? 61.476 -32.665 -11.728 1.00 112.72 62 GLU C O 1
ATOM 2600 N N . GLN C 1 65 ? 63.688 -32.954 -11.487 1.00 110.42 63 GLN C N 1
ATOM 2601 C CA . GLN C 1 65 ? 64.024 -31.812 -12.342 1.00 107.16 63 GLN C CA 1
ATOM 2602 C C . GLN C 1 65 ? 64.337 -32.286 -13.756 1.00 103.84 63 GLN C C 1
ATOM 2603 O O . GLN C 1 65 ? 64.485 -31.491 -14.686 1.00 101.50 63 GLN C O 1
ATOM 2609 N N . ARG C 1 66 ? 64.450 -33.603 -13.892 1.00 103.65 64 ARG C N 1
ATOM 2610 C CA . ARG C 1 66 ? 64.432 -34.262 -15.182 1.00 101.27 64 ARG C CA 1
ATOM 2611 C C . ARG C 1 66 ? 63.104 -33.933 -15.859 1.00 100.48 64 ARG C C 1
ATOM 2612 O O . ARG C 1 66 ? 63.060 -33.698 -17.064 1.00 98.71 64 ARG C O 1
ATOM 2620 N N . GLN C 1 67 ? 62.030 -33.890 -15.073 1.00 101.95 65 GLN C N 1
ATOM 2621 C CA . GLN C 1 67 ? 60.731 -33.475 -15.587 1.00 101.74 65 GLN C CA 1
ATOM 2622 C C . GLN C 1 67 ? 60.800 -32.117 -16.265 1.00 99.26 65 GLN C C 1
ATOM 2623 O O . GLN C 1 67 ? 60.375 -31.974 -17.407 1.00 97.96 65 GLN C O 1
ATOM 2629 N N . TRP C 1 68 ? 61.360 -31.133 -15.566 1.00 98.73 66 TRP C N 1
ATOM 2630 C CA . TRP C 1 68 ? 61.501 -29.787 -16.110 1.00 96.76 66 TRP C CA 1
ATOM 2631 C C . TRP C 1 68 ? 62.149 -29.841 -17.486 1.00 93.78 66 TRP C C 1
ATOM 2632 O O . TRP C 1 68 ? 61.615 -29.286 -18.446 1.00 92.63 66 TRP C O 1
ATOM 2643 N N . GLN C 1 69 ? 63.287 -30.531 -17.574 1.00 92.85 67 GLN C N 1
ATOM 2644 C CA . GLN C 1 69 ? 63.955 -30.779 -18.852 1.00 90.75 67 GLN C CA 1
ATOM 2645 C C . GLN C 1 69 ? 62.975 -31.381 -19.845 1.00 90.64 67 GLN C C 1
ATOM 2646 O O . GLN C 1 69 ? 62.654 -30.764 -20.857 1.00 89.68 67 GLN C O 1
ATOM 2652 N N . LEU C 1 70 ? 62.488 -32.579 -19.535 1.00 92.05 68 LEU C N 1
ATOM 2653 C CA . LEU C 1 70 ? 61.513 -33.272 -20.365 1.00 92.65 68 LEU C CA 1
ATOM 2654 C C . LEU C 1 70 ? 60.428 -32.333 -20.883 1.00 92.37 68 LEU C C 1
ATOM 2655 O O . LEU C 1 70 ? 60.082 -32.377 -22.063 1.00 91.89 68 LEU C O 1
ATOM 2660 N N . ARG C 1 71 ? 59.910 -31.478 -20.002 1.00 92.90 69 ARG C N 1
ATOM 2661 C CA . ARG C 1 71 ? 58.892 -30.504 -20.380 1.00 93.10 69 ARG C CA 1
ATOM 2662 C C . ARG C 1 71 ? 59.441 -29.529 -21.405 1.00 90.38 69 ARG C C 1
ATOM 2663 O O . ARG C 1 71 ? 58.830 -29.318 -22.453 1.00 90.20 69 ARG C O 1
ATOM 2671 N N . LEU C 1 72 ? 60.596 -28.942 -21.093 1.00 88.58 70 LEU C N 1
ATOM 2672 C CA . LEU C 1 72 ? 61.276 -28.026 -22.000 1.00 86.34 70 LEU C CA 1
ATOM 2673 C C . LEU C 1 72 ? 61.482 -28.713 -23.329 1.00 85.53 70 LEU C C 1
ATOM 2674 O O . LEU C 1 72 ? 61.047 -28.214 -24.362 1.00 85.21 70 LEU C O 1
ATOM 2679 N N . LEU C 1 73 ? 62.122 -29.877 -23.275 1.00 85.80 71 LEU C N 1
ATOM 2680 C CA . LEU C 1 73 ? 62.503 -30.639 -24.449 1.00 85.61 71 LEU C CA 1
ATOM 2681 C C . LEU C 1 73 ? 61.295 -31.008 -25.308 1.00 87.10 71 LEU C C 1
ATOM 2682 O O . LEU C 1 73 ? 61.408 -31.133 -26.527 1.00 86.72 71 LEU C O 1
ATOM 2687 N N . GLU C 1 74 ? 60.140 -31.172 -24.665 1.00 89.40 72 GLU C N 1
ATOM 2688 C CA . GLU C 1 74 ? 58.881 -31.347 -25.384 1.00 91.63 72 GLU C CA 1
ATOM 2689 C C . GLU C 1 74 ? 58.551 -30.066 -26.150 1.00 90.72 72 GLU C C 1
ATOM 2690 O O . GLU C 1 74 ? 58.470 -30.085 -27.375 1.00 90.75 72 GLU C O 1
ATOM 2696 N N . ARG C 1 75 ? 58.396 -28.954 -25.432 1.00 90.48 73 ARG C N 1
ATOM 2697 C CA . ARG C 1 75 ? 58.145 -27.662 -26.063 1.00 90.07 73 ARG C CA 1
ATOM 2698 C C . ARG C 1 75 ? 59.124 -27.419 -27.205 1.00 88.55 73 ARG C C 1
ATOM 2699 O O . ARG C 1 75 ? 58.720 -27.253 -28.357 1.00 88.81 73 ARG C O 1
ATOM 2707 N N . GLU C 1 76 ? 60.411 -27.423 -26.858 1.00 87.64 74 GLU C N 1
ATOM 2708 C CA . GLU C 1 76 ? 61.507 -27.112 -27.768 1.00 86.69 74 GLU C CA 1
ATOM 2709 C C . GLU C 1 76 ? 61.453 -27.932 -29.063 1.00 87.37 74 GLU C C 1
ATOM 2710 O O . GLU C 1 76 ? 61.646 -27.388 -30.147 1.00 86.89 74 GLU C O 1
ATOM 2716 N N . LYS C 1 77 ? 61.167 -29.227 -28.953 1.00 89.10 75 LYS C N 1
ATOM 2717 C CA . LYS C 1 77 ? 61.084 -30.080 -30.139 1.00 90.73 75 LYS C CA 1
ATOM 2718 C C . LYS C 1 77 ? 59.788 -29.859 -30.920 1.00 92.29 75 LYS C C 1
ATOM 2719 O O . LYS C 1 77 ? 59.739 -30.095 -32.128 1.00 93.32 75 LYS C O 1
ATOM 2725 N N . LYS C 1 78 ? 58.747 -29.406 -30.226 1.00 93.06 76 LYS C N 1
ATOM 2726 C CA . LYS C 1 78 ? 57.451 -29.151 -30.852 1.00 95.13 76 LYS C CA 1
ATOM 2727 C C . LYS C 1 78 ? 57.513 -27.833 -31.613 1.00 93.77 76 LYS C C 1
ATOM 2728 O O . LYS C 1 78 ? 56.863 -27.669 -32.649 1.00 95.27 76 LYS C O 1
ATOM 2734 N N . LEU C 1 79 ? 58.314 -26.906 -31.094 1.00 91.31 77 LEU C N 1
ATOM 2735 C CA . LEU C 1 79 ? 58.563 -25.628 -31.745 1.00 89.96 77 LEU C CA 1
ATOM 2736 C C . LEU C 1 79 ? 59.239 -25.873 -33.081 1.00 89.81 77 LEU C C 1
ATOM 2737 O O . LEU C 1 79 ? 59.018 -25.133 -34.036 1.00 90.00 77 LEU C O 1
ATOM 2742 N N . LEU C 1 80 ? 60.055 -26.926 -33.133 1.00 90.03 78 LEU C N 1
ATOM 2743 C CA . LEU C 1 80 ? 60.739 -27.357 -34.353 1.00 90.75 78 LEU C CA 1
ATOM 2744 C C . LEU C 1 80 ? 59.741 -27.749 -35.430 1.00 93.53 78 LEU C C 1
ATOM 2745 O O . LEU C 1 80 ? 59.893 -27.369 -36.593 1.00 94.04 78 LEU C O 1
ATOM 2750 N N . ASP C 1 81 ? 58.725 -28.511 -35.034 1.00 95.80 79 ASP C N 1
ATOM 2751 C CA . ASP C 1 81 ? 57.681 -28.939 -35.954 1.00 99.25 79 ASP C CA 1
ATOM 2752 C C . ASP C 1 81 ? 57.049 -27.756 -36.674 1.00 99.56 79 ASP C C 1
ATOM 2753 O O . ASP C 1 81 ? 56.897 -27.781 -37.896 1.00 101.37 79 ASP C O 1
ATOM 2758 N N . LYS C 1 82 ? 56.716 -26.712 -35.920 1.00 98.20 80 LYS C N 1
ATOM 2759 C CA . LYS C 1 82 ? 56.122 -25.513 -36.502 1.00 98.72 80 LYS C CA 1
ATOM 2760 C C . LYS C 1 82 ? 57.040 -24.825 -37.522 1.00 97.38 80 LYS C C 1
ATOM 2761 O O . LYS C 1 82 ? 56.558 -24.184 -38.459 1.00 98.68 80 LYS C O 1
ATOM 2767 N N . ILE C 1 83 ? 58.354 -24.964 -37.345 1.00 95.32 81 ILE C N 1
ATOM 2768 C CA . ILE C 1 83 ? 59.326 -24.413 -38.299 1.00 94.50 81 ILE C CA 1
ATOM 2769 C C . ILE C 1 83 ? 59.317 -25.219 -39.595 1.00 97.06 81 ILE C C 1
ATOM 2770 O O . ILE C 1 83 ? 59.429 -24.660 -40.683 1.00 97.77 81 ILE C O 1
ATOM 2775 N N . ASP C 1 84 ? 59.173 -26.534 -39.465 1.00 98.84 82 ASP C N 1
ATOM 2776 C CA . ASP C 1 84 ? 59.010 -27.404 -40.618 1.00 102.17 82 ASP C CA 1
ATOM 2777 C C . ASP C 1 84 ? 57.661 -27.153 -41.271 1.00 104.83 82 ASP C C 1
ATOM 2778 O O . ASP C 1 84 ? 57.546 -27.186 -42.495 1.00 107.27 82 ASP C O 1
ATOM 2783 N N . GLU C 1 85 ? 56.647 -26.898 -40.447 1.00 104.87 83 GLU C N 1
ATOM 2784 C CA . GLU C 1 85 ? 55.342 -26.470 -40.935 1.00 107.62 83 GLU C CA 1
ATOM 2785 C C . GLU C 1 85 ? 55.502 -25.245 -41.828 1.00 107.04 83 GLU C C 1
ATOM 2786 O O . GLU C 1 85 ? 54.983 -25.208 -42.946 1.00 110.18 83 GLU C O 1
ATOM 2792 N N . ALA C 1 86 ? 56.238 -24.253 -41.332 1.00 103.39 84 ALA C N 1
ATOM 2793 C CA . ALA C 1 86 ? 56.471 -23.019 -42.070 1.00 102.63 84 ALA C CA 1
ATOM 2794 C C . ALA C 1 86 ? 57.256 -23.254 -43.365 1.00 103.69 84 ALA C C 1
ATOM 2795 O O . ALA C 1 86 ? 56.995 -22.605 -44.380 1.00 105.22 84 ALA C O 1
ATOM 2797 N N . LEU C 1 87 ? 58.206 -24.188 -43.327 1.00 103.23 85 LEU C N 1
ATOM 2798 C CA . LEU C 1 87 ? 58.995 -24.537 -44.509 1.00 104.79 85 LEU C CA 1
ATOM 2799 C C . LEU C 1 87 ? 58.146 -25.261 -45.545 1.00 109.09 85 LEU C C 1
ATOM 2800 O O . LEU C 1 87 ? 58.354 -25.099 -46.747 1.00 111.33 85 LEU C O 1
ATOM 2805 N N . GLU C 1 88 ? 57.194 -26.060 -45.068 1.00 110.64 86 GLU C N 1
ATOM 2806 C CA . GLU C 1 88 ? 56.210 -26.703 -45.927 1.00 115.20 86 GLU C CA 1
ATOM 2807 C C . GLU C 1 88 ? 55.375 -25.626 -46.611 1.00 116.39 86 GLU C C 1
ATOM 2808 O O . GLU C 1 88 ? 55.165 -25.676 -47.824 1.00 119.81 86 GLU C O 1
ATOM 2814 N N . ARG C 1 89 ? 54.927 -24.646 -45.825 1.00 113.74 87 ARG C N 1
ATOM 2815 C CA . ARG C 1 89 ? 54.132 -23.525 -46.329 1.00 114.81 87 ARG C CA 1
ATOM 2816 C C . ARG C 1 89 ? 54.861 -22.737 -47.416 1.00 114.54 87 ARG C C 1
ATOM 2817 O O . ARG C 1 89 ? 54.236 -22.233 -48.349 1.00 117.44 87 ARG C O 1
ATOM 2825 N N . LEU C 1 90 ? 56.182 -22.643 -47.292 1.00 111.47 88 LEU C N 1
ATOM 2826 C CA . LEU C 1 90 ? 57.007 -21.945 -48.273 1.00 111.24 88 LEU C CA 1
ATOM 2827 C C . LEU C 1 90 ? 57.071 -22.654 -49.617 1.00 115.30 88 LEU C C 1
ATOM 2828 O O . LEU C 1 90 ? 56.710 -22.074 -50.640 1.00 117.74 88 LEU C O 1
ATOM 2833 N N . ALA C 1 91 ? 57.524 -23.906 -49.603 1.00 116.36 89 ALA C N 1
ATOM 2834 C CA . ALA C 1 91 ? 57.706 -24.696 -50.823 1.00 120.80 89 ALA C CA 1
ATOM 2835 C C . ALA C 1 91 ? 56.385 -24.986 -51.546 1.00 125.58 89 ALA C C 1
ATOM 2836 O O . ALA C 1 91 ? 56.373 -25.241 -52.754 1.00 129.82 89 ALA C O 1
ATOM 2838 N N . ARG C 1 92 ? 55.281 -24.940 -50.801 1.00 125.28 90 ARG C N 1
ATOM 2839 C CA . ARG C 1 92 ? 53.943 -25.126 -51.365 1.00 129.98 90 ARG C CA 1
ATOM 2840 C C . ARG C 1 92 ? 53.337 -23.816 -51.877 1.00 130.38 90 ARG C C 1
ATOM 2841 O O . ARG C 1 92 ? 52.281 -23.823 -52.506 1.00 134.85 90 ARG C O 1
ATOM 2849 N N . GLY C 1 93 ? 54.010 -22.700 -51.604 1.00 126.12 91 GLY C N 1
ATOM 2850 C CA . GLY C 1 93 ? 53.536 -21.379 -52.014 1.00 126.18 91 GLY C CA 1
ATOM 2851 C C . GLY C 1 93 ? 52.366 -20.893 -51.180 1.00 125.89 91 GLY C C 1
ATOM 2852 O O . GLY C 1 93 ? 51.468 -20.222 -51.687 1.00 128.61 91 GLY C O 1
ATOM 2853 N N . ASP C 1 94 ? 52.384 -21.238 -49.897 1.00 122.96 92 ASP C N 1
ATOM 2854 C CA . ASP C 1 94 ? 51.313 -20.878 -48.973 1.00 123.09 92 ASP C CA 1
ATOM 2855 C C . ASP C 1 94 ? 51.770 -19.834 -47.966 1.00 118.33 92 ASP C C 1
ATOM 2856 O O . ASP C 1 94 ? 50.947 -19.131 -47.375 1.00 118.58 92 ASP C O 1
ATOM 2861 N N . TYR C 1 95 ? 53.086 -19.741 -47.781 1.00 114.52 93 TYR C N 1
ATOM 2862 C CA . TYR C 1 95 ? 53.685 -18.891 -46.754 1.00 110.22 93 TYR C CA 1
ATOM 2863 C C . TYR C 1 95 ? 53.352 -17.415 -46.935 1.00 110.38 93 TYR C C 1
ATOM 2864 O O . TYR C 1 95 ? 53.239 -16.933 -48.062 1.00 112.67 93 TYR C O 1
ATOM 2873 N N . GLY C 1 96 ? 53.191 -16.711 -45.815 1.00 108.47 94 GLY C N 1
ATOM 2874 C CA . GLY C 1 96 ? 53.054 -15.256 -45.822 1.00 108.46 94 GLY C CA 1
ATOM 2875 C C . GLY C 1 96 ? 51.655 -14.732 -45.569 1.00 111.59 94 GLY C C 1
ATOM 2876 O O . GLY C 1 96 ? 51.488 -13.633 -45.037 1.00 111.05 94 GLY C O 1
ATOM 2877 N N . TRP C 1 97 ? 50.648 -15.512 -45.952 1.00 115.36 95 TRP C N 1
ATOM 2878 C CA . TRP C 1 97 ? 49.262 -15.089 -45.799 1.00 119.28 95 TRP C CA 1
ATOM 2879 C C . TRP C 1 97 ? 48.534 -15.844 -44.694 1.00 120.38 95 TRP C C 1
ATOM 2880 O O . TRP C 1 97 ? 48.833 -17.004 -44.414 1.00 119.45 95 TRP C O 1
ATOM 2891 N N . CYS C 1 98 ? 47.569 -15.164 -44.081 1.00 122.97 96 CYS C N 1
ATOM 2892 C CA . CYS C 1 98 ? 46.782 -15.706 -42.976 1.00 124.78 96 CYS C CA 1
ATOM 2893 C C . CYS C 1 98 ? 45.924 -16.903 -43.401 1.00 129.16 96 CYS C C 1
ATOM 2894 O O . CYS C 1 98 ? 45.516 -17.003 -44.560 1.00 132.44 96 CYS C O 1
ATOM 2897 N N . GLN C 1 99 ? 45.648 -17.797 -42.452 1.00 129.69 97 GLN C N 1
ATOM 2898 C CA . GLN C 1 99 ? 44.997 -19.086 -42.736 1.00 133.71 97 GLN C CA 1
ATOM 2899 C C . GLN C 1 99 ? 43.544 -19.000 -43.207 1.00 140.15 97 GLN C C 1
ATOM 2900 O O . GLN C 1 99 ? 43.124 -19.798 -44.046 1.00 143.88 97 GLN C O 1
ATOM 2906 N N . GLU C 1 100 ? 42.782 -18.048 -42.671 1.00 142.05 98 GLU C N 1
ATOM 2907 C CA . GLU C 1 100 ? 41.362 -17.905 -43.029 1.00 148.90 98 GLU C CA 1
ATOM 2908 C C . GLU C 1 100 ? 41.157 -16.854 -44.116 1.00 150.43 98 GLU C C 1
ATOM 2909 O O . GLU C 1 100 ? 40.541 -17.130 -45.150 1.00 155.01 98 GLU C O 1
ATOM 2915 N N . THR C 1 101 ? 41.666 -15.649 -43.865 1.00 146.83 99 THR C N 1
ATOM 2916 C CA . THR C 1 101 ? 41.591 -14.556 -44.828 1.00 147.70 99 THR C CA 1
ATOM 2917 C C . THR C 1 101 ? 42.879 -14.479 -45.635 1.00 142.75 99 THR C C 1
ATOM 2918 O O . THR C 1 101 ? 43.974 -14.641 -45.088 1.00 137.28 99 THR C O 1
ATOM 2922 N N . GLY C 1 102 ? 42.739 -14.230 -46.937 1.00 145.02 100 GLY C N 1
ATOM 2923 C CA . GLY C 1 102 ? 43.885 -14.051 -47.828 1.00 141.18 100 GLY C CA 1
ATOM 2924 C C . GLY C 1 102 ? 44.695 -12.822 -47.462 1.00 136.64 100 GLY C C 1
ATOM 2925 O O . GLY C 1 102 ? 45.604 -12.427 -48.195 1.00 134.35 100 GLY C O 1
ATOM 2926 N N . GLU C 1 103 ? 44.353 -12.221 -46.322 1.00 135.84 101 GLU C N 1
ATOM 2927 C CA . GLU C 1 103 ? 45.042 -11.052 -45.794 1.00 131.98 101 GLU C CA 1
ATOM 2928 C C . GLU C 1 103 ? 46.509 -11.362 -45.537 1.00 125.77 101 GLU C C 1
ATOM 2929 O O . GLU C 1 103 ? 46.828 -12.372 -44.903 1.00 123.77 101 GLU C O 1
ATOM 2935 N N . PRO C 1 104 ? 47.406 -10.501 -46.048 1.00 123.05 102 PRO C N 1
ATOM 2936 C CA . PRO C 1 104 ? 48.827 -10.627 -45.759 1.00 117.72 102 PRO C CA 1
ATOM 2937 C C . PRO C 1 104 ? 49.117 -10.425 -44.272 1.00 114.86 102 PRO C C 1
ATOM 2938 O O . PRO C 1 104 ? 48.483 -9.586 -43.623 1.00 116.41 102 PRO C O 1
ATOM 2942 N N . ILE C 1 105 ? 50.048 -11.213 -43.739 1.00 111.00 103 ILE C N 1
ATOM 2943 C CA . ILE C 1 105 ? 50.591 -10.967 -42.406 1.00 108.01 103 ILE C CA 1
ATOM 2944 C C . ILE C 1 105 ? 51.671 -9.890 -42.525 1.00 105.60 103 ILE C C 1
ATOM 2945 O O . ILE C 1 105 ? 52.488 -9.916 -43.455 1.00 104.41 103 ILE C O 1
ATOM 2950 N N . GLY C 1 106 ? 51.669 -8.946 -41.586 1.00 105.30 104 GLY C N 1
ATOM 2951 C CA . GLY C 1 106 ? 52.662 -7.872 -41.563 1.00 103.19 104 GLY C CA 1
ATOM 2952 C C . GLY C 1 106 ? 54.045 -8.391 -41.897 1.00 99.49 104 GLY C C 1
ATOM 2953 O O . GLY C 1 106 ? 54.506 -9.376 -41.311 1.00 97.41 104 GLY C O 1
ATOM 2954 N N . LEU C 1 107 ? 54.698 -7.742 -42.856 1.00 98.96 105 LEU C N 1
ATOM 2955 C CA . LEU C 1 107 ? 56.029 -8.155 -43.277 1.00 96.08 105 LEU C CA 1
ATOM 2956 C C . LEU C 1 107 ? 57.033 -8.111 -42.123 1.00 93.43 105 LEU C C 1
ATOM 2957 O O . LEU C 1 107 ? 57.871 -9.003 -41.992 1.00 91.28 105 LEU C O 1
ATOM 2962 N N . ARG C 1 108 ? 56.928 -7.088 -41.279 1.00 93.83 106 ARG C N 1
ATOM 2963 C CA . ARG C 1 108 ? 57.821 -6.975 -40.133 1.00 92.12 106 ARG C CA 1
ATOM 2964 C C . ARG C 1 108 ? 57.282 -7.666 -38.881 1.00 91.83 106 ARG C C 1
ATOM 2965 O O . ARG C 1 108 ? 57.955 -7.699 -37.850 1.00 90.70 106 ARG C O 1
ATOM 2973 N N . ARG C 1 109 ? 56.076 -8.220 -38.977 1.00 93.22 107 ARG C N 1
ATOM 2974 C CA . ARG C 1 109 ? 55.558 -9.087 -37.925 1.00 93.18 107 ARG C CA 1
ATOM 2975 C C . ARG C 1 109 ? 56.042 -10.508 -38.187 1.00 91.33 107 ARG C C 1
ATOM 2976 O O . ARG C 1 109 ? 56.331 -11.268 -37.258 1.00 90.07 107 ARG C O 1
ATOM 2984 N N . LEU C 1 110 ? 56.135 -10.856 -39.467 1.00 91.59 108 LEU C N 1
ATOM 2985 C CA . LEU C 1 110 ? 56.756 -12.100 -39.884 1.00 90.29 108 LEU C CA 1
ATOM 2986 C C . LEU C 1 110 ? 58.209 -12.129 -39.435 1.00 88.18 108 LEU C C 1
ATOM 2987 O O . LEU C 1 110 ? 58.681 -13.137 -38.935 1.00 86.89 108 LEU C O 1
ATOM 2992 N N . LEU C 1 111 ? 58.913 -11.011 -39.603 1.00 88.33 109 LEU C N 1
ATOM 2993 C CA . LEU C 1 111 ? 60.300 -10.905 -39.159 1.00 86.96 109 LEU C CA 1
ATOM 2994 C C . LEU C 1 111 ? 60.488 -11.260 -37.685 1.00 86.26 109 LEU C C 1
ATOM 2995 O O . LEU C 1 111 ? 61.454 -11.931 -37.325 1.00 84.95 109 LEU C O 1
ATOM 3000 N N . LEU C 1 112 ? 59.561 -10.816 -36.842 1.00 87.71 110 LEU C N 1
ATOM 3001 C CA . LEU C 1 112 ? 59.659 -11.049 -35.403 1.00 87.72 110 LEU C CA 1
ATOM 3002 C C . LEU C 1 112 ? 59.292 -12.469 -34.990 1.00 87.38 110 LEU C C 1
ATOM 3003 O O . LEU C 1 112 ? 59.953 -13.048 -34.126 1.00 86.32 110 LEU C O 1
ATOM 3008 N N . ARG C 1 113 ? 58.248 -13.032 -35.595 1.00 88.83 111 ARG C N 1
ATOM 3009 C CA . ARG C 1 113 ? 57.963 -14.455 -35.417 1.00 89.04 111 ARG C CA 1
ATOM 3010 C C . ARG C 1 113 ? 57.636 -15.095 -36.763 1.00 89.94 111 ARG C C 1
ATOM 3011 O O . ARG C 1 113 ? 56.465 -15.253 -37.107 1.00 91.91 111 ARG C O 1
ATOM 3019 N N . PRO C 1 114 ? 58.682 -15.473 -37.527 1.00 89.16 112 PRO C N 1
ATOM 3020 C CA . PRO C 1 114 ? 58.561 -15.931 -38.923 1.00 90.43 112 PRO C CA 1
ATOM 3021 C C . PRO C 1 114 ? 57.720 -17.181 -39.073 1.00 92.13 112 PRO C C 1
ATOM 3022 O O . PRO C 1 114 ? 57.448 -17.620 -40.189 1.00 93.48 112 PRO C O 1
ATOM 3026 N N . THR C 1 115 ? 57.308 -17.729 -37.938 1.00 92.71 113 THR C N 1
ATOM 3027 C CA . THR C 1 115 ? 56.561 -18.970 -37.885 1.00 94.92 113 THR C CA 1
ATOM 3028 C C . THR C 1 115 ? 55.069 -18.721 -37.622 1.00 98.09 113 THR C C 1
ATOM 3029 O O . THR C 1 115 ? 54.300 -19.669 -37.449 1.00 100.13 113 THR C O 1
ATOM 3033 N N . ALA C 1 116 ? 54.668 -17.448 -37.608 1.00 99.33 114 ALA C N 1
ATOM 3034 C CA . ALA C 1 116 ? 53.272 -17.064 -37.375 1.00 102.99 114 ALA C CA 1
ATOM 3035 C C . ALA C 1 116 ? 52.332 -17.640 -38.426 1.00 106.64 114 ALA C C 1
ATOM 3036 O O . ALA C 1 116 ? 52.681 -17.732 -39.603 1.00 106.73 114 ALA C O 1
ATOM 3038 N N . THR C 1 117 ? 51.141 -18.032 -37.986 1.00 110.50 115 THR C N 1
ATOM 3039 C CA . THR C 1 117 ? 50.149 -18.635 -38.870 1.00 115.16 115 THR C CA 1
ATOM 3040 C C . THR C 1 117 ? 48.928 -17.733 -39.017 1.00 119.46 115 THR C C 1
ATOM 3041 O O . THR C 1 117 ? 48.281 -17.706 -40.068 1.00 122.47 115 THR C O 1
ATOM 3045 N N . LEU C 1 118 ? 48.622 -17.003 -37.947 1.00 120.50 116 LEU C N 1
ATOM 3046 C CA . LEU C 1 118 ? 47.505 -16.065 -37.921 1.00 125.12 116 LEU C CA 1
ATOM 3047 C C . LEU C 1 118 ? 48.042 -14.638 -37.936 1.00 123.95 116 LEU C C 1
ATOM 3048 O O . LEU C 1 118 ? 49.232 -14.425 -37.704 1.00 120.06 116 LEU C O 1
ATOM 3053 N N . CYS C 1 119 ? 47.175 -13.665 -38.211 1.00 128.12 117 CYS C N 1
ATOM 3054 C CA . CYS C 1 119 ? 47.593 -12.261 -38.238 1.00 127.98 117 CYS C CA 1
ATOM 3055 C C . CYS C 1 119 ? 46.879 -11.401 -37.186 1.00 131.24 117 CYS C C 1
ATOM 3056 O O . CYS C 1 119 ? 46.171 -11.925 -36.325 1.00 133.48 117 CYS C O 1
ATOM 3059 N N . ILE C 1 120 ? 47.082 -10.086 -37.274 1.00 132.19 118 ILE C N 1
ATOM 3060 C CA . ILE C 1 120 ? 46.564 -9.109 -36.309 1.00 135.79 118 ILE C CA 1
ATOM 3061 C C . ILE C 1 120 ? 45.045 -9.227 -36.097 1.00 142.20 118 ILE C C 1
ATOM 3062 O O . ILE C 1 120 ? 44.582 -9.392 -34.964 1.00 144.30 118 ILE C O 1
ATOM 3067 N N . GLU C 1 121 ? 44.284 -9.149 -37.188 1.00 145.97 119 GLU C N 1
ATOM 3068 C CA . GLU C 1 121 ? 42.829 -9.304 -37.144 1.00 152.82 119 GLU C CA 1
ATOM 3069 C C . GLU C 1 121 ? 42.392 -10.648 -36.563 1.00 154.42 119 GLU C C 1
ATOM 3070 O O . GLU C 1 121 ? 41.498 -10.701 -35.717 1.00 158.77 119 GLU C O 1
ATOM 3076 N N . ALA C 1 122 ? 43.032 -11.724 -37.018 1.00 151.66 120 ALA C N 1
ATOM 3077 C CA . ALA C 1 122 ? 42.713 -13.078 -36.565 1.00 153.20 120 ALA C CA 1
ATOM 3078 C C . ALA C 1 122 ? 43.032 -13.285 -35.083 1.00 152.27 120 ALA C C 1
ATOM 3079 O O . ALA C 1 122 ? 42.164 -13.699 -34.313 1.00 156.20 120 ALA C O 1
ATOM 3081 N N . LYS C 1 123 ? 44.271 -12.973 -34.698 1.00 147.86 121 LYS C N 1
ATOM 3082 C CA . LYS C 1 123 ? 44.769 -13.147 -33.326 1.00 146.78 121 LYS C CA 1
ATOM 3083 C C . LYS C 1 123 ? 43.946 -12.393 -32.267 1.00 151.67 121 LYS C C 1
ATOM 3084 O O . LYS C 1 123 ? 43.843 -12.841 -31.121 1.00 152.57 121 LYS C O 1
ATOM 3090 N N . GLU C 1 124 ? 43.363 -11.262 -32.661 1.00 155.44 122 GLU C N 1
ATOM 3091 C CA . GLU C 1 124 ? 42.442 -10.519 -31.801 1.00 161.41 122 GLU C CA 1
ATOM 3092 C C . GLU C 1 124 ? 41.156 -11.295 -31.526 1.00 167.38 122 GLU C C 1
ATOM 3093 O O . GLU C 1 124 ? 40.851 -11.615 -30.373 1.00 169.63 122 GLU C O 1
ATOM 3099 N N . ARG C 1 125 ? 40.417 -11.604 -32.590 1.00 170.53 123 ARG C N 1
ATOM 3100 C CA . ARG C 1 125 ? 39.111 -12.254 -32.475 1.00 177.31 123 ARG C CA 1
ATOM 3101 C C . ARG C 1 125 ? 39.206 -13.756 -32.188 1.00 176.45 123 ARG C C 1
ATOM 3102 O O . ARG C 1 125 ? 38.188 -14.419 -31.968 1.00 181.83 123 ARG C O 1
ATOM 3110 N N . GLN C 1 126 ? 40.430 -14.280 -32.196 1.00 170.29 124 GLN C N 1
ATOM 3111 C CA . GLN C 1 126 ? 40.703 -15.639 -31.743 1.00 169.11 124 GLN C CA 1
ATOM 3112 C C . GLN C 1 126 ? 40.744 -15.666 -30.214 1.00 170.12 124 GLN C C 1
ATOM 3113 O O . GLN C 1 126 ? 40.223 -16.593 -29.588 1.00 173.00 124 GLN C O 1
ATOM 3119 N N . GLU C 1 127 ? 41.362 -14.641 -29.627 1.00 168.37 125 GLU C N 1
ATOM 3120 C CA . GLU C 1 127 ? 41.481 -14.513 -28.171 1.00 169.60 125 GLU C CA 1
ATOM 3121 C C . GLU C 1 127 ? 40.255 -13.856 -27.536 1.00 177.12 125 GLU C C 1
ATOM 3122 O O . GLU C 1 127 ? 40.018 -14.004 -26.333 1.00 179.74 125 GLU C O 1
ATOM 3128 N N . LYS C 1 128 ? 39.490 -13.127 -28.349 1.00 181.00 126 LYS C N 1
ATOM 3129 C CA . LYS C 1 128 ? 38.218 -12.543 -27.922 1.00 189.13 126 LYS C CA 1
ATOM 3130 C C . LYS C 1 128 ? 37.198 -13.655 -27.650 1.00 194.61 126 LYS C C 1
ATOM 3131 O O . LYS C 1 128 ? 36.221 -13.452 -26.921 1.00 201.44 126 LYS C O 1
ATOM 3137 N N . ARG C 1 129 ? 37.441 -14.829 -28.237 1.00 192.15 127 ARG C N 1
ATOM 3138 C CA . ARG C 1 129 ? 36.633 -16.024 -27.983 1.00 196.87 127 ARG C CA 1
ATOM 3139 C C . ARG C 1 129 ? 37.296 -16.946 -26.942 1.00 193.97 127 ARG C C 1
ATOM 3140 O O . ARG C 1 129 ? 36.714 -17.957 -26.533 1.00 197.58 127 ARG C O 1
ATOM 3148 N N . GLU C 1 130 ? 38.506 -16.585 -26.513 1.00 187.97 128 GLU C N 1
ATOM 3149 C CA . GLU C 1 130 ? 39.213 -17.316 -25.458 1.00 185.33 128 GLU C CA 1
ATOM 3150 C C . GLU C 1 130 ? 38.981 -16.714 -24.073 1.00 188.93 128 GLU C C 1
ATOM 3151 O O . GLU C 1 130 ? 39.085 -17.413 -23.063 1.00 189.62 128 GLU C O 1
ATOM 3157 N N . ARG C 1 131 ? 38.679 -15.416 -24.036 1.00 191.61 129 ARG C N 1
ATOM 3158 C CA . ARG C 1 131 ? 38.381 -14.702 -22.789 1.00 196.05 129 ARG C CA 1
ATOM 3159 C C . ARG C 1 131 ? 37.115 -15.228 -22.103 1.00 204.09 129 ARG C C 1
ATOM 3160 O O . ARG C 1 131 ? 37.065 -15.320 -20.875 1.00 206.74 129 ARG C O 1
ATOM 3168 N N . HIS C 1 132 ? 36.105 -15.568 -22.905 1.00 208.34 130 HIS C N 1
ATOM 3169 C CA . HIS C 1 132 ? 34.840 -16.111 -22.401 1.00 216.64 130 HIS C CA 1
ATOM 3170 C C . HIS C 1 132 ? 34.906 -17.623 -22.180 1.00 215.74 130 HIS C C 1
ATOM 3171 O O . HIS C 1 132 ? 35.985 -18.198 -22.018 1.00 209.08 130 HIS C O 1
#

CATH classification: 1.20.120.910